Protein AF-A0A928JA01-F1 (afdb_monomer_lite)

pLDDT: mean 82.93, std 17.52, range [23.34, 98.88]

Secondary structure (DSSP, 8-state):
----------------------PPP----PPPPBPTT---EE-TTT-EEEEE-S--BHHHHHTTBSS-PEEEETTEEE-TTPBP-TT-EEEETTEEEEEEETT-SSSSSS-SHHHHHHHHHHHTT-S----HHHH-SSSSS---HHHHHHHHHHHTT----SSS--BS--B----TTEEEEE-SS--HHHHHHHHHHHHHHHHHHT---GGGGEEETTS--SEEEEESS-SSHHHHHHHHT--SS-EEEEE-SSSEEEEEESSHHHHHHHHHHHHHHHHS-S-TT---------SS------------BTTEEEEE---------EETTEEGGG-EEE-SS--HHHHHHHHHHHHHHHS--PPEE-TTT-TTS-EEEEE-TTTSSSS--TT--TTEEEEEEETTEEEEEESSGGGHHHHHHHHIIIIITT-----BT-EEEEETTS---EEEEEEEEEEETTEEEEEEEEE-TTS-EEEEEEEEETTHHHHEEEE-TTSS---SS--B-HHHHHHHHHHTT--EEEEEE-S-B-TTTT--BSS-EEETTEEEE---SSS-EEEEETTS-EEEE-HHHHHHHGGGEEEEEE-SEEEEETTEE----TT-HHHHS-B-EEEEEE-SSS-EEEEEE--SBTTTB--B-HHHHHHHHHHTT-SEEEE---GGG--EEEESSSEEE-S--TTSSPPPBS-EEEEE-

Sequence (701 aa):
MKTVKKLCSFFIAVLTLVSAVSVSCTTEAATPSLKASSALTISAEDGYLHGIWGTVTAEKLAAEFEDTVQISSNGKAISGSTAVSSDDTVSAGGTSISVLIYGDSDRNGRINLSDVSMMLKHIAKWEVTPCIAASDTDMNDKVTLADVSSLLRWIAGWDITLGDSVFPKTELKLNGNFSIVIPKIYDPFEMEAAKLLSAALDKIYGENKGNGRIITDDMSAVCEILVGNTARSRSADARKKLGEFEWSYDIPTNRSVVITGSDPIGTYEAVSAFVWDLFGYVDRNNVISSYNKWNGSEYVTVNTSSTLTTGTKYIYDHGPSERSLTLGGRDISEYVIVDKSGHSDSAELLRRAIERETGHSLSVVSKKEAVSAPTIRLGIGKEESGEFLIGLSTNVFAIGLSGDDILIDVLDYSKLLHAVRAFDEWYIRGGLDLTEGEIKYGGIGSNLLRETSRTDTDISDGVTYSEIRYTDKNGLPVIAYVVKADRGAERVMMGMMDNGTAVTNSKATVLDAINAAEADGIDIAAGVNADFFHIESDYSPVGLCVKDGVILKQNTETKPWIAVMKDGTFDCGIAGEARSKITSMDQGFGASHVLLKYGIVYQDGVGDSFGEIRHPRTAMGYDGEGNVYLIVVDGRRPKLSNGASLLDLTIIFRDLGVTSGVNLDGGGSSTMIVDEDGFV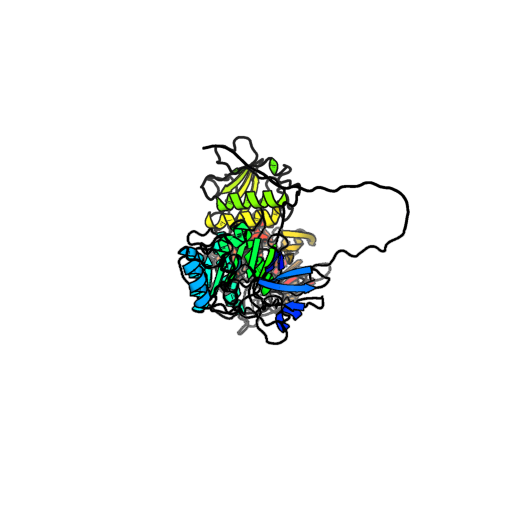TKNSPSDGALRKVFNSVLIKK

Radius of gyration: 35.1 Å; chains: 1; bounding box: 78×69×118 Å

Structure (mmCIF, N/CA/C/O backbone):
data_AF-A0A928JA01-F1
#
_entry.id   AF-A0A928JA01-F1
#
loop_
_atom_site.group_PDB
_atom_site.id
_atom_site.type_symbol
_atom_site.label_atom_id
_atom_site.label_alt_id
_atom_site.label_comp_id
_atom_site.label_asym_id
_atom_site.label_entity_id
_atom_site.label_seq_id
_atom_site.pdbx_PDB_ins_code
_atom_site.Cartn_x
_atom_site.Cartn_y
_atom_site.Cartn_z
_atom_site.occupancy
_atom_site.B_iso_or_equiv
_atom_site.auth_seq_id
_atom_site.auth_comp_id
_atom_site.auth_asym_id
_atom_site.auth_atom_id
_atom_site.pdbx_PDB_model_num
ATOM 1 N N . MET A 1 1 ? 33.050 8.373 -76.212 1.00 31.88 1 MET A N 1
ATOM 2 C CA . MET A 1 1 ? 32.948 7.595 -77.476 1.00 31.88 1 MET A CA 1
ATOM 3 C C . MET A 1 1 ? 32.335 6.226 -77.188 1.00 31.88 1 MET A C 1
ATOM 5 O O . MET A 1 1 ? 32.253 5.866 -76.022 1.00 31.88 1 MET A O 1
ATOM 9 N N . LYS A 1 2 ? 31.857 5.496 -78.206 1.00 27.89 2 LYS A N 1
ATOM 10 C CA . LYS A 1 2 ? 31.205 4.176 -78.058 1.00 27.89 2 LYS A CA 1
ATOM 11 C C . LYS A 1 2 ? 32.174 3.002 -78.330 1.00 27.89 2 LYS A C 1
ATOM 13 O O . LYS A 1 2 ? 33.241 3.198 -78.901 1.00 27.89 2 LYS A O 1
ATOM 18 N N . THR A 1 3 ? 31.667 1.793 -78.046 1.00 31.03 3 THR A N 1
ATOM 19 C CA . THR A 1 3 ? 31.930 0.482 -78.698 1.00 31.03 3 THR A CA 1
ATOM 20 C C . THR A 1 3 ? 33.195 -0.349 -78.376 1.00 31.03 3 THR A C 1
ATOM 22 O O . THR A 1 3 ? 34.229 -0.136 -78.989 1.00 31.03 3 THR A O 1
ATOM 25 N N . VAL A 1 4 ? 32.957 -1.473 -77.654 1.00 31.30 4 VAL A N 1
ATOM 26 C CA . VAL A 1 4 ? 33.262 -2.885 -78.061 1.00 31.30 4 VAL A CA 1
ATOM 27 C C . VAL A 1 4 ? 34.743 -3.348 -77.942 1.00 31.30 4 VAL A C 1
ATOM 29 O O . VAL A 1 4 ? 35.637 -2.652 -78.396 1.00 31.30 4 VAL A O 1
ATOM 32 N N . LYS A 1 5 ? 35.093 -4.524 -77.363 1.00 28.31 5 LYS A N 1
ATOM 33 C CA . LYS A 1 5 ? 34.727 -5.911 -77.785 1.00 28.31 5 LYS A CA 1
ATOM 34 C C . LYS A 1 5 ? 35.088 -7.003 -76.729 1.00 28.31 5 LYS A C 1
ATOM 36 O O . LYS A 1 5 ? 36.194 -6.936 -76.226 1.00 28.31 5 LYS A O 1
ATOM 41 N N . LYS A 1 6 ? 34.189 -7.998 -76.519 1.00 30.09 6 LYS A N 1
ATOM 42 C CA . LYS A 1 6 ? 34.346 -9.498 -76.405 1.00 30.09 6 LYS A CA 1
ATOM 43 C C . LYS A 1 6 ? 35.571 -10.124 -75.667 1.00 30.09 6 LYS A C 1
ATOM 45 O O . LYS A 1 6 ? 36.652 -9.578 -75.766 1.00 30.09 6 LYS A O 1
ATOM 50 N N . LEU A 1 7 ? 35.573 -11.324 -75.051 1.00 25.69 7 LEU A N 1
ATOM 51 C CA . LEU A 1 7 ? 34.661 -12.482 -74.767 1.00 25.69 7 LEU A CA 1
ATOM 52 C C . LEU A 1 7 ? 35.282 -13.228 -73.524 1.00 25.69 7 LEU A C 1
ATOM 54 O O . LEU A 1 7 ? 36.314 -12.755 -73.062 1.00 25.69 7 LEU A O 1
ATOM 58 N N . CYS A 1 8 ? 34.842 -14.322 -72.872 1.00 23.34 8 CYS A N 1
ATOM 59 C CA . CYS A 1 8 ? 33.861 -15.432 -73.002 1.00 23.34 8 CYS A CA 1
ATOM 60 C C . CYS A 1 8 ? 33.188 -15.682 -71.616 1.00 23.34 8 CYS A C 1
ATOM 62 O O . CYS A 1 8 ? 33.603 -15.056 -70.650 1.00 23.34 8 CYS A O 1
ATOM 64 N N . SER A 1 9 ? 32.153 -16.507 -71.365 1.00 24.03 9 SER A N 1
ATOM 65 C CA . SER A 1 9 ? 31.423 -17.591 -72.074 1.00 24.03 9 SER A CA 1
ATOM 66 C C . SER A 1 9 ? 31.932 -19.039 -71.903 1.00 24.03 9 SER A C 1
ATOM 68 O O . SER A 1 9 ? 32.730 -19.490 -72.715 1.00 24.03 9 SER A O 1
ATOM 70 N N . PHE A 1 10 ? 31.341 -19.809 -70.974 1.00 24.12 10 PHE A N 1
ATOM 71 C CA . PHE A 1 10 ? 30.838 -21.167 -71.269 1.00 24.12 10 PHE A CA 1
ATOM 72 C C . PHE A 1 10 ? 29.760 -21.627 -70.265 1.00 24.12 10 PHE A C 1
ATOM 74 O O . PHE A 1 10 ? 29.919 -21.474 -69.061 1.00 24.12 10 PHE A O 1
ATOM 81 N N . PHE A 1 11 ? 28.674 -22.202 -70.785 1.00 25.92 11 PHE A N 1
ATOM 82 C CA . PHE A 1 11 ? 27.606 -22.897 -70.051 1.00 25.92 11 PHE A CA 1
ATOM 83 C C . PHE A 1 11 ? 27.678 -24.372 -70.465 1.00 25.92 11 PHE A C 1
ATOM 85 O O . PHE A 1 11 ? 27.811 -24.635 -71.662 1.00 25.92 11 PHE A O 1
ATOM 92 N N . ILE A 1 12 ? 27.533 -25.326 -69.543 1.00 24.06 12 ILE A N 1
ATOM 93 C CA . ILE A 1 12 ? 27.237 -26.722 -69.900 1.00 24.06 12 ILE A CA 1
ATOM 94 C C . ILE A 1 12 ? 26.133 -27.246 -68.985 1.00 24.06 12 ILE A C 1
ATOM 96 O O . ILE A 1 12 ? 26.323 -27.386 -67.782 1.00 24.06 12 ILE A O 1
ATOM 100 N N . ALA A 1 13 ? 25.000 -27.585 -69.592 1.00 25.55 13 ALA A N 1
ATOM 101 C CA . ALA A 1 13 ? 24.011 -28.492 -69.035 1.00 25.55 13 ALA A CA 1
ATOM 102 C C . ALA A 1 13 ? 23.835 -29.635 -70.044 1.00 25.55 13 ALA A C 1
ATOM 104 O O . ALA A 1 13 ? 23.617 -29.378 -71.229 1.00 25.55 13 ALA A O 1
ATOM 105 N N . VAL A 1 14 ? 23.948 -30.885 -69.592 1.00 26.53 14 VAL A N 1
ATOM 106 C CA . VAL A 1 14 ? 23.663 -32.078 -70.402 1.00 26.53 14 VAL A CA 1
ATOM 107 C C . VAL A 1 14 ? 22.751 -32.997 -69.605 1.00 26.53 14 VAL A C 1
ATOM 109 O O . VAL A 1 14 ? 23.062 -33.361 -68.475 1.00 26.53 14 VAL A O 1
ATOM 112 N N . LEU A 1 15 ? 21.628 -33.375 -70.213 1.00 27.03 15 LEU A N 1
ATOM 113 C CA . LEU A 1 15 ? 20.641 -34.284 -69.643 1.00 27.03 15 LEU A CA 1
ATOM 114 C C . LEU A 1 15 ? 20.789 -35.665 -70.300 1.00 27.03 15 LEU A C 1
ATOM 116 O O . LEU A 1 15 ? 20.581 -35.794 -71.504 1.00 27.03 15 LEU A O 1
ATOM 120 N N . THR A 1 16 ? 21.112 -36.697 -69.521 1.00 27.27 16 THR A N 1
ATOM 121 C CA . THR A 1 16 ? 20.974 -38.113 -69.923 1.00 27.27 16 THR A CA 1
ATOM 122 C C . THR A 1 16 ? 20.463 -38.940 -68.741 1.00 27.27 16 THR A C 1
ATOM 124 O O . THR A 1 16 ? 20.577 -38.520 -67.592 1.00 27.27 16 THR A O 1
ATOM 127 N N . LEU A 1 17 ? 19.807 -40.066 -69.032 1.00 29.75 17 LEU A N 1
ATOM 128 C CA . LEU A 1 17 ? 18.932 -40.791 -68.102 1.00 29.75 17 LEU A CA 1
ATOM 129 C C . LEU A 1 17 ? 19.449 -42.216 -67.810 1.00 29.75 17 LEU A C 1
ATOM 131 O O . LEU A 1 17 ? 20.178 -42.769 -68.626 1.00 29.75 17 LEU A O 1
ATOM 135 N N . VAL A 1 18 ? 18.944 -42.834 -66.727 1.00 28.16 18 VAL A N 1
ATOM 136 C CA . VAL A 1 18 ? 19.152 -44.246 -66.304 1.00 28.16 18 VAL A CA 1
ATOM 137 C C . VAL A 1 18 ? 20.587 -44.542 -65.821 1.00 28.16 18 VAL A C 1
ATOM 139 O O . VAL A 1 18 ? 21.509 -44.646 -66.613 1.00 28.16 18 VAL A O 1
ATOM 142 N N . SER A 1 19 ? 20.853 -44.713 -64.524 1.00 26.84 19 SER A N 1
ATOM 143 C CA . SER A 1 19 ? 20.354 -45.822 -63.689 1.00 26.84 19 SER A CA 1
ATOM 144 C C . SER A 1 19 ? 20.413 -45.510 -62.184 1.00 26.84 19 SER A C 1
ATOM 146 O O . SER A 1 19 ? 21.250 -44.724 -61.749 1.00 26.84 19 SER A O 1
ATOM 148 N N . ALA A 1 20 ? 19.585 -46.171 -61.370 1.00 38.94 20 ALA A N 1
ATOM 149 C CA . ALA A 1 20 ? 19.568 -45.962 -59.920 1.00 38.94 20 ALA A CA 1
ATOM 150 C C . ALA A 1 20 ? 20.751 -46.646 -59.207 1.00 38.94 20 ALA A C 1
ATOM 152 O O . ALA A 1 20 ? 20.870 -47.870 -59.224 1.00 38.94 20 ALA A O 1
ATOM 153 N N . VAL A 1 21 ? 21.573 -45.852 -58.517 1.00 29.27 21 VAL A N 1
ATOM 154 C CA . VAL A 1 21 ? 22.507 -46.305 -57.476 1.00 29.27 21 VAL A CA 1
ATOM 155 C C . VAL A 1 21 ? 22.253 -45.448 -56.242 1.00 29.27 21 VAL A C 1
ATOM 157 O O . VAL A 1 21 ? 22.276 -44.221 -56.321 1.00 29.27 21 VAL A O 1
ATOM 160 N N . SER A 1 22 ? 21.991 -46.086 -55.103 1.00 34.12 22 SER A N 1
ATOM 161 C CA . SER A 1 22 ? 21.771 -45.412 -53.824 1.00 34.12 22 SER A CA 1
ATOM 162 C C . SER A 1 22 ? 23.094 -44.884 -53.263 1.00 34.12 22 SER A C 1
ATOM 164 O O . SER A 1 22 ? 23.780 -45.580 -52.512 1.00 34.12 22 SER A O 1
ATOM 166 N N . VAL A 1 23 ? 23.461 -43.660 -53.639 1.00 29.50 23 VAL A N 1
ATOM 167 C CA . VAL A 1 23 ? 24.532 -42.914 -52.969 1.00 29.50 23 VAL A CA 1
ATOM 168 C C . VAL A 1 23 ? 24.002 -42.438 -51.616 1.00 29.50 23 VAL A C 1
ATOM 170 O O . VAL A 1 23 ? 22.899 -41.901 -51.528 1.00 29.50 23 VAL A O 1
ATOM 173 N N . SER A 1 24 ? 24.771 -42.674 -50.554 1.00 31.83 24 SER A N 1
ATOM 174 C CA . SER A 1 24 ? 24.461 -42.207 -49.201 1.00 31.83 24 SER A CA 1
ATOM 175 C C . SER A 1 24 ? 24.322 -40.687 -49.164 1.00 31.83 24 SER A C 1
ATOM 177 O O . SER A 1 24 ? 25.147 -39.992 -49.756 1.00 31.83 24 SER A O 1
ATOM 179 N N . CYS A 1 25 ? 23.333 -40.181 -48.423 1.00 26.20 25 CYS A N 1
ATOM 180 C CA . CYS A 1 25 ? 23.180 -38.749 -48.182 1.00 26.20 25 CYS A CA 1
ATOM 181 C C . CYS A 1 25 ? 24.491 -38.169 -47.633 1.00 26.20 25 CYS A C 1
ATOM 183 O O . CYS A 1 25 ? 24.930 -38.544 -46.546 1.00 26.20 25 CYS A O 1
ATOM 185 N N . THR A 1 26 ? 25.113 -37.262 -48.382 1.00 30.53 26 THR A N 1
ATOM 186 C CA . THR A 1 26 ? 26.176 -36.411 -47.853 1.00 30.53 26 THR A CA 1
ATOM 187 C C . THR A 1 26 ? 25.533 -35.446 -46.873 1.00 30.53 26 THR A C 1
ATOM 189 O O . THR A 1 26 ? 24.701 -34.637 -47.279 1.00 30.53 26 THR A O 1
ATOM 192 N N . THR A 1 27 ? 25.886 -35.551 -45.595 1.00 35.00 27 THR A N 1
ATOM 193 C CA . THR A 1 27 ? 25.554 -34.533 -44.596 1.00 35.00 27 THR A CA 1
ATOM 194 C C . THR A 1 27 ? 26.034 -33.176 -45.092 1.00 35.00 27 THR A C 1
ATOM 196 O O . THR A 1 27 ? 27.192 -33.057 -45.502 1.00 35.00 27 THR A O 1
ATOM 199 N N . GLU A 1 28 ? 25.167 -32.168 -45.054 1.00 40.72 28 GLU A N 1
ATOM 200 C CA . GLU A 1 28 ? 25.585 -30.784 -45.270 1.00 40.72 28 GLU A CA 1
ATOM 201 C C . GLU A 1 28 ? 26.677 -30.439 -44.248 1.00 40.72 28 GLU A C 1
ATOM 203 O O . GLU A 1 28 ? 26.623 -30.872 -43.094 1.00 40.72 28 GLU A O 1
ATOM 208 N N . ALA A 1 29 ? 27.723 -29.741 -44.692 1.00 49.62 29 ALA A N 1
ATOM 209 C CA . ALA A 1 29 ? 28.858 -29.436 -43.834 1.00 49.62 29 ALA A CA 1
ATOM 210 C C . ALA A 1 29 ? 28.412 -28.434 -42.761 1.00 49.62 29 ALA A C 1
ATOM 212 O O . ALA A 1 29 ? 28.067 -27.299 -43.082 1.00 49.62 29 ALA A O 1
ATOM 213 N N . ALA A 1 30 ? 28.391 -28.866 -41.501 1.00 59.53 30 ALA A N 1
ATOM 214 C CA . ALA A 1 30 ? 27.948 -28.032 -40.394 1.00 59.53 30 ALA A CA 1
ATOM 215 C C . ALA A 1 30 ? 28.914 -26.860 -40.149 1.00 59.53 30 ALA A C 1
ATOM 217 O O . ALA A 1 30 ? 30.138 -27.027 -40.167 1.00 59.53 30 ALA A O 1
ATOM 218 N N . THR A 1 31 ? 28.349 -25.679 -39.902 1.00 69.56 31 THR A N 1
ATOM 219 C CA . THR A 1 31 ? 29.038 -24.523 -39.307 1.00 69.56 31 THR A CA 1
ATOM 220 C C . THR A 1 31 ? 29.486 -24.880 -37.879 1.00 69.56 31 THR A C 1
ATOM 222 O O . THR A 1 31 ? 28.755 -25.619 -37.220 1.00 69.56 31 THR A O 1
ATOM 225 N N . PRO A 1 32 ? 30.634 -24.393 -37.362 1.00 84.75 32 PRO A N 1
ATOM 226 C CA . PRO A 1 32 ? 31.088 -24.750 -36.017 1.00 84.75 32 PRO A CA 1
ATOM 227 C C . PRO A 1 32 ? 30.069 -24.383 -34.927 1.00 84.75 32 PRO A C 1
ATOM 229 O O . PRO A 1 32 ? 29.680 -23.222 -34.808 1.00 84.75 32 PRO A O 1
ATOM 232 N N . SER A 1 33 ? 29.664 -25.353 -34.110 1.00 87.31 33 SER A N 1
ATOM 233 C CA . SER A 1 33 ? 28.617 -25.185 -33.095 1.00 87.31 33 SER A CA 1
ATOM 234 C C . SER A 1 33 ? 29.179 -24.546 -31.824 1.00 87.31 33 SER A C 1
ATOM 236 O O . SER A 1 33 ? 30.082 -25.100 -31.192 1.00 87.31 33 SER A O 1
ATOM 238 N N . LEU A 1 34 ? 28.647 -23.389 -31.427 1.00 89.69 34 LEU A N 1
ATOM 239 C CA . LEU A 1 34 ? 28.974 -22.742 -30.152 1.00 89.69 34 LEU A CA 1
ATOM 240 C C . LEU A 1 34 ? 28.238 -23.403 -28.983 1.00 89.69 34 LEU A C 1
ATOM 242 O O . LEU A 1 34 ? 27.093 -23.827 -29.121 1.00 89.69 34 LEU A O 1
ATOM 246 N N . LYS A 1 35 ? 28.877 -23.421 -27.810 1.00 89.00 35 LYS A N 1
ATOM 247 C CA . LYS A 1 35 ? 28.247 -23.861 -26.559 1.00 89.00 35 LYS A CA 1
ATOM 248 C C . LYS A 1 35 ? 27.080 -22.965 -26.188 1.00 89.00 35 LYS A C 1
ATOM 250 O O . LYS A 1 35 ? 27.220 -21.743 -26.197 1.00 89.00 35 LYS A O 1
ATOM 255 N N . ALA A 1 36 ? 26.014 -23.566 -25.664 1.00 76.12 36 ALA A N 1
ATOM 256 C CA . ALA A 1 36 ? 24.890 -22.841 -25.057 1.00 76.12 36 ALA A CA 1
ATOM 257 C C . ALA A 1 36 ? 25.287 -21.877 -23.905 1.00 76.12 36 ALA A C 1
ATOM 259 O O . ALA A 1 36 ? 24.489 -21.038 -23.498 1.00 76.12 36 ALA A O 1
ATOM 260 N N . SER A 1 37 ? 26.511 -21.976 -23.366 1.00 72.69 37 SER A N 1
ATOM 261 C CA . SER A 1 37 ? 27.066 -21.058 -22.357 1.00 72.69 37 SER A CA 1
ATOM 262 C C . SER A 1 37 ? 27.834 -19.851 -22.923 1.00 72.69 37 SER A C 1
ATOM 264 O O . SER A 1 37 ? 28.166 -18.933 -22.157 1.00 72.69 37 SER A O 1
ATOM 266 N N . SER A 1 38 ? 28.167 -19.860 -24.218 1.00 80.81 38 SER A N 1
ATOM 267 C CA . SER A 1 38 ? 29.013 -18.843 -24.853 1.00 80.81 38 SER A CA 1
ATOM 268 C C . SER A 1 38 ? 28.342 -17.458 -24.889 1.00 80.81 38 SER A C 1
ATOM 270 O O . SER A 1 38 ? 27.154 -17.301 -24.603 1.00 80.81 38 SER A O 1
ATOM 272 N N . ALA A 1 39 ? 29.131 -16.423 -25.175 1.00 73.12 39 ALA A N 1
ATOM 273 C CA . ALA A 1 39 ? 28.653 -15.092 -25.579 1.00 73.12 39 ALA A CA 1
ATOM 274 C C . ALA A 1 39 ? 29.165 -14.688 -26.970 1.00 73.12 39 ALA A C 1
ATOM 276 O O . ALA A 1 39 ? 28.985 -13.545 -27.384 1.00 73.12 39 ALA A O 1
ATOM 277 N N . LEU A 1 40 ? 29.817 -15.607 -27.684 1.00 84.75 40 LEU A N 1
ATOM 278 C CA . LEU A 1 40 ? 30.105 -15.403 -29.094 1.00 84.75 40 LEU A CA 1
ATOM 279 C C . LEU A 1 40 ? 28.816 -15.593 -29.898 1.00 84.75 40 LEU A C 1
ATOM 281 O O . LEU A 1 40 ? 27.943 -16.372 -29.508 1.00 84.75 40 LEU A O 1
ATOM 285 N N . THR A 1 41 ? 28.703 -14.912 -31.032 1.00 83.12 41 THR A N 1
ATOM 286 C CA . THR A 1 41 ? 27.592 -15.099 -31.973 1.00 83.12 41 THR A CA 1
ATOM 287 C C . THR A 1 41 ? 28.127 -15.347 -33.377 1.00 83.12 41 THR A C 1
ATOM 289 O O . THR A 1 41 ? 29.158 -14.808 -33.777 1.00 83.12 41 THR A O 1
ATOM 292 N N . ILE A 1 42 ? 27.439 -16.214 -34.117 1.00 86.69 42 ILE A N 1
ATOM 293 C CA . ILE A 1 42 ? 27.755 -16.550 -35.507 1.00 86.69 42 ILE A CA 1
ATOM 294 C C . ILE A 1 42 ? 26.796 -15.761 -36.391 1.00 86.69 42 ILE A C 1
ATOM 296 O O . ILE A 1 42 ? 25.598 -16.042 -36.408 1.00 86.69 42 ILE A O 1
ATOM 300 N N . SER A 1 43 ? 27.321 -14.772 -37.111 1.00 82.56 43 SER A N 1
ATOM 301 C CA . SER A 1 43 ? 26.546 -14.011 -38.086 1.00 82.56 43 SER A CA 1
ATOM 302 C C . SER A 1 43 ? 26.622 -14.689 -39.450 1.00 82.56 43 SER A C 1
ATOM 304 O O . SER A 1 43 ? 27.690 -14.819 -40.050 1.00 82.56 43 SER A O 1
ATOM 306 N N . ALA A 1 44 ? 25.468 -15.129 -39.951 1.00 75.44 44 ALA A N 1
ATOM 307 C CA . ALA A 1 44 ? 25.337 -15.658 -41.307 1.00 75.44 44 ALA A CA 1
ATOM 308 C C . ALA A 1 44 ? 25.227 -14.550 -42.376 1.00 75.44 44 ALA A C 1
ATOM 310 O O . ALA A 1 44 ? 25.268 -14.856 -43.566 1.00 75.44 44 ALA A O 1
ATOM 311 N N . GLU A 1 45 ? 25.069 -13.288 -41.961 1.00 76.25 45 GLU A N 1
ATOM 312 C CA . GLU A 1 45 ? 24.891 -12.132 -42.848 1.00 76.25 45 GLU A CA 1
ATOM 313 C C . GLU A 1 45 ? 26.236 -11.518 -43.263 1.00 76.25 45 GLU A C 1
ATOM 315 O O . GLU A 1 45 ? 26.475 -11.302 -44.451 1.00 76.25 45 GLU A O 1
ATOM 320 N N . ASP A 1 46 ? 27.143 -11.317 -42.302 1.00 81.38 46 ASP A N 1
ATOM 321 C CA . ASP A 1 46 ? 28.497 -10.792 -42.539 1.00 81.38 46 ASP A CA 1
ATOM 322 C C . ASP A 1 46 ? 29.590 -11.885 -42.601 1.00 81.38 46 ASP A C 1
ATOM 324 O O . ASP A 1 46 ? 30.666 -11.650 -43.155 1.00 81.38 46 ASP A O 1
ATOM 328 N N . GLY A 1 47 ? 29.310 -13.095 -42.100 1.00 84.75 47 GLY A N 1
ATOM 329 C CA . GLY A 1 47 ? 30.232 -14.236 -42.120 1.00 84.75 47 GLY A CA 1
ATOM 330 C C . GLY A 1 47 ? 31.251 -14.280 -40.972 1.00 84.75 47 GLY A C 1
ATOM 331 O O . GLY A 1 47 ? 32.221 -15.044 -41.061 1.00 84.75 47 GLY A O 1
ATOM 332 N N . TYR A 1 48 ? 31.055 -13.491 -39.911 1.00 90.19 48 TYR A N 1
ATOM 333 C CA . TYR A 1 48 ? 31.947 -13.418 -38.757 1.00 90.19 48 TYR A CA 1
ATOM 334 C C . TYR A 1 48 ? 31.411 -14.079 -37.480 1.00 90.19 48 TYR A C 1
ATOM 336 O O . TYR A 1 48 ? 30.213 -14.171 -37.198 1.00 90.19 48 TYR A O 1
ATOM 344 N N . LEU A 1 49 ? 32.376 -14.505 -36.668 1.00 90.50 49 LEU A N 1
ATOM 345 C CA . LEU A 1 49 ? 32.257 -14.843 -35.262 1.00 90.50 49 LEU A CA 1
ATOM 346 C C . LEU A 1 49 ? 32.487 -13.568 -34.436 1.00 90.50 49 LEU A C 1
ATOM 348 O O . LEU A 1 49 ? 33.616 -13.079 -34.334 1.00 90.50 49 LEU A O 1
ATOM 352 N N . HIS A 1 50 ? 31.407 -13.039 -33.868 1.00 85.31 50 HIS A N 1
ATOM 353 C CA . HIS A 1 50 ? 31.368 -11.786 -33.109 1.00 85.31 50 HIS A CA 1
ATOM 354 C C . HIS A 1 50 ? 31.581 -12.002 -31.605 1.00 85.31 50 HIS A C 1
ATOM 356 O O . HIS A 1 50 ? 31.513 -13.121 -31.096 1.00 85.31 50 HIS A O 1
ATOM 362 N N . GLY A 1 51 ? 31.798 -10.898 -30.882 1.00 77.25 51 GLY A N 1
ATOM 363 C CA . GLY A 1 51 ? 31.860 -10.854 -29.415 1.00 77.25 51 GLY A CA 1
ATOM 364 C C . GLY A 1 51 ? 33.257 -11.013 -28.807 1.00 77.25 51 GLY A C 1
ATOM 365 O O . GLY A 1 51 ? 33.384 -11.046 -27.586 1.00 77.25 51 GLY A O 1
ATOM 366 N N . ILE A 1 52 ? 34.317 -11.102 -29.616 1.00 82.56 52 ILE A N 1
ATOM 367 C CA . ILE A 1 52 ? 35.699 -11.254 -29.135 1.00 82.56 52 ILE A CA 1
ATOM 368 C C . ILE A 1 52 ? 36.311 -9.874 -28.864 1.00 82.56 52 ILE A C 1
ATOM 370 O O . ILE A 1 52 ? 36.310 -9.001 -29.730 1.00 82.56 52 ILE A O 1
ATOM 374 N N . TRP A 1 53 ? 36.865 -9.684 -27.662 1.00 72.00 53 TRP A N 1
ATOM 375 C CA . TRP A 1 53 ? 37.376 -8.393 -27.200 1.00 72.00 53 TRP A CA 1
ATOM 376 C C . TRP A 1 53 ? 38.805 -8.514 -26.649 1.00 72.00 53 TRP A C 1
ATOM 378 O O . TRP A 1 53 ? 39.099 -9.345 -25.786 1.00 72.00 53 TRP A O 1
ATOM 388 N N . GLY A 1 54 ? 39.711 -7.662 -27.136 1.00 74.12 54 GLY A N 1
ATOM 389 C CA . GLY A 1 54 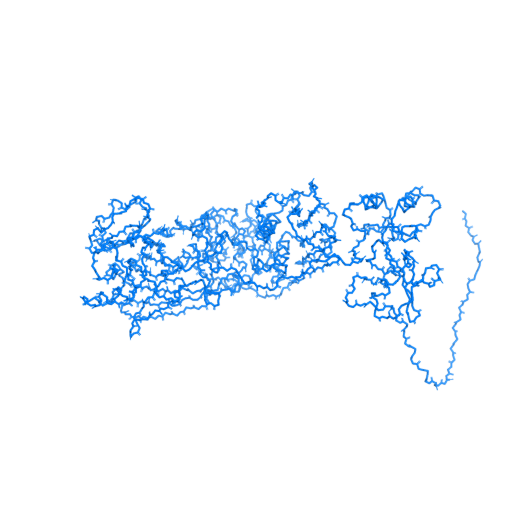? 41.134 -7.719 -26.787 1.00 74.12 54 GLY A CA 1
ATOM 390 C C . GLY A 1 54 ? 41.846 -8.984 -27.295 1.00 74.12 54 GLY A C 1
ATOM 391 O O . GLY A 1 54 ? 41.364 -9.692 -28.174 1.00 74.12 54 GLY A O 1
ATOM 392 N N . THR A 1 55 ? 43.033 -9.272 -26.754 1.00 81.56 55 THR A N 1
ATOM 393 C CA . THR A 1 55 ? 43.838 -10.429 -27.182 1.00 81.56 55 THR A CA 1
ATOM 394 C C . THR A 1 55 ? 43.312 -11.737 -26.578 1.00 81.56 55 THR A C 1
ATOM 396 O O . THR A 1 55 ? 43.615 -12.077 -25.429 1.00 81.56 55 THR A O 1
ATOM 399 N N . VAL A 1 56 ? 42.568 -12.509 -27.373 1.00 87.94 56 VAL A N 1
ATOM 400 C CA . VAL A 1 56 ? 42.202 -13.903 -27.069 1.00 87.94 56 VAL A CA 1
ATOM 401 C C . VAL A 1 56 ? 43.295 -14.870 -27.548 1.00 87.94 56 VAL A C 1
ATOM 403 O O . VAL A 1 56 ? 44.033 -14.573 -28.487 1.00 87.94 56 VAL A O 1
ATOM 406 N N . THR A 1 57 ? 43.417 -16.036 -26.907 1.00 92.38 57 THR A N 1
ATOM 407 C CA . THR A 1 57 ? 44.301 -17.122 -27.364 1.00 92.38 57 THR A CA 1
ATOM 408 C C . THR A 1 57 ? 43.509 -18.214 -28.075 1.00 92.38 57 THR A C 1
ATOM 410 O O . THR A 1 57 ? 42.342 -18.442 -27.753 1.00 92.38 57 THR A O 1
ATOM 413 N N . ALA A 1 58 ? 44.147 -18.935 -28.999 1.00 92.56 58 ALA A N 1
ATOM 414 C CA . ALA A 1 58 ? 43.520 -20.022 -29.750 1.00 92.56 58 ALA A CA 1
ATOM 415 C C . ALA A 1 58 ? 42.902 -21.093 -28.827 1.00 92.56 58 ALA A C 1
ATOM 417 O O . ALA A 1 58 ? 41.788 -21.544 -29.060 1.00 92.56 58 ALA A O 1
ATOM 418 N N . GLU A 1 59 ? 43.567 -21.444 -27.724 1.00 93.06 59 GLU A N 1
ATOM 419 C CA . GLU A 1 59 ? 43.024 -22.353 -26.702 1.00 93.06 59 GLU A CA 1
ATOM 420 C C . GLU A 1 59 ? 41.729 -21.844 -26.052 1.00 93.06 59 GLU A C 1
ATOM 422 O O . GLU A 1 59 ? 40.790 -22.617 -25.877 1.00 93.06 59 GLU A O 1
ATOM 427 N N . LYS A 1 60 ? 41.646 -20.544 -25.735 1.00 91.38 60 LYS A N 1
ATOM 428 C CA . LYS A 1 60 ? 40.432 -19.943 -25.164 1.00 91.38 60 LYS A CA 1
ATOM 429 C C . LYS A 1 60 ? 39.299 -19.876 -26.180 1.00 91.38 60 LYS A C 1
ATOM 431 O O . LYS A 1 60 ? 38.166 -20.157 -25.820 1.00 91.38 60 LYS A O 1
ATOM 436 N N . LEU A 1 61 ? 39.602 -19.517 -27.427 1.00 92.75 61 LEU A N 1
ATOM 437 C CA . LEU A 1 61 ? 38.591 -19.424 -28.477 1.00 92.75 61 LEU A CA 1
ATOM 438 C C . LEU A 1 61 ? 38.050 -20.810 -28.865 1.00 92.75 61 LEU A C 1
ATOM 440 O O . LEU A 1 61 ? 36.845 -20.979 -29.006 1.00 92.75 61 LEU A O 1
ATOM 444 N N . ALA A 1 62 ? 38.914 -21.825 -28.959 1.00 92.75 62 ALA A N 1
ATOM 445 C CA . ALA A 1 62 ? 38.491 -23.199 -29.232 1.00 92.75 62 ALA A CA 1
ATOM 446 C C . ALA A 1 62 ? 37.622 -23.780 -28.102 1.00 92.75 62 ALA A C 1
ATOM 448 O O . ALA A 1 62 ? 36.759 -24.618 -28.356 1.00 92.75 62 ALA A O 1
ATOM 449 N N . ALA A 1 63 ? 37.807 -23.315 -26.861 1.00 91.75 63 ALA A N 1
ATOM 450 C CA . ALA A 1 63 ? 37.012 -23.748 -25.718 1.00 91.75 63 ALA A CA 1
ATOM 451 C C . ALA A 1 63 ? 35.544 -23.272 -25.750 1.00 91.75 63 ALA A C 1
ATOM 453 O O . ALA A 1 63 ? 34.738 -23.837 -25.010 1.00 91.75 63 ALA A O 1
ATOM 454 N N . GLU A 1 64 ? 35.162 -22.323 -26.610 1.00 92.50 64 GLU A N 1
ATOM 455 C CA . GLU A 1 64 ? 33.772 -21.846 -26.733 1.00 92.50 64 GLU A CA 1
ATOM 456 C C . GLU A 1 64 ? 32.873 -22.750 -27.594 1.00 92.50 64 GLU A C 1
ATOM 458 O O . GLU A 1 64 ? 31.648 -22.639 -27.534 1.00 92.50 64 GLU A O 1
ATOM 463 N N . PHE A 1 65 ? 33.455 -23.683 -28.350 1.00 92.00 65 PHE A N 1
ATOM 464 C CA . PHE A 1 65 ? 32.728 -24.573 -29.257 1.00 92.00 65 PHE A CA 1
ATOM 465 C C . PHE A 1 65 ? 32.379 -25.920 -28.608 1.00 92.00 65 PHE A C 1
ATOM 467 O O . PHE A 1 65 ? 33.089 -26.412 -27.721 1.00 92.00 65 PHE A O 1
ATOM 474 N N . GLU A 1 66 ? 31.263 -26.510 -29.038 1.00 88.38 66 GLU A N 1
ATOM 475 C CA . GLU A 1 66 ? 30.901 -27.911 -28.768 1.00 88.38 66 GLU A CA 1
ATOM 476 C C . GLU A 1 66 ? 31.673 -28.852 -29.703 1.00 88.38 66 GLU A C 1
ATOM 478 O O . GLU A 1 66 ? 32.126 -29.919 -29.287 1.00 88.38 66 GLU A O 1
ATOM 483 N N . ASP A 1 67 ? 31.893 -28.408 -30.943 1.00 84.94 67 ASP A N 1
ATOM 484 C CA . ASP A 1 67 ? 32.720 -29.084 -31.938 1.00 84.94 67 ASP A CA 1
ATOM 485 C C . ASP A 1 67 ? 34.224 -28.990 -31.635 1.00 84.94 67 ASP A C 1
ATOM 487 O O . ASP A 1 67 ? 34.733 -28.005 -31.098 1.00 84.94 67 ASP A O 1
ATOM 491 N N . THR A 1 68 ? 34.981 -29.997 -32.082 1.00 87.94 68 THR A N 1
ATOM 492 C CA . THR A 1 68 ? 36.451 -29.914 -32.121 1.00 87.94 68 THR A CA 1
ATOM 493 C C . THR A 1 68 ? 36.885 -29.043 -33.301 1.00 87.94 68 THR A C 1
ATOM 495 O O . THR A 1 68 ? 37.033 -29.529 -34.423 1.00 87.94 68 THR A O 1
ATOM 498 N N . VAL A 1 69 ? 37.077 -27.749 -33.045 1.00 92.44 69 VAL A N 1
ATOM 499 C CA . VAL A 1 69 ? 37.467 -26.758 -34.059 1.00 92.44 69 VAL A CA 1
ATOM 500 C C . VAL A 1 69 ? 38.979 -26.687 -34.301 1.00 92.44 69 VAL A C 1
ATOM 502 O O . VAL A 1 69 ? 39.782 -26.786 -33.373 1.00 92.44 69 VAL A O 1
ATOM 505 N N . GLN A 1 70 ? 39.376 -26.419 -35.548 1.00 93.12 70 GLN A N 1
ATOM 506 C CA . GLN A 1 70 ? 40.720 -25.946 -35.892 1.00 93.12 70 GLN A CA 1
ATOM 507 C C . GLN A 1 70 ? 40.684 -24.434 -36.140 1.00 93.12 70 GLN A C 1
ATOM 509 O O . GLN A 1 70 ? 39.975 -23.962 -37.032 1.00 93.12 70 GLN A O 1
ATOM 514 N N . ILE A 1 71 ? 41.502 -23.685 -35.399 1.00 95.31 71 ILE A N 1
ATOM 515 C CA . ILE A 1 71 ? 41.725 -22.251 -35.623 1.00 95.31 71 ILE A CA 1
ATOM 516 C C . ILE A 1 71 ? 42.964 -22.084 -36.502 1.00 95.31 71 ILE A C 1
ATOM 518 O O . ILE A 1 71 ? 43.981 -22.739 -36.267 1.00 95.31 71 ILE A O 1
ATOM 522 N N . SER A 1 72 ? 42.892 -21.225 -37.518 1.00 93.81 72 SER A N 1
ATOM 523 C CA . SER A 1 72 ? 43.990 -20.991 -38.457 1.00 93.81 72 SER A CA 1
ATOM 524 C C . SER A 1 72 ? 44.187 -19.505 -38.756 1.00 93.81 72 SER A C 1
ATOM 526 O O . SER A 1 72 ? 43.273 -18.851 -39.257 1.00 93.81 72 SER A O 1
ATOM 528 N N . SER A 1 73 ? 45.407 -19.007 -38.541 1.00 92.56 73 SER A N 1
ATOM 529 C CA . SER A 1 73 ? 45.824 -17.665 -38.960 1.00 92.56 73 SER A CA 1
ATOM 530 C C . SER A 1 73 ? 46.565 -17.725 -40.288 1.00 92.56 73 SER A C 1
ATOM 532 O O . SER A 1 73 ? 47.485 -18.531 -40.455 1.00 92.56 73 SER A O 1
ATOM 534 N N . ASN A 1 74 ? 46.176 -16.882 -41.250 1.00 86.44 74 ASN A N 1
ATOM 535 C CA . ASN A 1 74 ? 46.801 -16.813 -42.579 1.00 86.44 74 ASN A CA 1
ATOM 536 C C . ASN A 1 74 ? 46.956 -18.206 -43.248 1.00 86.44 74 ASN A C 1
ATOM 538 O O . ASN A 1 74 ? 47.985 -18.523 -43.851 1.00 86.44 74 ASN A O 1
ATOM 542 N N . GLY A 1 75 ? 45.948 -19.074 -43.082 1.00 83.75 75 GLY A N 1
ATOM 543 C CA . GLY A 1 75 ? 45.932 -20.447 -43.605 1.00 83.75 75 GLY A CA 1
ATOM 544 C C . GLY A 1 75 ? 46.817 -21.463 -42.862 1.00 83.75 75 GLY A C 1
ATOM 545 O O . GLY A 1 75 ? 47.019 -22.566 -43.367 1.00 83.75 75 GLY A O 1
ATOM 546 N N . LYS A 1 76 ? 47.359 -21.128 -41.683 1.00 91.12 76 LYS A N 1
ATOM 547 C CA . LYS A 1 76 ? 48.161 -22.031 -40.836 1.00 91.12 76 LYS A CA 1
ATOM 548 C C . LYS A 1 76 ? 47.477 -22.257 -39.494 1.00 91.12 76 LYS A C 1
ATOM 550 O O . LYS A 1 76 ? 47.113 -21.292 -38.831 1.00 91.12 76 LYS A O 1
ATOM 555 N N . ALA A 1 77 ? 47.353 -23.515 -39.077 1.00 92.56 77 ALA A N 1
ATOM 556 C CA . ALA A 1 77 ? 46.772 -23.865 -37.783 1.00 92.56 77 ALA A CA 1
ATOM 557 C C . ALA A 1 77 ? 47.539 -23.211 -36.614 1.00 92.56 77 ALA A C 1
ATOM 559 O O . ALA A 1 77 ? 48.773 -23.235 -36.588 1.00 92.56 77 ALA A O 1
ATOM 560 N N . ILE A 1 78 ? 46.800 -22.661 -35.649 1.00 94.56 78 ILE A N 1
ATOM 561 C CA . ILE A 1 78 ? 47.310 -22.079 -34.400 1.00 94.56 78 ILE A CA 1
ATOM 562 C C . ILE A 1 78 ? 46.627 -22.731 -33.189 1.00 94.56 78 ILE A C 1
ATOM 564 O O . ILE A 1 78 ? 45.507 -23.227 -33.282 1.00 94.56 78 ILE A O 1
ATOM 568 N N . SER A 1 79 ? 47.318 -22.776 -32.049 1.00 93.25 79 SER A N 1
ATOM 569 C CA . SER A 1 79 ? 46.886 -23.552 -30.876 1.00 93.25 79 SER A CA 1
ATOM 570 C C . SER A 1 79 ? 47.522 -23.045 -29.581 1.00 93.25 79 SER A C 1
ATOM 572 O O . SER A 1 79 ? 48.587 -22.429 -29.618 1.00 93.25 79 SER A O 1
ATOM 574 N N . GLY A 1 80 ? 46.935 -23.371 -28.427 1.00 92.44 80 GLY A N 1
ATOM 575 C CA . GLY A 1 80 ? 47.511 -23.007 -27.129 1.00 92.44 80 GLY A CA 1
ATOM 576 C C . GLY A 1 80 ? 47.452 -21.497 -26.881 1.00 92.44 80 GLY A C 1
ATOM 577 O O . GLY A 1 80 ? 46.462 -20.832 -27.192 1.00 92.44 8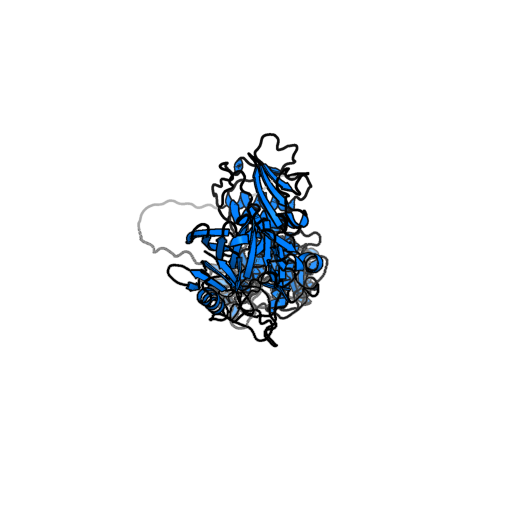0 GLY A O 1
ATOM 578 N N . SER A 1 81 ? 48.552 -20.945 -26.370 1.00 91.75 81 SER A N 1
ATOM 579 C CA . SER A 1 81 ? 48.701 -19.527 -26.022 1.00 91.75 81 SER A CA 1
ATOM 580 C C . SER A 1 81 ? 48.980 -18.581 -27.202 1.00 91.75 81 SER A C 1
ATOM 582 O O . SER A 1 81 ? 49.202 -17.391 -26.977 1.00 91.75 81 SER A O 1
ATOM 584 N N . THR A 1 82 ? 48.974 -19.060 -28.452 1.00 93.00 82 THR A N 1
ATOM 585 C CA . THR A 1 82 ? 49.043 -18.180 -29.634 1.00 93.00 82 THR A CA 1
ATOM 586 C C . THR A 1 82 ? 47.821 -17.260 -29.679 1.00 93.00 82 THR A C 1
ATOM 588 O O . THR A 1 82 ? 46.697 -17.728 -29.500 1.00 93.00 82 THR A O 1
ATOM 591 N N . ALA A 1 83 ? 48.046 -15.961 -29.891 1.00 91.06 83 ALA A N 1
ATOM 592 C CA . ALA A 1 83 ? 46.981 -14.976 -30.064 1.00 91.06 83 ALA A CA 1
ATOM 593 C C . ALA A 1 83 ? 46.200 -15.219 -31.365 1.00 91.06 83 ALA A C 1
ATOM 595 O O . ALA A 1 83 ? 46.772 -15.715 -32.335 1.00 91.06 83 ALA A O 1
ATOM 596 N N . VAL A 1 84 ? 44.920 -14.852 -31.366 1.00 93.88 84 VAL A N 1
ATOM 597 C CA . VAL A 1 84 ? 44.056 -14.833 -32.557 1.00 93.88 84 VAL A CA 1
ATOM 598 C C . VAL A 1 84 ? 43.893 -13.383 -33.027 1.00 93.88 84 VAL A C 1
ATOM 600 O O . VAL A 1 84 ? 43.840 -12.478 -32.189 1.00 93.88 84 VAL A O 1
ATOM 603 N N . SER A 1 85 ? 43.814 -13.175 -34.339 1.00 94.12 85 SER A N 1
ATOM 604 C CA . SER A 1 85 ? 43.599 -11.877 -34.997 1.00 94.12 85 SER A CA 1
ATOM 605 C C . SER A 1 85 ? 42.221 -11.773 -35.663 1.00 94.12 85 SER A C 1
ATOM 607 O O . SER A 1 85 ? 41.572 -12.783 -35.940 1.00 94.12 85 SER A O 1
ATOM 609 N N . SER A 1 86 ? 41.802 -10.555 -36.011 1.00 93.50 86 SER A N 1
ATOM 610 C CA . SER A 1 86 ? 40.725 -10.343 -36.990 1.00 93.50 86 SER A CA 1
ATOM 611 C C . SER A 1 86 ? 41.072 -10.961 -38.353 1.00 93.50 86 SER A C 1
ATOM 613 O O . SER A 1 86 ? 42.219 -10.901 -38.800 1.00 93.50 86 SER A O 1
ATOM 615 N N . ASP A 1 87 ? 40.069 -11.532 -39.024 1.00 93.19 87 ASP A N 1
ATOM 616 C CA . ASP A 1 87 ? 40.180 -12.349 -40.247 1.00 93.19 87 ASP A CA 1
ATOM 617 C C . ASP A 1 87 ? 40.992 -13.669 -40.096 1.00 93.19 87 ASP A C 1
ATOM 619 O O . ASP A 1 87 ? 41.240 -14.355 -41.093 1.00 93.19 87 ASP A O 1
ATOM 623 N N . ASP A 1 88 ? 41.360 -14.096 -38.876 1.00 95.81 88 ASP A N 1
ATOM 624 C CA . ASP A 1 88 ? 41.698 -15.510 -38.622 1.00 95.81 88 ASP A CA 1
ATOM 625 C C . ASP A 1 88 ? 40.442 -16.388 -38.779 1.00 95.81 88 ASP A C 1
ATOM 627 O O . ASP A 1 88 ? 39.318 -15.906 -38.684 1.00 95.81 88 ASP A O 1
ATOM 631 N N . THR A 1 89 ? 40.602 -17.694 -39.005 1.00 94.38 89 THR A N 1
ATOM 632 C CA . THR A 1 89 ? 39.467 -18.594 -39.304 1.00 94.38 89 THR A CA 1
ATOM 633 C C . THR A 1 89 ? 39.282 -19.683 -38.254 1.00 94.38 89 THR A C 1
ATOM 635 O O . THR A 1 89 ? 40.244 -20.358 -37.888 1.00 94.38 89 THR A O 1
ATOM 638 N N . VAL A 1 90 ? 38.042 -19.907 -37.811 1.00 93.75 90 VAL A N 1
ATOM 639 C CA . VAL A 1 90 ? 37.633 -21.093 -37.036 1.00 93.75 90 VAL A CA 1
ATOM 640 C C . VAL A 1 90 ? 36.949 -22.074 -37.986 1.00 93.75 90 VAL A C 1
ATOM 642 O O . VAL A 1 90 ? 36.106 -21.668 -38.780 1.00 93.75 90 VAL A O 1
ATOM 645 N N . SER A 1 91 ? 37.306 -23.359 -37.936 1.00 90.12 91 SER A N 1
ATOM 646 C CA . SER A 1 91 ? 36.826 -24.364 -38.897 1.00 90.12 91 SER A CA 1
ATOM 647 C C . SER A 1 91 ? 36.458 -25.701 -38.250 1.00 90.12 91 SER A C 1
ATOM 649 O O . SER A 1 91 ? 37.152 -26.179 -37.351 1.00 90.12 91 SER A O 1
ATOM 651 N N . ALA A 1 92 ? 35.369 -26.306 -38.730 1.00 87.50 92 ALA A N 1
ATOM 652 C CA . ALA A 1 92 ? 34.888 -27.646 -38.384 1.00 87.50 92 ALA A CA 1
ATOM 653 C C . ALA A 1 92 ? 34.113 -28.224 -39.580 1.00 87.50 92 ALA A C 1
ATOM 655 O O . ALA A 1 92 ? 33.634 -27.475 -40.424 1.00 87.50 92 ALA A O 1
ATOM 656 N N . GLY A 1 93 ? 34.022 -29.552 -39.710 1.00 71.50 93 GLY A N 1
ATOM 657 C CA . GLY A 1 93 ? 33.174 -30.214 -40.722 1.00 71.50 93 GLY A CA 1
ATOM 658 C C . GLY A 1 93 ? 33.484 -29.945 -42.211 1.00 71.50 93 GLY A C 1
ATOM 659 O O . GLY A 1 93 ? 32.838 -30.535 -43.071 1.00 71.50 93 GLY A O 1
ATOM 660 N N . GLY A 1 94 ? 34.460 -29.089 -42.532 1.00 72.94 94 GLY A N 1
ATOM 661 C CA . GLY A 1 94 ? 34.714 -28.569 -43.883 1.00 72.94 94 GLY A CA 1
ATOM 662 C C . GLY A 1 94 ? 34.190 -27.145 -44.127 1.00 72.94 94 GLY A C 1
ATOM 663 O O . GLY A 1 94 ? 34.400 -26.615 -45.216 1.00 72.94 94 GLY A O 1
ATOM 664 N N . THR A 1 95 ? 33.554 -26.513 -43.136 1.00 82.50 95 THR A N 1
ATOM 665 C CA . THR A 1 95 ? 33.207 -25.084 -43.138 1.00 82.50 95 THR A CA 1
ATOM 666 C C . THR A 1 95 ? 34.259 -24.253 -42.395 1.00 82.50 95 THR A C 1
ATOM 668 O O . THR A 1 95 ? 35.097 -24.780 -41.654 1.00 82.50 95 THR A O 1
ATOM 671 N N . SER A 1 96 ? 34.216 -22.934 -42.585 1.00 87.88 96 SER A N 1
ATOM 672 C CA . SER A 1 96 ? 35.049 -21.971 -41.862 1.00 87.88 96 SER A CA 1
ATOM 673 C C . SER A 1 96 ? 34.311 -20.652 -41.664 1.00 87.88 96 SER A C 1
ATOM 675 O O . SER A 1 96 ? 33.680 -20.174 -42.606 1.00 87.88 96 SER A O 1
ATOM 677 N N . ILE A 1 97 ? 34.457 -20.047 -40.488 1.00 91.50 97 ILE A N 1
ATOM 678 C CA . ILE A 1 97 ? 33.959 -18.708 -40.154 1.00 91.50 97 ILE A CA 1
ATOM 679 C C . ILE A 1 97 ? 35.131 -17.788 -39.789 1.00 91.50 97 ILE A C 1
ATOM 681 O O . ILE A 1 97 ? 36.113 -18.245 -39.192 1.00 91.50 97 ILE A O 1
ATOM 685 N N . SER A 1 98 ? 35.048 -16.511 -40.162 1.00 93.50 98 SER A N 1
ATOM 686 C CA . SER A 1 98 ? 36.075 -15.511 -39.847 1.00 93.50 98 SER A CA 1
ATOM 687 C C . SER A 1 98 ? 35.931 -14.997 -38.414 1.00 93.50 98 SER A C 1
ATOM 689 O O . SER A 1 98 ? 34.827 -14.847 -37.905 1.00 93.50 98 SER A O 1
ATOM 691 N N . VAL A 1 99 ? 37.039 -14.690 -37.754 1.00 93.50 99 VAL A N 1
ATOM 692 C CA . VAL A 1 99 ? 37.084 -14.075 -36.423 1.00 93.50 99 VAL A CA 1
ATOM 693 C C . VAL A 1 99 ? 37.002 -12.558 -36.556 1.00 93.50 99 VAL A C 1
ATOM 695 O O . VAL A 1 99 ? 37.746 -11.977 -37.348 1.00 93.50 99 VAL A O 1
ATOM 698 N N . LEU A 1 100 ? 36.138 -11.913 -35.765 1.00 91.31 100 LEU A N 1
ATOM 699 C CA . LEU A 1 100 ? 36.092 -10.457 -35.650 1.00 91.31 100 LEU A CA 1
ATOM 700 C C . LEU A 1 100 ? 36.517 -10.003 -34.251 1.00 91.31 100 LEU A C 1
ATOM 702 O O . LEU A 1 100 ? 35.867 -10.322 -33.256 1.00 91.31 100 LEU A O 1
ATOM 706 N N . ILE A 1 101 ? 37.598 -9.223 -34.190 1.00 90.88 101 ILE A N 1
ATOM 707 C CA . ILE A 1 101 ? 38.067 -8.536 -32.985 1.00 90.88 101 ILE A CA 1
ATOM 708 C C . ILE A 1 101 ? 37.994 -7.033 -33.254 1.00 90.88 101 ILE A C 1
ATOM 710 O O . ILE A 1 101 ? 38.883 -6.458 -33.889 1.00 90.88 101 ILE A O 1
ATOM 714 N N . TYR A 1 102 ? 36.927 -6.388 -32.781 1.00 88.12 102 TYR A N 1
ATOM 715 C CA . TYR A 1 102 ? 36.752 -4.943 -32.928 1.00 88.12 102 TYR A CA 1
ATOM 716 C C . TYR A 1 102 ? 37.961 -4.194 -32.345 1.00 88.12 102 TYR A C 1
ATOM 718 O O . TYR A 1 102 ? 38.369 -4.427 -31.207 1.00 88.12 102 TYR A O 1
ATOM 726 N N . GLY A 1 103 ? 38.555 -3.309 -33.145 1.00 88.62 103 GLY A N 1
ATOM 727 C CA . GLY A 1 103 ? 39.796 -2.598 -32.845 1.00 88.62 103 GLY A CA 1
ATOM 728 C C . GLY A 1 103 ? 41.075 -3.201 -33.447 1.00 88.62 103 GLY A C 1
ATOM 729 O O . GLY A 1 103 ? 42.024 -2.445 -33.631 1.00 88.62 103 GLY A O 1
ATOM 730 N N . ASP A 1 104 ? 41.125 -4.492 -33.808 1.00 93.88 104 ASP A N 1
ATOM 731 C CA . ASP A 1 104 ? 42.284 -5.125 -34.481 1.00 93.88 104 ASP A CA 1
ATOM 732 C C . ASP A 1 104 ? 42.234 -4.851 -35.996 1.00 93.88 104 ASP A C 1
ATOM 734 O O . ASP A 1 104 ? 41.927 -5.712 -36.824 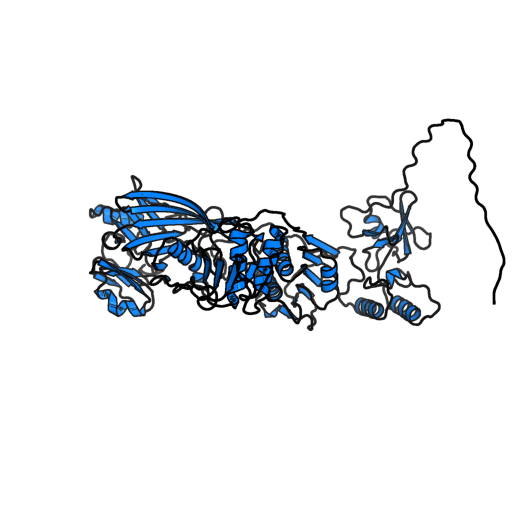1.00 93.88 104 ASP A O 1
ATOM 738 N N . SER A 1 105 ? 42.469 -3.590 -36.354 1.00 94.19 105 SER A N 1
ATOM 739 C CA . SER A 1 105 ? 42.324 -3.066 -37.715 1.00 94.19 105 SER A CA 1
ATOM 740 C C . SER A 1 105 ? 43.467 -3.470 -38.644 1.00 94.19 105 SER A C 1
ATOM 742 O O . SER A 1 105 ? 43.263 -3.487 -39.862 1.00 94.19 105 SER A O 1
ATOM 744 N N . ASP A 1 106 ? 44.656 -3.784 -38.116 1.00 93.19 106 ASP A N 1
ATOM 745 C CA . ASP A 1 106 ? 45.790 -4.270 -38.919 1.00 93.19 106 ASP A CA 1
ATOM 746 C C . ASP A 1 106 ? 46.012 -5.799 -38.880 1.00 93.19 106 ASP A C 1
ATOM 748 O O . ASP A 1 106 ? 46.826 -6.301 -39.662 1.00 93.19 106 ASP A O 1
ATOM 752 N N . ARG A 1 107 ? 45.195 -6.532 -38.102 1.00 93.19 107 ARG A N 1
ATOM 753 C CA . ARG A 1 107 ? 45.187 -8.005 -37.943 1.00 93.19 107 ARG A CA 1
ATOM 754 C C . ARG A 1 107 ? 46.404 -8.571 -37.203 1.00 93.19 107 ARG A C 1
ATOM 756 O O . ARG A 1 107 ? 46.882 -9.666 -37.523 1.00 93.19 107 ARG A O 1
ATOM 763 N N . ASN A 1 108 ? 46.925 -7.850 -36.213 1.00 89.31 108 ASN A N 1
ATOM 764 C CA . ASN A 1 108 ? 48.043 -8.319 -35.387 1.00 89.31 108 ASN A CA 1
ATOM 765 C C . ASN A 1 108 ? 47.608 -9.051 -34.095 1.00 89.31 108 ASN A C 1
ATOM 767 O O . ASN A 1 108 ? 48.468 -9.587 -33.387 1.00 89.31 108 ASN A O 1
ATOM 771 N N . GLY A 1 109 ? 46.308 -9.076 -33.776 1.00 87.25 109 GLY A N 1
ATOM 772 C CA . GLY A 1 109 ? 45.754 -9.708 -32.572 1.00 87.25 109 GLY A CA 1
ATOM 773 C C . GLY A 1 109 ? 45.992 -8.893 -31.295 1.00 87.25 109 GLY A C 1
ATOM 774 O O . GLY A 1 109 ? 45.907 -9.417 -30.176 1.00 87.25 109 GLY A O 1
ATOM 775 N N . ARG A 1 110 ? 46.343 -7.607 -31.435 1.00 89.31 110 ARG A N 1
ATOM 776 C CA . ARG A 1 110 ? 46.577 -6.675 -30.321 1.00 89.31 110 ARG A CA 1
ATOM 777 C C . ARG A 1 110 ? 46.078 -5.287 -30.695 1.00 89.31 110 ARG A C 1
ATOM 779 O O . ARG A 1 110 ? 46.720 -4.572 -31.458 1.00 89.31 110 ARG A O 1
ATOM 786 N N . ILE A 1 111 ? 44.990 -4.882 -30.061 1.00 89.56 111 ILE A N 1
ATOM 787 C CA . ILE A 1 111 ? 44.395 -3.559 -30.225 1.00 89.56 111 ILE A CA 1
ATOM 788 C C . ILE A 1 111 ? 45.351 -2.492 -29.659 1.00 89.56 111 ILE A C 1
ATOM 790 O O . ILE A 1 111 ? 45.598 -2.457 -28.449 1.00 89.56 111 ILE A O 1
ATOM 794 N N . ASN A 1 112 ? 45.940 -1.648 -30.512 1.00 92.00 112 ASN A N 1
ATOM 795 C CA . ASN A 1 112 ? 46.936 -0.652 -30.102 1.00 92.00 112 ASN A CA 1
ATOM 796 C C . ASN A 1 112 ? 47.025 0.573 -31.046 1.00 92.00 112 ASN A C 1
ATOM 798 O O . ASN A 1 112 ? 46.207 0.781 -31.938 1.00 92.00 112 ASN A O 1
ATOM 802 N N . LEU A 1 113 ? 48.028 1.440 -30.846 1.00 94.69 113 LEU A N 1
ATOM 803 C CA . LEU A 1 113 ? 48.218 2.645 -31.672 1.00 94.69 113 LEU A CA 1
ATOM 804 C C . LEU A 1 113 ? 48.587 2.343 -33.142 1.00 94.69 113 LEU A C 1
ATOM 806 O O . LEU A 1 113 ? 48.471 3.233 -33.989 1.00 94.69 113 LEU A O 1
ATOM 810 N N . SER A 1 114 ? 49.005 1.114 -33.463 1.00 94.88 114 SER A N 1
ATOM 811 C CA . SER A 1 114 ? 49.158 0.640 -34.845 1.00 94.88 114 SER A CA 1
ATOM 812 C C . SER A 1 114 ? 47.816 0.638 -35.585 1.00 94.88 114 SER A C 1
ATOM 814 O O . SER A 1 114 ? 47.716 1.211 -36.670 1.00 94.88 114 SER A O 1
ATOM 816 N N . ASP A 1 115 ? 46.758 0.135 -34.949 1.00 95.50 115 ASP A N 1
ATOM 817 C CA . ASP A 1 115 ? 45.398 0.083 -35.492 1.00 95.50 115 ASP A CA 1
ATOM 818 C C . ASP A 1 115 ? 44.815 1.481 -35.707 1.00 95.50 115 ASP A C 1
ATOM 820 O O . ASP A 1 115 ? 44.335 1.802 -36.793 1.00 95.50 115 ASP A O 1
ATOM 824 N N . VAL A 1 116 ? 44.991 2.371 -34.725 1.00 95.88 116 VAL A N 1
ATOM 825 C CA . VAL A 1 116 ? 44.683 3.807 -34.859 1.00 95.88 116 VAL A CA 1
ATOM 826 C C . VAL A 1 116 ? 45.410 4.415 -36.064 1.00 95.88 116 VAL A C 1
ATOM 828 O O . VAL A 1 116 ? 44.828 5.194 -36.821 1.00 95.88 116 VAL A O 1
ATOM 831 N N . SER A 1 117 ? 46.677 4.048 -36.285 1.00 96.31 117 SER A N 1
ATOM 832 C CA . SER A 1 117 ? 47.434 4.484 -37.461 1.00 96.31 117 SER A CA 1
ATOM 833 C C . SER A 1 117 ? 46.876 3.891 -38.761 1.00 96.31 117 SER A C 1
ATOM 835 O O . SER A 1 117 ? 46.845 4.590 -39.772 1.00 96.31 117 SER A O 1
ATOM 837 N N . MET A 1 118 ? 46.428 2.635 -38.755 1.00 96.75 118 MET A N 1
ATOM 838 C CA . MET A 1 118 ? 45.822 1.950 -39.901 1.00 96.75 118 MET A CA 1
ATOM 839 C C . MET A 1 118 ? 44.492 2.606 -40.310 1.00 96.75 118 MET A C 1
ATOM 841 O O . MET A 1 118 ? 44.313 2.960 -41.477 1.00 96.75 118 MET A O 1
ATOM 845 N N . MET A 1 119 ? 43.612 2.874 -39.342 1.00 96.88 119 MET A N 1
ATOM 846 C CA . MET A 1 119 ? 42.338 3.574 -39.543 1.00 96.88 119 MET A CA 1
ATOM 847 C C . MET A 1 119 ? 42.548 5.004 -40.047 1.00 96.88 119 MET A C 1
ATOM 849 O O . MET A 1 119 ? 41.941 5.406 -41.039 1.00 96.88 119 MET A O 1
ATOM 853 N N . LEU A 1 120 ? 43.459 5.770 -39.432 1.00 96.75 120 LEU A N 1
ATOM 854 C CA . LEU A 1 120 ? 43.772 7.133 -39.879 1.00 96.75 120 LEU A CA 1
ATOM 855 C C . LEU A 1 120 ? 44.333 7.168 -41.308 1.00 96.75 120 LEU A C 1
ATOM 857 O O . LEU A 1 120 ? 43.967 8.057 -42.076 1.00 96.75 120 LEU A O 1
ATOM 861 N N . LYS A 1 121 ? 45.171 6.197 -41.698 1.00 97.31 121 LYS A N 1
ATOM 862 C CA . LYS A 1 121 ? 45.659 6.048 -43.083 1.00 97.31 121 LYS A CA 1
ATOM 863 C C . LYS A 1 121 ? 44.522 5.729 -44.056 1.00 97.31 121 LYS A C 1
ATOM 865 O O . LYS A 1 121 ? 44.481 6.314 -45.137 1.00 97.31 121 LYS A O 1
ATOM 870 N N . HIS A 1 122 ? 43.592 4.855 -43.670 1.00 95.56 122 HIS A N 1
ATOM 871 C CA . HIS A 1 122 ? 42.419 4.514 -44.476 1.00 95.56 122 HIS A CA 1
ATOM 872 C C . HIS A 1 122 ? 41.498 5.729 -44.686 1.00 95.56 122 HIS A C 1
ATOM 874 O O . HIS A 1 122 ? 41.186 6.078 -45.825 1.00 95.56 122 HIS A O 1
ATOM 880 N N . ILE A 1 123 ? 41.159 6.451 -43.612 1.00 95.19 123 ILE A N 1
ATOM 881 C CA . ILE A 1 123 ? 40.359 7.689 -43.653 1.00 95.19 123 ILE A CA 1
ATOM 882 C C . ILE A 1 123 ? 41.065 8.776 -44.488 1.00 95.19 123 ILE A C 1
ATOM 884 O O . ILE A 1 123 ? 40.424 9.485 -45.267 1.00 95.19 123 ILE A O 1
ATOM 888 N N . ALA A 1 124 ? 42.397 8.868 -44.398 1.00 95.00 124 ALA A N 1
ATOM 889 C CA . ALA A 1 124 ? 43.228 9.747 -45.225 1.00 95.00 124 ALA A CA 1
ATOM 890 C C . ALA A 1 124 ? 43.443 9.250 -46.673 1.00 95.00 124 ALA A C 1
ATOM 892 O O . ALA A 1 124 ? 44.143 9.915 -47.439 1.00 95.00 124 ALA A O 1
ATOM 893 N N . LYS A 1 125 ? 42.841 8.116 -47.065 1.00 94.31 125 LYS A N 1
ATOM 894 C CA . LYS A 1 125 ? 42.900 7.501 -48.405 1.00 94.31 125 LYS A CA 1
ATOM 895 C C . LYS A 1 125 ? 44.313 7.131 -48.874 1.00 94.31 125 LYS A C 1
ATOM 897 O O . LYS A 1 125 ? 44.636 7.264 -50.053 1.00 94.31 125 LYS A O 1
ATOM 902 N N . TRP A 1 126 ? 45.158 6.672 -47.953 1.00 96.62 126 TRP A N 1
ATOM 903 C CA . TRP A 1 126 ? 46.440 6.044 -48.289 1.00 96.62 126 TRP A CA 1
ATOM 904 C C . TRP A 1 126 ? 46.205 4.607 -48.785 1.00 96.62 126 TRP A C 1
ATOM 906 O O . TRP A 1 126 ? 45.174 4.003 -48.489 1.00 96.62 126 TRP A O 1
ATOM 916 N N . GLU A 1 127 ? 47.174 4.032 -49.500 1.00 94.38 127 GLU A N 1
ATOM 917 C CA . GLU A 1 127 ? 47.125 2.626 -49.925 1.00 94.38 127 GLU A CA 1
ATOM 918 C C . GLU A 1 127 ? 47.366 1.687 -48.727 1.00 94.38 127 GLU A C 1
ATOM 920 O O . GLU A 1 127 ? 48.489 1.276 -48.439 1.00 94.38 127 GLU A O 1
ATOM 925 N N . VAL A 1 128 ? 46.288 1.381 -47.998 1.00 94.19 128 VAL A N 1
ATOM 926 C CA . VAL A 1 128 ? 46.240 0.428 -46.879 1.00 94.19 128 VAL A CA 1
ATOM 927 C C . VAL A 1 128 ? 44.974 -0.429 -46.938 1.00 94.19 128 VAL A C 1
ATOM 929 O O . VAL A 1 128 ? 43.921 0.028 -47.382 1.00 94.19 128 VAL A O 1
ATOM 932 N N . THR A 1 129 ? 45.065 -1.665 -46.445 1.00 92.38 129 THR A N 1
ATOM 933 C CA . THR A 1 129 ? 43.965 -2.644 -46.417 1.00 92.38 129 THR A CA 1
ATOM 934 C C . THR A 1 129 ? 43.631 -3.057 -44.975 1.00 92.38 129 THR A C 1
ATOM 936 O O . THR A 1 129 ? 44.064 -4.129 -44.538 1.00 92.38 129 THR A O 1
ATOM 939 N N . PRO A 1 130 ? 42.908 -2.226 -44.197 1.00 92.75 130 PRO A N 1
ATOM 940 C CA . PRO A 1 130 ? 42.434 -2.604 -42.861 1.00 92.75 130 PRO A CA 1
ATOM 941 C C . PRO A 1 130 ? 41.473 -3.806 -42.898 1.00 92.75 130 PRO A C 1
ATOM 943 O O . PRO A 1 130 ? 41.009 -4.222 -43.965 1.00 92.75 130 PRO A O 1
ATOM 946 N N . CYS A 1 131 ? 41.151 -4.370 -41.735 1.00 92.62 131 CYS A N 1
ATOM 947 C CA . CYS A 1 131 ? 39.908 -5.125 -41.564 1.00 92.62 131 CYS A CA 1
ATOM 948 C C . CYS A 1 131 ? 38.780 -4.113 -41.316 1.00 92.62 131 CYS A C 1
ATOM 950 O O . CYS A 1 131 ? 38.733 -3.493 -40.259 1.00 92.62 131 CYS A O 1
ATOM 952 N N . ILE A 1 132 ? 37.916 -3.893 -42.316 1.00 91.25 132 ILE A N 1
ATOM 953 C CA . ILE A 1 132 ? 36.887 -2.838 -42.269 1.00 91.25 132 ILE A CA 1
ATOM 954 C C . ILE A 1 132 ? 35.899 -3.078 -41.123 1.00 91.25 132 ILE A C 1
ATOM 956 O O . ILE A 1 132 ? 35.635 -2.144 -40.375 1.00 91.25 132 ILE A O 1
ATOM 960 N N . ALA A 1 133 ? 35.446 -4.321 -40.931 1.00 88.69 133 ALA A N 1
ATOM 961 C CA . ALA A 1 133 ? 34.580 -4.692 -39.812 1.00 88.69 133 ALA A CA 1
ATOM 962 C C . ALA A 1 133 ? 35.251 -4.426 -38.449 1.00 88.69 133 ALA A C 1
ATOM 964 O O . ALA A 1 133 ? 34.621 -3.899 -37.542 1.00 88.69 133 ALA A O 1
ATOM 965 N N . ALA A 1 134 ? 36.555 -4.701 -38.307 1.00 91.12 134 ALA A N 1
ATOM 966 C CA . ALA A 1 134 ? 37.281 -4.406 -37.068 1.00 91.12 134 ALA A CA 1
ATOM 967 C C . ALA A 1 134 ? 37.547 -2.902 -36.857 1.00 91.12 134 ALA A C 1
ATOM 969 O O . ALA A 1 134 ? 37.807 -2.476 -35.732 1.00 91.12 134 ALA A O 1
ATOM 970 N N . SER A 1 135 ? 37.511 -2.102 -37.926 1.00 92.62 135 SER A N 1
ATOM 971 C CA . SER A 1 135 ? 37.645 -0.641 -37.889 1.00 92.62 135 SER A CA 1
ATOM 972 C C . SER A 1 135 ? 36.315 0.102 -37.674 1.00 92.62 135 SER A C 1
ATOM 974 O O . SER A 1 135 ? 36.356 1.299 -37.399 1.00 92.62 135 SER A O 1
ATOM 976 N N . ASP A 1 136 ? 35.165 -0.563 -37.803 1.00 87.69 136 ASP A N 1
ATOM 977 C CA . ASP A 1 136 ? 33.839 -0.031 -37.459 1.00 87.69 136 ASP A CA 1
ATOM 978 C C . ASP A 1 136 ? 33.531 -0.381 -35.998 1.00 87.69 136 ASP A C 1
ATOM 980 O O . ASP A 1 136 ? 32.992 -1.434 -35.667 1.00 87.69 136 ASP A O 1
ATOM 984 N N . THR A 1 137 ? 33.999 0.466 -35.088 1.00 83.94 137 THR A N 1
ATOM 985 C CA . THR A 1 137 ? 34.049 0.156 -33.650 1.00 83.94 137 THR A CA 1
ATOM 986 C C . THR A 1 137 ? 32.750 0.456 -32.910 1.00 83.94 137 THR A C 1
ATOM 988 O O . THR A 1 137 ? 32.571 -0.049 -31.798 1.00 83.94 137 THR A O 1
ATOM 991 N N . ASP A 1 138 ? 31.871 1.268 -33.507 1.00 72.94 138 ASP A N 1
ATOM 992 C CA . ASP A 1 138 ? 30.523 1.558 -33.006 1.00 72.94 138 ASP A CA 1
ATOM 993 C C . ASP A 1 138 ? 29.389 0.939 -33.852 1.00 72.94 138 ASP A C 1
ATOM 995 O O . ASP A 1 138 ? 28.218 1.171 -33.555 1.00 72.94 138 ASP A O 1
ATOM 999 N N . MET A 1 139 ? 29.738 0.064 -34.810 1.00 74.75 139 MET A N 1
ATOM 1000 C CA . MET A 1 139 ? 28.817 -0.744 -35.627 1.00 74.75 139 MET A CA 1
ATOM 1001 C C . MET A 1 139 ? 27.810 0.106 -36.417 1.00 74.75 139 MET A C 1
ATOM 1003 O O . MET A 1 139 ? 26.599 -0.130 -36.376 1.00 74.75 139 MET A O 1
ATOM 1007 N N . ASN A 1 140 ? 28.309 1.117 -37.137 1.00 75.25 140 ASN A N 1
ATOM 1008 C CA . ASN A 1 140 ? 27.488 2.002 -37.966 1.00 75.25 140 ASN A CA 1
ATOM 1009 C C . ASN A 1 140 ? 27.651 1.771 -39.487 1.00 75.25 140 ASN A C 1
ATOM 1011 O O . ASN A 1 140 ? 27.153 2.579 -40.273 1.00 75.25 140 ASN A O 1
ATOM 1015 N N . ASP A 1 141 ? 28.341 0.715 -39.922 1.00 79.44 141 ASP A N 1
ATOM 1016 C CA . ASP A 1 141 ? 28.764 0.409 -41.302 1.00 79.44 141 ASP A CA 1
ATOM 1017 C C . ASP A 1 141 ? 29.772 1.414 -41.901 1.00 79.44 141 ASP A C 1
ATOM 1019 O O . ASP A 1 141 ? 29.923 1.518 -43.126 1.00 79.44 141 ASP A O 1
ATOM 1023 N N . LYS A 1 142 ? 30.449 2.229 -41.075 1.00 84.25 142 LYS A N 1
ATOM 1024 C CA . LYS A 1 142 ? 31.350 3.291 -41.568 1.00 84.25 142 LYS A CA 1
ATOM 1025 C C . LYS A 1 142 ? 32.543 3.503 -40.645 1.00 84.25 142 LYS A C 1
ATOM 1027 O O . LYS A 1 142 ? 32.392 3.997 -39.537 1.00 84.25 142 LYS A O 1
ATOM 1032 N N . VAL A 1 143 ? 33.745 3.305 -41.186 1.00 89.25 143 VAL A N 1
ATOM 1033 C CA . VAL A 1 143 ? 35.007 3.674 -40.527 1.00 89.25 143 VAL A CA 1
ATOM 1034 C C . VAL A 1 143 ? 35.195 5.195 -40.562 1.00 89.25 143 VAL A C 1
ATOM 1036 O O . VAL A 1 143 ? 35.452 5.779 -41.621 1.00 89.25 143 VAL A O 1
ATOM 1039 N N . THR A 1 144 ? 35.091 5.855 -39.410 1.00 92.38 144 THR A N 1
ATOM 1040 C CA . THR A 1 144 ? 35.141 7.319 -39.283 1.00 92.38 144 THR A CA 1
ATOM 1041 C C . THR A 1 144 ? 36.127 7.806 -38.210 1.00 92.38 144 THR A C 1
ATOM 1043 O O . THR A 1 144 ? 36.850 7.046 -37.568 1.00 92.38 144 THR A O 1
ATOM 1046 N N . LEU A 1 145 ? 36.177 9.128 -37.996 1.00 90.88 145 LEU A N 1
ATOM 1047 C CA . LEU A 1 145 ? 36.897 9.714 -36.860 1.00 90.88 145 LEU A CA 1
ATOM 1048 C C . LEU A 1 145 ? 36.187 9.490 -35.510 1.00 90.88 145 LEU A C 1
ATOM 1050 O O . LEU A 1 145 ? 36.825 9.701 -34.477 1.00 90.88 145 LEU A O 1
ATOM 1054 N N . ALA A 1 146 ? 34.915 9.064 -35.494 1.00 80.81 146 ALA A N 1
ATOM 1055 C CA . ALA A 1 146 ? 34.262 8.604 -34.268 1.00 80.81 146 ALA A CA 1
ATOM 1056 C C . ALA A 1 146 ? 34.941 7.318 -33.782 1.00 80.81 146 ALA A C 1
ATOM 1058 O O . ALA A 1 146 ? 35.416 7.278 -32.650 1.00 80.81 146 ALA A O 1
ATOM 1059 N N . ASP A 1 147 ? 35.147 6.358 -34.683 1.00 89.56 147 ASP A N 1
ATOM 1060 C CA . ASP A 1 147 ? 35.803 5.078 -34.410 1.00 89.56 147 ASP A CA 1
ATOM 1061 C C . ASP A 1 147 ? 37.240 5.237 -33.937 1.00 89.56 147 ASP A C 1
ATOM 1063 O O . ASP A 1 147 ? 37.655 4.667 -32.930 1.00 89.56 147 ASP A O 1
ATOM 1067 N N . VAL A 1 148 ? 37.997 6.106 -34.611 1.00 92.50 148 VAL A N 1
ATOM 1068 C CA . VAL A 1 148 ? 39.347 6.477 -34.168 1.00 92.50 148 VAL A CA 1
ATOM 1069 C C . VAL A 1 148 ? 39.317 7.079 -32.755 1.00 92.50 148 VAL A C 1
ATOM 1071 O O . VAL A 1 148 ? 40.247 6.853 -31.981 1.00 92.50 148 VAL A O 1
ATOM 1074 N N . SER A 1 149 ? 38.261 7.814 -32.379 1.00 85.62 149 SER A N 1
ATOM 1075 C CA . SER A 1 149 ? 38.087 8.334 -31.016 1.00 85.62 149 SER A CA 1
ATOM 1076 C C . SER A 1 149 ? 37.727 7.229 -30.021 1.00 85.62 149 SER A C 1
ATOM 1078 O O . SER A 1 149 ? 38.343 7.173 -28.957 1.00 85.62 149 SER A O 1
ATOM 1080 N N . SER A 1 150 ? 36.787 6.341 -30.354 1.00 82.62 150 SER A N 1
ATOM 1081 C CA . SER A 1 150 ? 36.402 5.179 -29.541 1.00 82.62 150 SER A CA 1
ATOM 1082 C C . SER A 1 150 ? 37.608 4.280 -29.261 1.00 82.62 150 SER A C 1
ATOM 1084 O O . SER A 1 150 ? 37.894 3.975 -28.101 1.00 82.62 150 SER A O 1
ATOM 1086 N N . LEU A 1 151 ? 38.397 3.973 -30.293 1.00 89.31 151 LEU A N 1
ATOM 1087 C CA . LEU A 1 151 ? 39.612 3.173 -30.185 1.00 89.31 151 LEU A CA 1
ATOM 1088 C C . LEU A 1 151 ? 40.725 3.874 -29.389 1.00 89.31 151 LEU A C 1
ATOM 1090 O O . LEU A 1 151 ? 41.347 3.259 -28.527 1.00 89.31 151 LEU A O 1
ATOM 1094 N N . LEU A 1 152 ? 40.967 5.172 -29.611 1.00 89.81 152 LEU A N 1
ATOM 1095 C CA . LEU A 1 152 ? 41.959 5.928 -28.831 1.00 89.81 152 LEU A CA 1
ATOM 1096 C C . LEU A 1 152 ? 41.603 6.003 -27.343 1.00 89.81 152 LEU A C 1
ATOM 1098 O O . LEU A 1 152 ? 42.483 5.876 -26.493 1.00 89.81 152 LEU A O 1
ATOM 1102 N N . ARG A 1 153 ? 40.320 6.196 -27.022 1.00 81.00 153 ARG A N 1
ATOM 1103 C CA . ARG A 1 153 ? 39.810 6.189 -25.645 1.00 81.00 153 ARG A CA 1
ATOM 1104 C C . ARG A 1 153 ? 39.961 4.799 -25.016 1.00 81.00 153 ARG A C 1
ATOM 1106 O O . ARG A 1 153 ? 40.445 4.706 -23.890 1.00 81.00 153 ARG A O 1
ATOM 1113 N N . TRP A 1 154 ? 39.633 3.734 -25.753 1.00 83.00 154 TRP A N 1
ATOM 1114 C CA . TRP A 1 154 ? 39.851 2.343 -25.336 1.00 83.00 154 TRP A CA 1
ATOM 1115 C C . TRP A 1 154 ? 41.323 2.076 -24.987 1.00 83.00 154 TRP A C 1
ATOM 1117 O O . TRP A 1 154 ? 41.631 1.641 -23.879 1.00 83.00 154 TRP A O 1
ATOM 1127 N N . ILE A 1 155 ? 42.249 2.444 -25.882 1.00 85.06 155 ILE A N 1
ATOM 1128 C CA . ILE A 1 155 ? 43.704 2.309 -25.675 1.00 85.06 155 ILE A CA 1
ATOM 1129 C C . ILE A 1 155 ? 44.179 3.140 -24.470 1.00 85.06 155 ILE A C 1
ATOM 1131 O O . ILE A 1 155 ? 45.096 2.737 -23.756 1.00 85.06 155 ILE A O 1
ATOM 1135 N N . ALA A 1 156 ? 43.536 4.280 -24.202 1.00 79.88 156 ALA A N 1
ATOM 1136 C CA . ALA A 1 156 ? 43.779 5.109 -23.022 1.00 79.88 156 ALA A CA 1
ATOM 1137 C C . ALA A 1 156 ? 43.122 4.576 -21.724 1.00 79.88 156 ALA A C 1
ATOM 1139 O O . ALA A 1 156 ? 43.153 5.268 -20.704 1.00 79.88 156 ALA A O 1
ATOM 1140 N N . GLY A 1 157 ? 42.527 3.377 -21.732 1.00 67.31 157 GLY A N 1
ATOM 1141 C CA . GLY A 1 157 ? 41.922 2.738 -20.557 1.00 67.31 157 GLY A CA 1
ATOM 1142 C C . GLY A 1 157 ? 40.544 3.283 -20.158 1.00 67.31 157 GLY A C 1
ATOM 1143 O O . GLY A 1 157 ? 40.118 3.097 -19.012 1.00 67.31 157 GLY A O 1
ATOM 1144 N N . TRP A 1 158 ? 39.854 3.977 -21.068 1.00 68.44 158 TRP A N 1
ATOM 1145 C CA . TRP A 1 158 ? 38.476 4.426 -20.855 1.00 68.44 158 TRP A CA 1
ATOM 1146 C C . TRP A 1 158 ? 37.523 3.227 -20.937 1.00 68.44 158 TRP A C 1
ATOM 1148 O O . TRP A 1 158 ? 37.802 2.242 -21.618 1.00 68.44 158 TRP A O 1
ATOM 1158 N N . ASP A 1 159 ? 36.381 3.314 -20.254 1.00 63.50 159 ASP A N 1
ATOM 1159 C CA . ASP A 1 159 ? 35.399 2.228 -20.209 1.00 63.50 159 ASP A CA 1
ATOM 1160 C C . ASP A 1 159 ? 34.589 2.136 -21.514 1.00 63.50 159 ASP A C 1
ATOM 1162 O O . ASP A 1 159 ? 33.508 2.712 -21.651 1.00 63.50 159 ASP A O 1
ATOM 1166 N N . ILE A 1 160 ? 35.153 1.456 -22.512 1.00 69.62 160 ILE A N 1
ATOM 1167 C CA . ILE A 1 160 ? 34.579 1.328 -23.852 1.00 69.62 160 ILE A CA 1
ATOM 1168 C C . ILE A 1 160 ? 34.471 -0.142 -24.261 1.00 69.62 160 ILE A C 1
ATOM 1170 O O . ILE A 1 160 ? 35.463 -0.865 -24.332 1.00 69.62 160 ILE A O 1
ATOM 1174 N N . THR A 1 161 ? 33.252 -0.568 -24.583 1.00 72.62 161 THR A N 1
ATOM 1175 C CA . THR A 1 161 ? 33.012 -1.719 -25.456 1.00 72.62 161 THR A CA 1
ATOM 1176 C C . THR A 1 161 ? 33.270 -1.296 -26.899 1.00 72.62 161 THR A C 1
ATOM 1178 O O . THR A 1 161 ? 32.854 -0.208 -27.295 1.00 72.62 161 THR A O 1
ATOM 1181 N N . LEU A 1 162 ? 33.970 -2.134 -27.661 1.00 78.75 162 LEU A N 1
ATOM 1182 C CA . LEU A 1 162 ? 34.074 -2.023 -29.114 1.00 78.75 162 LEU A CA 1
ATOM 1183 C C . LEU A 1 162 ? 33.194 -3.153 -29.665 1.00 78.75 162 LEU A C 1
ATOM 1185 O O . LEU A 1 162 ? 33.413 -4.307 -29.290 1.00 78.75 162 LEU A O 1
ATOM 1189 N N . GLY A 1 163 ? 32.180 -2.816 -30.461 1.00 75.56 163 GLY A N 1
ATOM 1190 C CA . GLY A 1 163 ? 31.094 -3.734 -30.821 1.00 75.56 163 GLY A CA 1
ATOM 1191 C C . GLY A 1 163 ? 30.104 -4.070 -29.684 1.00 75.56 163 GLY A C 1
ATOM 1192 O O . GLY A 1 163 ? 30.226 -3.592 -28.555 1.00 75.56 163 GLY A O 1
ATOM 1193 N N . ASP A 1 164 ? 29.110 -4.909 -29.996 1.00 57.72 164 ASP A N 1
ATOM 1194 C CA . ASP A 1 164 ? 27.918 -5.192 -29.167 1.00 57.72 164 ASP A CA 1
ATOM 1195 C C . ASP A 1 164 ? 28.109 -6.261 -28.056 1.00 57.72 164 ASP A C 1
ATOM 1197 O O . ASP A 1 164 ? 27.180 -6.525 -27.292 1.00 57.72 164 ASP A O 1
ATOM 1201 N N . SER A 1 165 ? 29.255 -6.952 -27.951 1.00 63.84 165 SER A N 1
ATOM 1202 C CA . SER A 1 165 ? 29.418 -8.103 -27.028 1.00 63.84 165 SER A CA 1
ATOM 1203 C C . SER A 1 165 ? 30.857 -8.335 -26.551 1.00 63.84 165 SER A C 1
ATOM 1205 O O . SER A 1 165 ? 31.811 -7.981 -27.240 1.00 63.84 165 SER A O 1
ATOM 1207 N N . VAL A 1 166 ? 31.017 -8.925 -25.353 1.00 63.97 166 VAL A N 1
ATOM 1208 C CA . VAL A 1 166 ? 32.310 -9.030 -24.643 1.00 63.97 166 VAL A CA 1
ATOM 1209 C C . VAL A 1 166 ? 32.630 -10.454 -24.185 1.00 63.97 166 VAL A C 1
ATOM 1211 O O . VAL A 1 166 ? 32.075 -10.955 -23.204 1.00 63.97 166 VAL A O 1
ATOM 1214 N N . PHE A 1 167 ? 33.634 -11.049 -24.822 1.00 64.50 167 PHE A N 1
ATOM 1215 C CA . PHE A 1 167 ? 34.348 -12.234 -24.364 1.00 64.50 167 PHE A CA 1
ATOM 1216 C C . PHE A 1 167 ? 35.784 -11.870 -23.933 1.00 64.50 167 PHE A C 1
ATOM 1218 O O . PHE A 1 167 ? 36.485 -11.204 -24.697 1.00 64.50 167 PHE A O 1
ATOM 1225 N N . PRO A 1 168 ? 36.272 -12.336 -22.763 1.00 66.62 168 PRO A N 1
ATOM 1226 C CA . PRO A 1 168 ? 35.588 -13.204 -21.803 1.00 66.62 168 PRO A CA 1
ATOM 1227 C C . PRO A 1 168 ? 34.567 -12.461 -20.925 1.00 66.62 168 PRO A C 1
ATOM 1229 O O . PRO A 1 168 ? 34.804 -11.337 -20.476 1.00 66.62 168 PRO A O 1
ATOM 1232 N N . LYS A 1 169 ? 33.465 -13.154 -20.605 1.00 70.69 169 LYS A N 1
ATOM 1233 C CA . LYS A 1 169 ? 32.480 -12.733 -19.595 1.00 70.69 169 LYS A CA 1
ATOM 1234 C C . LYS A 1 169 ? 33.185 -12.369 -18.280 1.00 70.69 169 LYS A C 1
ATOM 1236 O O . LYS A 1 169 ? 33.945 -13.171 -17.738 1.00 70.69 169 LYS A O 1
ATOM 1241 N N . THR A 1 170 ? 32.924 -11.169 -17.767 1.00 76.00 170 THR A N 1
ATOM 1242 C CA . THR A 1 170 ? 33.509 -10.634 -16.528 1.00 76.00 170 THR A CA 1
ATOM 1243 C C . THR A 1 170 ? 32.403 -10.305 -15.526 1.00 76.00 170 THR A C 1
ATOM 1245 O O . THR A 1 170 ? 31.398 -9.706 -15.899 1.00 76.00 170 THR A O 1
ATOM 1248 N N . GLU A 1 171 ? 32.584 -10.661 -14.249 1.00 80.19 171 GLU A N 1
ATOM 1249 C CA . GLU A 1 171 ? 31.641 -10.290 -13.184 1.00 80.19 171 GLU A CA 1
ATOM 1250 C C . GLU A 1 171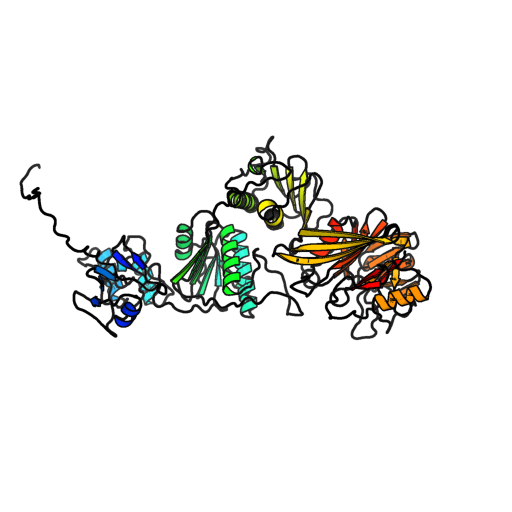 ? 31.607 -8.765 -12.982 1.00 80.19 171 GLU A C 1
ATOM 1252 O O . GLU A 1 171 ? 32.620 -8.140 -12.649 1.00 80.19 171 GLU A O 1
ATOM 1257 N N . LEU A 1 172 ? 30.424 -8.168 -13.111 1.00 82.38 172 LEU A N 1
ATOM 1258 C CA . LEU A 1 172 ? 30.130 -6.816 -12.659 1.00 82.38 172 LEU A CA 1
ATOM 1259 C C . LEU A 1 172 ? 29.714 -6.859 -11.182 1.00 82.38 172 LEU A C 1
ATOM 1261 O O . LEU A 1 172 ? 28.708 -7.460 -10.810 1.00 82.38 172 LEU A O 1
ATOM 1265 N N . LYS A 1 173 ? 30.462 -6.148 -10.335 1.00 78.25 173 LYS A N 1
ATOM 1266 C CA . LYS A 1 173 ? 30.117 -5.936 -8.924 1.00 78.25 173 LYS A CA 1
ATOM 1267 C C . LYS A 1 173 ? 29.628 -4.510 -8.733 1.00 78.25 173 LYS A C 1
ATOM 1269 O O . LYS A 1 173 ? 30.432 -3.597 -8.530 1.00 78.25 173 LYS A O 1
ATOM 1274 N N . LEU A 1 174 ? 28.306 -4.329 -8.804 1.00 80.12 174 LEU A N 1
ATOM 1275 C CA . LEU A 1 174 ? 27.666 -3.087 -8.373 1.00 80.12 174 LEU A CA 1
ATOM 1276 C C . LEU A 1 174 ? 28.074 -2.759 -6.933 1.00 80.12 174 LEU A C 1
ATOM 1278 O O . LEU A 1 174 ? 28.331 -3.636 -6.108 1.00 80.12 174 LEU A O 1
ATOM 1282 N N . ASN A 1 175 ? 28.217 -1.465 -6.684 1.00 76.38 175 ASN A N 1
ATOM 1283 C CA . ASN A 1 175 ? 28.691 -0.887 -5.437 1.00 76.38 175 ASN A CA 1
ATOM 1284 C C . ASN A 1 175 ? 28.392 0.619 -5.455 1.00 76.38 175 ASN A C 1
ATOM 1286 O O . ASN A 1 175 ? 27.915 1.162 -6.456 1.00 76.38 175 ASN A O 1
ATOM 1290 N N . GLY A 1 176 ? 28.747 1.318 -4.380 1.00 72.00 176 GLY A N 1
ATOM 1291 C CA . GLY A 1 176 ? 28.493 2.746 -4.233 1.00 72.00 176 GLY A CA 1
ATOM 1292 C C . GLY A 1 176 ? 28.985 3.666 -5.347 1.00 72.00 176 GLY A C 1
ATOM 1293 O O . GLY A 1 176 ? 28.436 4.755 -5.503 1.00 72.00 176 GLY A O 1
ATOM 1294 N N . ASN A 1 177 ? 30.007 3.286 -6.113 1.00 83.81 177 ASN A N 1
ATOM 1295 C CA . ASN A 1 177 ? 30.626 4.172 -7.104 1.00 83.81 177 ASN A CA 1
ATOM 1296 C C . ASN A 1 177 ? 29.817 4.328 -8.404 1.00 83.81 177 ASN A C 1
ATOM 1298 O O . ASN A 1 177 ? 30.181 5.152 -9.240 1.00 83.81 177 ASN A O 1
ATOM 1302 N N . PHE A 1 178 ? 28.726 3.574 -8.571 1.00 91.31 178 PHE A N 1
ATOM 1303 C CA . PHE A 1 178 ? 27.792 3.758 -9.680 1.00 91.31 178 PHE A CA 1
ATOM 1304 C C . PHE A 1 178 ? 26.911 4.991 -9.456 1.00 91.31 178 PHE A C 1
ATOM 1306 O O . PHE A 1 178 ? 26.143 5.052 -8.490 1.00 91.31 178 PHE A O 1
ATOM 1313 N N . SER A 1 179 ? 27.027 5.955 -10.372 1.00 94.88 179 SER A N 1
ATOM 1314 C CA . SER A 1 179 ? 26.054 7.039 -10.543 1.00 94.88 179 SER A CA 1
ATOM 1315 C C . SER A 1 179 ? 24.883 6.540 -11.386 1.00 94.88 179 SER A C 1
ATOM 1317 O O . SER A 1 179 ? 25.076 5.728 -12.290 1.00 94.88 179 SER A O 1
ATOM 1319 N N . ILE A 1 180 ? 23.680 7.031 -11.118 1.00 97.00 180 ILE A N 1
ATOM 1320 C CA . ILE A 1 180 ? 22.510 6.775 -11.962 1.00 97.00 180 ILE A CA 1
ATOM 1321 C C . ILE A 1 180 ? 22.384 7.960 -12.911 1.00 97.00 180 ILE A C 1
ATOM 1323 O O . ILE A 1 180 ? 22.353 9.101 -12.456 1.00 97.00 180 ILE A O 1
ATOM 1327 N N . VAL A 1 181 ? 22.356 7.695 -14.211 1.00 97.00 181 VAL A N 1
ATOM 1328 C CA . VAL A 1 181 ? 22.396 8.717 -15.258 1.00 97.00 181 VAL A CA 1
ATOM 1329 C C . VAL A 1 181 ? 21.061 8.715 -15.989 1.00 97.00 181 VAL A C 1
ATOM 1331 O O . VAL A 1 181 ? 20.727 7.733 -16.646 1.00 97.00 181 VAL A O 1
ATOM 1334 N N . ILE A 1 182 ? 20.319 9.812 -15.872 1.00 96.25 182 ILE A N 1
ATOM 1335 C CA . ILE A 1 182 ? 19.047 10.047 -16.574 1.00 96.25 182 ILE A CA 1
ATOM 1336 C C . ILE A 1 182 ? 19.228 11.082 -17.696 1.00 96.25 182 ILE A C 1
ATOM 1338 O O . ILE A 1 182 ? 20.240 11.795 -17.705 1.00 96.25 182 ILE A O 1
ATOM 1342 N N . PRO A 1 183 ? 18.277 11.213 -18.638 1.00 93.00 183 PRO A N 1
ATOM 1343 C CA . PRO A 1 183 ? 18.362 12.232 -19.678 1.00 93.00 183 PRO A CA 1
ATOM 1344 C C . PRO A 1 183 ? 18.378 13.641 -19.078 1.00 93.00 183 PRO A C 1
ATOM 1346 O O . PRO A 1 183 ? 17.745 13.897 -18.054 1.00 93.00 183 PRO A O 1
ATOM 1349 N N . LYS A 1 184 ? 19.059 14.601 -19.711 1.00 92.56 184 LYS A N 1
ATOM 1350 C CA . LYS A 1 184 ? 19.028 16.009 -19.265 1.00 92.56 184 LYS A CA 1
ATOM 1351 C C . LYS A 1 184 ? 17.623 16.623 -19.267 1.00 92.56 184 LYS A C 1
ATOM 1353 O O . LYS A 1 184 ? 17.332 17.493 -18.447 1.00 92.56 184 LYS A O 1
ATOM 1358 N N . ILE A 1 185 ? 16.777 16.188 -20.196 1.00 85.75 185 ILE A N 1
ATOM 1359 C CA . ILE A 1 185 ? 15.341 16.473 -20.222 1.00 85.75 185 ILE A CA 1
ATOM 1360 C C . ILE A 1 185 ? 14.663 15.128 -19.984 1.00 85.75 185 ILE A C 1
ATOM 1362 O O . ILE A 1 185 ? 14.446 14.376 -20.929 1.00 85.75 185 ILE A O 1
ATOM 1366 N N . TYR A 1 186 ? 14.445 14.810 -18.710 1.00 82.12 186 TYR A N 1
ATOM 1367 C CA . TYR A 1 186 ? 13.856 13.553 -18.260 1.00 82.12 186 TYR A CA 1
ATOM 1368 C C . TYR A 1 186 ? 12.346 13.679 -18.069 1.00 82.12 186 TYR A C 1
ATOM 1370 O O . TYR A 1 186 ? 11.826 14.741 -17.716 1.00 82.12 186 TYR A O 1
ATOM 1378 N N . ASP A 1 187 ? 11.669 12.554 -18.228 1.00 76.88 187 ASP A N 1
ATOM 1379 C CA . ASP A 1 187 ? 10.268 12.365 -17.868 1.00 76.88 187 ASP A CA 1
ATOM 1380 C C . ASP A 1 187 ? 10.112 12.033 -16.353 1.00 76.88 187 ASP A C 1
ATOM 1382 O O . ASP A 1 187 ? 11.053 11.512 -15.730 1.00 76.88 187 ASP A O 1
ATOM 1386 N N . PRO A 1 188 ? 8.964 12.334 -15.703 1.00 68.00 188 PRO A N 1
ATOM 1387 C CA . PRO A 1 188 ? 8.724 11.989 -14.298 1.00 68.00 188 PRO A CA 1
ATOM 1388 C C . PRO A 1 188 ? 8.971 10.513 -13.932 1.00 68.00 188 PRO A C 1
ATOM 1390 O O . PRO A 1 188 ? 9.498 10.256 -12.846 1.00 68.00 188 PRO A O 1
ATOM 1393 N N . PHE A 1 189 ? 8.654 9.560 -14.816 1.00 69.31 189 PHE A N 1
ATOM 1394 C CA . PHE A 1 189 ? 8.906 8.127 -14.631 1.00 69.31 189 PHE A CA 1
ATOM 1395 C C . PHE A 1 189 ? 10.399 7.790 -14.669 1.00 69.31 189 PHE A C 1
ATOM 1397 O O . PHE A 1 189 ? 10.847 7.008 -13.835 1.00 69.31 189 PHE A O 1
ATOM 1404 N N . GLU A 1 190 ? 11.196 8.397 -15.557 1.00 79.75 190 GLU A N 1
ATOM 1405 C CA . GLU A 1 190 ? 12.658 8.187 -15.596 1.00 79.75 190 GLU A CA 1
ATOM 1406 C C . GLU A 1 190 ? 13.317 8.678 -14.294 1.00 79.75 190 GLU A C 1
ATOM 1408 O O . GLU A 1 190 ? 14.190 8.017 -13.724 1.00 79.75 190 GLU A O 1
ATOM 1413 N N . MET A 1 191 ? 12.843 9.809 -13.761 1.00 81.12 191 MET A N 1
ATOM 1414 C CA . MET A 1 191 ? 13.264 10.335 -12.460 1.00 81.12 191 MET A CA 1
ATOM 1415 C C . MET A 1 191 ? 12.772 9.477 -11.280 1.00 81.12 191 MET A C 1
ATOM 1417 O O . MET A 1 191 ? 13.473 9.352 -10.272 1.00 81.12 191 MET A O 1
ATOM 1421 N N . GLU A 1 192 ? 11.582 8.881 -11.358 1.00 69.25 192 GLU A N 1
ATOM 1422 C CA . GLU A 1 192 ? 11.087 7.958 -10.330 1.00 69.25 192 GLU A CA 1
ATOM 1423 C C . GLU A 1 192 ? 11.845 6.624 -10.347 1.00 69.25 192 GLU A C 1
ATOM 1425 O O . GLU A 1 192 ? 12.260 6.148 -9.292 1.00 69.25 192 GLU A O 1
ATOM 1430 N N . ALA A 1 193 ? 12.141 6.087 -11.531 1.00 78.94 193 ALA A N 1
ATOM 1431 C CA . ALA A 1 193 ? 12.996 4.923 -11.734 1.00 78.94 193 ALA A CA 1
ATOM 1432 C C . ALA A 1 193 ? 14.409 5.157 -11.177 1.00 78.94 193 ALA A C 1
ATOM 1434 O O . ALA A 1 193 ? 14.935 4.336 -10.423 1.00 78.94 193 ALA A O 1
ATOM 1435 N N . ALA A 1 194 ? 15.003 6.327 -11.426 1.00 89.19 194 ALA A N 1
ATOM 1436 C CA . ALA A 1 194 ? 16.287 6.679 -10.828 1.00 89.19 194 ALA A CA 1
ATOM 1437 C C . ALA A 1 194 ? 16.241 6.761 -9.288 1.00 89.19 194 ALA A C 1
ATOM 1439 O O . ALA A 1 194 ? 17.211 6.385 -8.623 1.00 89.19 194 ALA A O 1
ATOM 1440 N N . LYS A 1 195 ? 15.118 7.191 -8.694 1.00 79.75 195 LYS A N 1
ATOM 1441 C CA . LYS A 1 195 ? 14.913 7.169 -7.232 1.00 79.75 195 LYS A CA 1
ATOM 1442 C C . LYS A 1 195 ? 14.727 5.747 -6.697 1.00 79.75 195 LYS A C 1
ATOM 1444 O O . LYS A 1 195 ? 15.366 5.419 -5.697 1.00 79.75 195 LYS A O 1
ATOM 1449 N N . LEU A 1 196 ? 13.924 4.914 -7.369 1.00 73.75 196 LEU A N 1
ATOM 1450 C CA . LEU A 1 196 ? 13.723 3.489 -7.069 1.00 73.75 196 LEU A CA 1
ATOM 1451 C C . LEU A 1 196 ? 15.067 2.763 -6.984 1.00 73.75 196 LEU A C 1
ATOM 1453 O O . LEU A 1 196 ? 15.417 2.202 -5.943 1.00 73.75 196 LEU A O 1
ATOM 1457 N N . LEU A 1 197 ? 15.867 2.884 -8.043 1.00 84.81 197 LEU A N 1
ATOM 1458 C CA . LEU A 1 197 ? 17.202 2.311 -8.116 1.00 84.81 197 LEU A CA 1
ATOM 1459 C C . LEU A 1 197 ? 18.151 2.900 -7.060 1.00 84.81 197 LEU A C 1
ATOM 1461 O O . LEU A 1 197 ? 18.883 2.146 -6.421 1.00 84.81 197 LEU A O 1
ATOM 1465 N N . SER A 1 198 ? 18.143 4.217 -6.818 1.00 85.94 198 SER A N 1
ATOM 1466 C CA . SER A 1 198 ? 19.058 4.812 -5.831 1.00 85.94 198 SER A CA 1
ATOM 1467 C C . SER A 1 198 ? 18.762 4.356 -4.402 1.00 85.94 198 SER A C 1
ATOM 1469 O O . SER A 1 198 ? 19.683 3.982 -3.675 1.00 85.94 198 SER A O 1
ATOM 1471 N N . ALA A 1 199 ? 17.484 4.334 -4.008 1.00 72.56 199 ALA A N 1
ATOM 1472 C CA . ALA A 1 199 ? 17.056 3.887 -2.684 1.00 72.56 199 ALA A CA 1
ATOM 1473 C C . ALA A 1 199 ? 17.280 2.380 -2.476 1.00 72.56 199 ALA A C 1
ATOM 1475 O O . ALA A 1 199 ? 17.581 1.954 -1.358 1.00 72.56 199 ALA A O 1
ATOM 1476 N N . ALA A 1 200 ? 17.177 1.581 -3.544 1.00 73.81 200 ALA A N 1
ATOM 1477 C CA . ALA A 1 200 ? 17.591 0.186 -3.525 1.00 73.81 200 ALA A CA 1
ATOM 1478 C C . ALA A 1 200 ? 19.093 0.063 -3.247 1.00 73.81 200 ALA A C 1
ATOM 1480 O O . ALA A 1 200 ? 19.476 -0.509 -2.227 1.00 73.81 200 ALA A O 1
ATOM 1481 N N . LEU A 1 201 ? 19.943 0.655 -4.097 1.00 79.62 201 LEU A N 1
ATOM 1482 C CA . LEU A 1 201 ? 21.403 0.589 -3.959 1.00 79.62 201 LEU A CA 1
ATOM 1483 C C . LEU A 1 201 ? 21.872 1.092 -2.580 1.00 79.62 201 LEU A C 1
ATOM 1485 O O . LEU A 1 201 ? 22.721 0.456 -1.958 1.00 79.62 201 LEU A O 1
ATOM 1489 N N . ASP A 1 202 ? 21.287 2.177 -2.064 1.00 74.19 202 ASP A N 1
ATOM 1490 C CA . ASP A 1 202 ? 21.552 2.666 -0.705 1.00 74.19 202 ASP A CA 1
ATOM 1491 C C . ASP A 1 202 ? 21.253 1.603 0.365 1.00 74.19 202 ASP A C 1
ATOM 1493 O O . ASP A 1 202 ? 22.137 1.262 1.156 1.00 74.19 202 ASP A O 1
ATOM 1497 N N . LYS A 1 203 ? 20.043 1.022 0.377 1.00 66.69 203 LYS A N 1
ATOM 1498 C CA . LYS A 1 203 ? 19.652 0.031 1.397 1.00 66.69 203 LYS A CA 1
ATOM 1499 C C . LYS A 1 203 ? 20.411 -1.296 1.266 1.00 66.69 203 LYS A C 1
ATOM 1501 O O . LYS A 1 203 ? 20.660 -1.938 2.283 1.00 66.69 203 LYS A O 1
ATOM 1506 N N . ILE A 1 204 ? 20.818 -1.679 0.055 1.00 70.25 204 ILE A N 1
ATOM 1507 C CA . ILE A 1 204 ? 21.606 -2.893 -0.219 1.00 70.25 204 ILE A CA 1
ATOM 1508 C C . ILE A 1 204 ? 23.054 -2.746 0.267 1.00 70.25 204 ILE A C 1
ATOM 1510 O O . ILE A 1 204 ? 23.578 -3.654 0.911 1.00 70.25 204 ILE A O 1
ATOM 1514 N N . TYR A 1 205 ? 23.703 -1.609 -0.008 1.00 74.88 205 TYR A N 1
ATOM 1515 C CA . TYR A 1 205 ? 25.112 -1.385 0.347 1.00 74.88 205 TYR A CA 1
ATOM 1516 C C . TYR A 1 205 ? 25.317 -0.684 1.702 1.00 74.88 205 TYR A C 1
ATOM 1518 O O . TYR A 1 205 ? 26.458 -0.500 2.127 1.00 74.88 205 TYR A O 1
ATOM 1526 N N . GLY A 1 206 ? 24.238 -0.320 2.405 1.00 72.31 206 GLY A N 1
ATOM 1527 C CA . GLY A 1 206 ? 24.298 0.406 3.680 1.00 72.31 206 GLY A CA 1
ATOM 1528 C C . GLY A 1 206 ? 24.711 1.874 3.525 1.00 72.31 206 GLY A C 1
ATOM 1529 O O . GLY A 1 206 ? 25.271 2.466 4.450 1.00 72.31 206 GLY A O 1
ATOM 1530 N N . GLU A 1 207 ? 24.469 2.453 2.350 1.00 79.19 207 GLU A N 1
ATOM 1531 C CA . GLU A 1 207 ? 24.819 3.828 1.998 1.00 79.19 207 GLU A CA 1
ATOM 1532 C C . GLU A 1 207 ? 23.638 4.791 2.210 1.00 79.19 207 GLU A C 1
ATOM 1534 O O . GLU A 1 207 ? 22.511 4.381 2.472 1.00 79.19 207 GLU A O 1
ATOM 1539 N N . ASN A 1 208 ? 23.913 6.096 2.137 1.00 82.06 208 ASN A N 1
ATOM 1540 C CA . ASN A 1 208 ? 22.912 7.164 2.247 1.00 82.06 208 ASN A CA 1
ATOM 1541 C C . ASN A 1 208 ? 23.212 8.257 1.202 1.00 82.06 208 ASN A C 1
ATOM 1543 O O . ASN A 1 208 ? 23.475 9.409 1.553 1.00 82.06 208 ASN A O 1
ATOM 1547 N N . LYS A 1 209 ? 23.289 7.887 -0.083 1.00 84.12 209 LYS A N 1
ATOM 1548 C CA . LYS A 1 209 ? 23.533 8.830 -1.188 1.00 84.12 209 LYS A CA 1
ATOM 1549 C C . LYS A 1 209 ? 22.243 9.487 -1.676 1.00 84.12 209 LYS A C 1
ATOM 1551 O O . LYS A 1 209 ? 22.281 10.632 -2.126 1.00 84.12 209 LYS A O 1
ATOM 1556 N N . GLY A 1 210 ? 21.114 8.784 -1.583 1.00 82.69 210 GLY A N 1
ATOM 1557 C CA . GLY A 1 210 ? 19.793 9.229 -2.017 1.00 82.69 210 GLY A CA 1
ATOM 1558 C C . GLY A 1 210 ? 19.816 9.809 -3.430 1.00 82.69 210 GLY A C 1
ATOM 1559 O O . GLY A 1 210 ? 20.447 9.270 -4.342 1.00 82.69 210 GLY A O 1
ATOM 1560 N N . ASN A 1 211 ? 19.184 10.968 -3.607 1.00 85.50 211 ASN A N 1
ATOM 1561 C CA . ASN A 1 211 ? 19.176 11.670 -4.892 1.00 85.50 211 ASN A CA 1
ATOM 1562 C C . ASN A 1 211 ? 20.576 12.159 -5.322 1.00 85.50 211 ASN A C 1
ATOM 1564 O O . ASN A 1 211 ? 20.780 12.419 -6.500 1.00 85.50 211 ASN A O 1
ATOM 1568 N N . GLY A 1 212 ? 21.560 12.235 -4.416 1.00 90.00 212 GLY A N 1
ATOM 1569 C CA . GLY A 1 212 ? 22.947 12.609 -4.730 1.00 90.00 212 GLY A CA 1
ATOM 1570 C C . GLY A 1 212 ? 23.740 11.554 -5.516 1.00 90.00 212 GLY A C 1
ATOM 1571 O O . GLY A 1 212 ? 24.880 11.811 -5.894 1.00 90.00 212 GLY A O 1
ATOM 1572 N N . ARG A 1 213 ? 23.154 10.374 -5.767 1.00 93.00 213 ARG A N 1
ATOM 1573 C CA . ARG A 1 213 ? 23.653 9.371 -6.727 1.00 93.00 213 ARG A CA 1
ATOM 1574 C C . ARG A 1 213 ? 23.173 9.643 -8.164 1.00 93.00 213 ARG A C 1
ATOM 1576 O O . ARG A 1 213 ? 23.741 9.085 -9.100 1.00 93.00 213 ARG A O 1
ATOM 1583 N N . ILE A 1 214 ? 22.113 10.438 -8.329 1.00 95.88 214 ILE A N 1
ATOM 1584 C CA . ILE A 1 214 ? 21.430 10.674 -9.605 1.00 95.88 214 ILE A CA 1
ATOM 1585 C C . ILE A 1 214 ? 22.037 11.914 -10.274 1.00 95.88 214 ILE A C 1
ATOM 1587 O O . ILE A 1 214 ? 22.148 12.968 -9.647 1.00 95.88 214 ILE A O 1
ATOM 1591 N N . ILE A 1 215 ? 22.419 11.787 -11.543 1.00 95.94 215 ILE A N 1
ATOM 1592 C CA . ILE A 1 215 ? 22.980 12.857 -12.379 1.00 95.94 215 ILE A CA 1
ATOM 1593 C C . ILE A 1 215 ? 22.327 12.855 -13.767 1.00 95.94 215 ILE A C 1
ATOM 1595 O O . ILE A 1 215 ? 21.751 11.855 -14.192 1.00 95.94 215 ILE A O 1
ATOM 1599 N N . THR A 1 216 ? 22.435 13.969 -14.488 1.00 96.25 216 THR A N 1
ATOM 1600 C CA . THR A 1 216 ? 22.013 14.070 -15.891 1.00 96.25 216 THR A CA 1
ATOM 1601 C C . THR A 1 216 ? 23.122 13.631 -16.850 1.00 96.25 216 THR A C 1
ATOM 1603 O O . THR A 1 216 ? 24.306 13.649 -16.518 1.00 96.25 216 THR A O 1
ATOM 1606 N N . ASP A 1 217 ? 22.742 13.223 -18.057 1.00 91.69 217 ASP A N 1
ATOM 1607 C CA . ASP A 1 217 ? 23.633 12.681 -19.093 1.00 91.69 217 ASP A CA 1
ATOM 1608 C C . ASP A 1 217 ? 24.683 13.648 -19.670 1.00 91.69 217 ASP A C 1
ATOM 1610 O O . ASP A 1 217 ? 25.666 13.190 -20.265 1.00 91.69 217 ASP A O 1
ATOM 1614 N N . ASP A 1 218 ? 24.533 14.954 -19.429 1.00 89.62 218 ASP A N 1
ATOM 1615 C CA . ASP A 1 218 ? 25.548 15.984 -19.675 1.00 89.62 218 ASP A CA 1
ATOM 1616 C C . ASP A 1 218 ? 26.667 16.021 -18.614 1.00 89.62 218 ASP A C 1
ATOM 1618 O O . ASP A 1 218 ? 27.648 16.754 -18.771 1.00 89.62 218 ASP A O 1
ATOM 1622 N N . MET A 1 219 ? 26.560 15.196 -17.569 1.00 87.50 219 MET A N 1
ATOM 1623 C CA . MET A 1 219 ? 27.612 14.936 -16.589 1.00 87.50 219 MET A CA 1
ATOM 1624 C C . MET A 1 219 ? 28.365 13.628 -16.892 1.00 87.50 219 MET A C 1
ATOM 1626 O O . MET A 1 219 ? 27.825 12.650 -17.422 1.00 87.50 219 MET A O 1
ATOM 1630 N N . SER A 1 220 ? 29.649 13.596 -16.528 1.00 81.38 220 SER A N 1
ATOM 1631 C CA . SER A 1 220 ? 30.497 12.407 -16.630 1.00 81.38 220 SER A CA 1
ATOM 1632 C C . SER A 1 220 ? 30.485 11.583 -15.340 1.00 81.38 220 SER A C 1
ATOM 1634 O O . SER A 1 220 ? 30.532 12.125 -14.236 1.00 81.38 220 SER A O 1
ATOM 1636 N N . ALA A 1 221 ? 30.492 10.259 -15.488 1.00 83.00 221 ALA A N 1
ATOM 1637 C CA . ALA A 1 221 ? 30.633 9.301 -14.397 1.00 83.00 221 ALA A CA 1
ATOM 1638 C C . ALA A 1 221 ? 31.774 8.312 -14.689 1.00 83.00 221 ALA A C 1
ATOM 1640 O O . ALA A 1 221 ? 32.170 8.121 -15.838 1.00 83.00 221 ALA A O 1
ATOM 1641 N N . VAL A 1 222 ? 32.322 7.698 -13.635 1.00 80.50 222 VAL A N 1
ATOM 1642 C CA . VAL A 1 222 ? 33.359 6.649 -13.748 1.00 80.50 222 VAL A CA 1
ATOM 1643 C C . VAL A 1 222 ? 32.730 5.256 -13.819 1.00 80.50 222 VAL A C 1
ATOM 1645 O O . VAL A 1 222 ? 33.226 4.400 -14.547 1.00 80.50 222 VAL A O 1
ATOM 1648 N N . CYS A 1 223 ? 31.631 5.063 -13.087 1.00 88.19 223 CYS A N 1
ATOM 1649 C CA . CYS A 1 223 ? 30.704 3.951 -13.238 1.00 88.19 223 CYS A CA 1
ATOM 1650 C C . CYS A 1 223 ? 29.281 4.519 -13.333 1.00 88.19 223 CYS A C 1
ATOM 1652 O O . CYS A 1 223 ? 28.922 5.409 -12.557 1.00 88.19 223 CYS A O 1
ATOM 1654 N N . GLU A 1 224 ? 28.478 4.010 -14.260 1.00 92.00 224 GLU A N 1
ATOM 1655 C CA . GLU A 1 224 ? 27.160 4.539 -14.609 1.00 92.00 224 GLU A CA 1
ATOM 1656 C C . GLU A 1 224 ? 26.108 3.444 -14.803 1.00 92.00 224 GLU A C 1
ATOM 1658 O O . GLU A 1 224 ? 26.380 2.380 -15.358 1.00 92.00 224 GLU A O 1
ATOM 1663 N N . ILE A 1 225 ? 24.889 3.729 -14.351 1.00 95.75 225 ILE A N 1
ATOM 1664 C CA . ILE A 1 225 ? 23.677 3.015 -14.751 1.00 95.75 225 ILE A CA 1
ATOM 1665 C C . ILE A 1 225 ? 22.849 4.012 -15.555 1.00 95.75 225 ILE A C 1
ATOM 1667 O O . ILE A 1 225 ? 22.325 4.971 -14.989 1.00 95.75 225 ILE A O 1
ATOM 1671 N N . LEU A 1 226 ? 22.802 3.827 -16.872 1.00 95.88 226 LEU A N 1
ATOM 1672 C CA . LEU A 1 226 ? 22.022 4.658 -17.784 1.00 95.88 226 LEU A CA 1
ATOM 1673 C C . LEU A 1 226 ? 20.556 4.235 -17.679 1.00 95.88 226 LEU A C 1
ATOM 1675 O O . LEU A 1 226 ? 20.248 3.075 -17.942 1.00 95.88 226 LEU A O 1
ATOM 1679 N N . VAL A 1 227 ? 19.676 5.153 -17.288 1.00 96.38 227 VAL A N 1
ATOM 1680 C CA . VAL A 1 227 ? 18.236 4.915 -17.128 1.00 96.38 227 VAL A CA 1
ATOM 1681 C C . VAL A 1 227 ? 17.485 5.769 -18.149 1.00 96.38 227 VAL A C 1
ATOM 1683 O O . VAL A 1 227 ? 17.621 6.991 -18.143 1.00 96.38 227 VAL A O 1
ATOM 1686 N N . GLY A 1 228 ? 16.701 5.130 -19.018 1.00 92.31 228 GLY A N 1
ATOM 1687 C CA . GLY A 1 228 ? 15.875 5.808 -20.023 1.00 92.31 228 GLY A CA 1
ATOM 1688 C C . GLY A 1 228 ? 16.611 6.140 -21.322 1.00 92.31 228 GLY A C 1
ATOM 1689 O O . GLY A 1 228 ? 17.502 5.399 -21.746 1.00 92.31 228 GLY A O 1
ATOM 1690 N N . ASN A 1 229 ? 16.214 7.225 -21.993 1.00 90.06 229 ASN A N 1
ATOM 1691 C CA . ASN A 1 229 ? 16.770 7.635 -23.295 1.00 90.06 229 ASN A CA 1
ATOM 1692 C C . ASN A 1 229 ? 17.855 8.716 -23.163 1.00 90.06 229 ASN A C 1
ATOM 1694 O O . ASN A 1 229 ? 17.675 9.867 -23.563 1.00 90.06 229 ASN A O 1
ATOM 1698 N N . THR A 1 230 ? 18.985 8.354 -22.560 1.00 90.75 230 THR A N 1
ATOM 1699 C CA . THR A 1 230 ? 20.123 9.270 -22.388 1.00 90.75 230 THR A CA 1
ATOM 1700 C C . THR A 1 230 ? 20.845 9.539 -23.714 1.00 90.75 230 THR A C 1
ATOM 1702 O O . THR A 1 230 ? 20.932 8.669 -24.583 1.00 90.75 230 THR A O 1
ATOM 1705 N N . ALA A 1 231 ? 21.487 10.704 -23.826 1.00 85.38 231 ALA A N 1
ATOM 1706 C CA . ALA A 1 231 ? 22.345 11.113 -24.942 1.00 85.38 231 ALA A CA 1
ATOM 1707 C C . ALA A 1 231 ? 23.640 10.280 -25.100 1.00 85.38 231 ALA A C 1
ATOM 1709 O O . ALA A 1 231 ? 24.497 10.600 -25.928 1.00 85.38 231 ALA A O 1
ATOM 1710 N N . ARG A 1 232 ? 23.821 9.216 -24.307 1.00 81.06 232 ARG A N 1
ATOM 1711 C CA . ARG A 1 232 ? 24.920 8.257 -24.447 1.00 81.06 232 ARG A CA 1
ATOM 1712 C C . ARG A 1 232 ? 24.502 7.185 -25.458 1.00 81.06 232 ARG A C 1
ATOM 1714 O O . ARG A 1 232 ? 23.483 6.529 -25.247 1.00 81.06 232 ARG A O 1
ATOM 1721 N N . SER A 1 233 ? 25.308 6.978 -26.506 1.00 77.12 233 SER A N 1
ATOM 1722 C CA . SER A 1 233 ? 24.997 6.084 -27.640 1.00 77.12 233 SER A CA 1
ATOM 1723 C C . SER A 1 233 ? 24.394 4.749 -27.199 1.00 77.12 233 SER A C 1
ATOM 1725 O O . SER A 1 233 ? 23.237 4.499 -27.503 1.00 77.12 233 SER A O 1
ATOM 1727 N N . ARG A 1 234 ? 25.083 3.993 -26.329 1.00 78.31 234 ARG A N 1
ATOM 1728 C CA . ARG A 1 234 ? 24.618 2.708 -25.756 1.00 78.31 234 ARG A CA 1
ATOM 1729 C C . ARG A 1 234 ? 23.145 2.687 -25.324 1.00 78.31 234 ARG A C 1
ATOM 1731 O O . ARG A 1 234 ? 22.477 1.686 -25.534 1.00 78.31 234 ARG A O 1
ATOM 1738 N N . SER A 1 235 ? 22.646 3.762 -24.712 1.00 86.12 235 SER A N 1
ATOM 1739 C CA . SER A 1 235 ? 21.265 3.841 -24.214 1.00 86.12 235 SER A CA 1
ATOM 1740 C C . SER A 1 235 ? 20.270 4.146 -25.338 1.00 86.12 235 SER A C 1
ATOM 1742 O O . SER A 1 235 ? 19.239 3.486 -25.447 1.00 86.12 235 SER A O 1
ATOM 1744 N N . ALA A 1 236 ? 20.622 5.070 -26.237 1.00 81.38 236 ALA A N 1
ATOM 1745 C CA . ALA A 1 236 ? 19.834 5.346 -27.436 1.00 81.38 236 ALA A CA 1
ATOM 1746 C C . ALA A 1 236 ? 19.806 4.140 -28.400 1.00 81.38 236 ALA A C 1
ATOM 1748 O O . ALA A 1 236 ? 18.780 3.857 -29.008 1.00 81.38 236 ALA A O 1
ATOM 1749 N N . ASP A 1 237 ? 20.916 3.413 -28.529 1.00 78.38 237 ASP A N 1
ATOM 1750 C CA . ASP A 1 237 ? 21.071 2.256 -29.414 1.00 78.38 237 ASP A CA 1
ATOM 1751 C C . ASP A 1 237 ? 20.426 0.991 -28.836 1.00 78.38 237 ASP A C 1
ATOM 1753 O O . ASP A 1 237 ? 19.840 0.219 -29.591 1.00 78.38 237 ASP A O 1
ATOM 1757 N N . ALA A 1 238 ? 20.433 0.815 -27.509 1.00 83.50 238 ALA A N 1
ATOM 1758 C CA . ALA A 1 238 ? 19.600 -0.186 -26.846 1.00 83.50 238 ALA A CA 1
ATOM 1759 C C . ALA A 1 238 ? 18.108 0.087 -27.095 1.00 83.50 238 ALA A C 1
ATOM 1761 O O . ALA A 1 238 ? 17.396 -0.824 -27.509 1.00 83.50 238 ALA A O 1
ATOM 1762 N N . ARG A 1 239 ? 17.650 1.340 -26.934 1.00 85.56 239 ARG A N 1
ATOM 1763 C CA . ARG A 1 239 ? 16.240 1.719 -27.129 1.00 85.56 239 ARG A CA 1
ATOM 1764 C C . ARG A 1 239 ? 15.768 1.631 -28.587 1.00 85.56 239 ARG A C 1
ATOM 1766 O O . ARG A 1 239 ? 14.623 1.269 -28.817 1.00 85.56 239 ARG A O 1
ATOM 1773 N N . LYS A 1 240 ? 16.633 1.881 -29.580 1.00 83.81 240 LYS A N 1
ATOM 1774 C CA . LYS A 1 240 ? 16.329 1.640 -31.014 1.00 83.81 240 LYS A CA 1
ATOM 1775 C C . LYS A 1 240 ? 16.072 0.167 -31.352 1.00 83.81 240 LYS A C 1
ATOM 1777 O O . LYS A 1 240 ? 15.476 -0.104 -32.388 1.00 83.81 240 LYS A O 1
ATOM 1782 N N . LYS A 1 241 ? 16.585 -0.762 -30.537 1.00 82.88 241 LYS A N 1
ATOM 1783 C CA . LYS A 1 241 ? 16.461 -2.216 -30.726 1.00 82.88 241 LYS A CA 1
ATOM 1784 C C . LYS A 1 241 ? 15.230 -2.803 -30.010 1.00 82.88 241 LYS A C 1
ATOM 1786 O O . LYS A 1 241 ? 15.101 -4.020 -30.002 1.00 82.88 241 LYS A O 1
ATOM 1791 N N . LEU A 1 242 ? 14.376 -1.966 -29.408 1.00 85.06 242 LEU A N 1
ATOM 1792 C CA . LEU A 1 242 ? 13.145 -2.376 -28.726 1.00 85.06 242 LEU A CA 1
ATOM 1793 C C . LEU A 1 242 ? 11.919 -2.232 -29.635 1.00 85.06 242 LEU A C 1
ATOM 1795 O O . LEU A 1 242 ? 11.778 -1.236 -30.350 1.00 85.06 242 LEU A O 1
ATOM 1799 N N . GLY A 1 243 ? 11.024 -3.211 -29.552 1.00 81.81 243 GLY A N 1
ATOM 1800 C CA . GLY A 1 243 ? 9.655 -3.147 -30.053 1.00 81.81 243 GLY A CA 1
ATOM 1801 C C . GLY A 1 243 ? 8.735 -2.258 -29.207 1.00 81.81 243 GLY A C 1
ATOM 1802 O O . GLY A 1 243 ? 9.156 -1.549 -28.291 1.00 81.81 243 GLY A O 1
ATOM 1803 N N . GLU A 1 244 ? 7.444 -2.290 -29.528 1.00 80.31 244 GLU A N 1
ATOM 1804 C CA . GLU A 1 244 ? 6.406 -1.611 -28.751 1.00 80.31 244 GLU A CA 1
ATOM 1805 C C . GLU A 1 244 ? 6.115 -2.397 -27.461 1.00 80.31 244 GLU A C 1
ATOM 1807 O O . GLU A 1 244 ? 6.128 -3.623 -27.470 1.00 80.31 244 GLU A O 1
ATOM 1812 N N . PHE A 1 245 ? 5.914 -1.700 -26.338 1.00 77.38 245 PHE A N 1
ATOM 1813 C CA . PHE A 1 245 ? 5.837 -2.259 -24.972 1.00 77.38 245 PHE A CA 1
ATOM 1814 C C . PHE A 1 245 ? 7.091 -2.991 -24.450 1.00 77.38 245 PHE A C 1
ATOM 1816 O O . PHE A 1 245 ? 7.188 -3.210 -23.241 1.00 77.38 245 PHE A O 1
ATOM 1823 N N . GLU A 1 246 ? 8.070 -3.306 -25.302 1.00 83.81 246 GLU A N 1
ATOM 1824 C CA . GLU A 1 246 ? 9.335 -3.916 -24.891 1.00 83.81 246 GLU A CA 1
ATOM 1825 C C . GLU A 1 246 ? 10.196 -3.001 -24.005 1.00 83.81 246 GLU A C 1
ATOM 1827 O O . GLU A 1 246 ? 10.239 -1.769 -24.133 1.00 83.81 246 GLU A O 1
ATOM 1832 N N . TRP A 1 247 ? 10.988 -3.642 -23.149 1.00 88.88 247 TRP A N 1
ATOM 1833 C CA . TRP A 1 247 ? 12.086 -3.004 -22.436 1.00 88.88 247 TRP A CA 1
ATOM 1834 C C . TRP A 1 247 ? 13.261 -3.957 -22.203 1.00 88.88 247 TRP A C 1
ATOM 1836 O O . TRP A 1 247 ? 13.122 -5.179 -22.285 1.00 88.88 247 TRP A O 1
ATOM 1846 N N . SER A 1 248 ? 14.450 -3.406 -21.940 1.00 87.38 248 SER A N 1
ATOM 1847 C CA . SER A 1 248 ? 15.651 -4.199 -21.669 1.00 87.38 248 SER A CA 1
ATOM 1848 C C . SER A 1 248 ? 16.516 -3.643 -20.545 1.00 87.38 248 SER A C 1
ATOM 1850 O O . SER A 1 248 ? 16.495 -2.449 -20.225 1.00 87.38 248 SER A O 1
ATOM 1852 N N . TYR A 1 249 ? 17.347 -4.523 -19.987 1.00 89.69 249 TYR A N 1
ATOM 1853 C CA . TYR A 1 249 ? 18.572 -4.103 -19.325 1.00 89.69 249 TYR A CA 1
ATOM 1854 C C . TYR A 1 249 ? 19.792 -4.872 -19.845 1.00 89.69 249 TYR A C 1
ATOM 1856 O O . TYR A 1 249 ? 19.787 -6.095 -20.025 1.00 89.69 249 TYR A O 1
ATOM 1864 N N . ASP A 1 250 ? 20.857 -4.114 -20.090 1.00 86.81 250 ASP A N 1
ATOM 1865 C CA . ASP A 1 250 ? 22.048 -4.539 -20.813 1.00 86.81 250 ASP A CA 1
ATOM 1866 C C . ASP A 1 250 ? 23.285 -4.270 -19.944 1.00 86.81 250 ASP A C 1
ATOM 1868 O O . ASP A 1 250 ? 23.372 -3.250 -19.254 1.00 86.81 250 ASP A O 1
ATOM 1872 N N . ILE A 1 251 ? 24.277 -5.159 -19.999 1.00 86.25 251 ILE A N 1
ATOM 1873 C CA . ILE A 1 251 ? 25.498 -5.087 -19.181 1.00 86.25 251 ILE A CA 1
ATOM 1874 C C . ILE A 1 251 ? 26.730 -4.941 -20.100 1.00 86.25 251 ILE A C 1
ATOM 1876 O O . ILE A 1 251 ? 27.526 -5.878 -20.221 1.00 86.25 251 ILE A O 1
ATOM 1880 N N . PRO A 1 252 ? 26.902 -3.809 -20.814 1.00 76.06 252 PRO A N 1
ATOM 1881 C CA . PRO A 1 252 ? 27.944 -3.660 -21.835 1.00 76.06 252 PRO A CA 1
ATOM 1882 C C . PRO A 1 252 ? 29.380 -3.676 -21.285 1.00 76.06 252 PRO A C 1
ATOM 1884 O O . PRO A 1 252 ? 30.289 -4.101 -21.999 1.00 76.06 252 PRO A O 1
ATOM 1887 N N . THR A 1 253 ? 29.614 -3.239 -20.040 1.00 78.81 253 THR A N 1
ATOM 1888 C CA . THR A 1 253 ? 30.940 -3.269 -19.386 1.00 78.81 253 THR A CA 1
ATOM 1889 C C . THR A 1 253 ? 30.823 -3.559 -17.885 1.00 78.81 253 THR A C 1
ATOM 1891 O O . THR A 1 253 ? 29.730 -3.651 -17.330 1.00 78.81 253 THR A O 1
ATOM 1894 N N . ASN A 1 254 ? 31.959 -3.673 -17.186 1.00 78.56 254 ASN A N 1
ATOM 1895 C CA . ASN A 1 254 ? 31.984 -3.776 -15.721 1.00 78.56 254 ASN A CA 1
ATOM 1896 C C . ASN A 1 254 ? 31.917 -2.410 -15.000 1.00 78.56 254 ASN A C 1
ATOM 1898 O O . ASN A 1 254 ? 32.087 -2.355 -13.779 1.00 78.56 254 ASN A O 1
ATOM 1902 N N . ARG A 1 255 ? 31.636 -1.320 -15.731 1.00 84.25 255 ARG A N 1
ATOM 1903 C CA . ARG A 1 255 ? 31.329 0.015 -15.184 1.00 84.25 255 ARG A CA 1
ATOM 1904 C C . ARG A 1 255 ? 30.062 0.649 -15.766 1.00 84.25 255 ARG A C 1
ATOM 1906 O O . ARG A 1 255 ? 29.707 1.740 -15.339 1.00 84.25 255 ARG A O 1
ATOM 1913 N N . SER A 1 256 ? 29.382 -0.003 -16.703 1.00 86.69 256 SER A N 1
ATOM 1914 C CA . SER A 1 256 ? 28.236 0.543 -17.427 1.00 86.69 256 SER A CA 1
ATOM 1915 C C . SER A 1 256 ? 27.123 -0.496 -17.494 1.00 86.69 256 SER A C 1
ATOM 1917 O O . SER A 1 256 ? 27.325 -1.595 -18.010 1.00 86.69 256 SER A O 1
ATOM 1919 N N . VAL A 1 257 ? 25.958 -0.129 -16.966 1.00 91.62 257 VAL A N 1
ATOM 1920 C CA . VAL A 1 257 ? 24.684 -0.841 -17.137 1.00 91.62 257 VAL A CA 1
ATOM 1921 C C . VAL A 1 257 ? 23.739 0.088 -17.895 1.00 91.62 257 VAL A C 1
ATOM 1923 O O . VAL A 1 257 ? 23.776 1.302 -17.691 1.00 91.62 257 VAL A O 1
ATOM 1926 N N . VAL A 1 258 ? 22.896 -0.466 -18.757 1.00 93.00 258 VAL A N 1
ATOM 1927 C CA . VAL A 1 258 ? 21.802 0.247 -19.427 1.00 93.00 258 VAL A CA 1
ATOM 1928 C C . VAL A 1 258 ? 20.489 -0.360 -18.957 1.00 93.00 258 VAL A C 1
ATOM 1930 O O . VAL A 1 258 ? 20.393 -1.579 -18.869 1.00 93.00 258 VAL A O 1
ATOM 1933 N N . ILE A 1 259 ? 19.495 0.469 -18.655 1.00 95.19 259 ILE A N 1
ATOM 1934 C CA . ILE A 1 259 ? 18.128 0.061 -18.325 1.00 95.19 259 ILE A CA 1
ATOM 1935 C C . ILE A 1 259 ? 17.194 1.016 -19.071 1.00 95.19 259 ILE A C 1
ATOM 1937 O O . ILE A 1 259 ? 17.204 2.222 -18.814 1.00 95.19 259 ILE A O 1
ATOM 1941 N N . THR A 1 260 ? 16.434 0.522 -20.045 1.00 92.94 260 THR A N 1
ATOM 1942 C CA . THR A 1 260 ? 15.645 1.392 -20.930 1.00 92.94 260 THR A CA 1
ATOM 1943 C C . THR A 1 260 ? 14.431 0.660 -21.491 1.00 92.94 260 THR A C 1
ATOM 1945 O O . THR A 1 260 ? 14.499 -0.534 -21.778 1.00 92.94 260 THR A O 1
ATOM 1948 N N . GLY A 1 261 ? 13.317 1.373 -21.638 1.00 89.25 261 GLY A N 1
ATOM 1949 C CA . GLY A 1 261 ? 12.130 0.894 -22.345 1.00 89.25 261 GLY A CA 1
ATOM 1950 C C . GLY A 1 261 ? 11.890 1.638 -23.652 1.00 89.25 261 GLY A C 1
ATOM 1951 O O . GLY A 1 261 ? 12.544 2.648 -23.930 1.00 89.25 261 GLY A O 1
ATOM 1952 N N . SER A 1 262 ? 10.896 1.185 -24.420 1.00 84.44 262 SER A N 1
ATOM 1953 C CA . SER A 1 262 ? 10.340 1.903 -25.582 1.00 84.44 262 SER A CA 1
ATOM 1954 C C . SER A 1 262 ? 10.030 3.383 -25.285 1.00 84.44 262 SER A C 1
ATOM 1956 O O . SER A 1 262 ? 10.113 4.243 -26.167 1.00 84.44 262 SER A O 1
ATOM 1958 N N . ASP A 1 263 ? 9.732 3.685 -24.018 1.00 77.44 263 ASP A N 1
ATOM 1959 C CA . ASP A 1 263 ? 9.271 4.953 -23.449 1.00 77.44 263 ASP A CA 1
ATOM 1960 C C . ASP A 1 263 ? 9.620 5.055 -21.936 1.00 77.44 263 ASP A C 1
ATOM 1962 O O . ASP A 1 263 ? 10.191 4.118 -21.358 1.00 77.44 263 ASP A O 1
ATOM 1966 N N . PRO A 1 264 ? 9.341 6.197 -21.272 1.00 76.62 264 PRO A N 1
ATOM 1967 C CA . PRO A 1 264 ? 9.593 6.378 -19.839 1.00 76.62 264 PRO A CA 1
ATOM 1968 C C . PRO A 1 264 ? 8.874 5.388 -18.912 1.00 76.62 264 PRO A C 1
ATOM 1970 O O . PRO A 1 264 ? 9.397 5.059 -17.847 1.00 76.62 264 PRO A O 1
ATOM 1973 N N . ILE A 1 265 ? 7.706 4.875 -19.309 1.00 71.25 265 ILE A N 1
ATOM 1974 C CA . ILE A 1 265 ? 6.899 3.963 -18.487 1.00 71.25 265 ILE A CA 1
ATOM 1975 C C . ILE A 1 265 ? 7.553 2.581 -18.491 1.00 71.25 265 ILE A C 1
ATOM 1977 O O . ILE A 1 265 ? 7.879 2.058 -17.424 1.00 71.25 265 ILE A O 1
ATOM 1981 N N . GLY A 1 266 ? 7.887 2.065 -19.680 1.00 76.62 266 GLY A N 1
ATOM 1982 C CA . GLY A 1 266 ? 8.696 0.849 -19.826 1.00 76.62 266 GLY A CA 1
ATOM 1983 C C . GLY A 1 266 ? 10.071 0.955 -19.149 1.00 76.62 266 GLY A C 1
ATOM 1984 O O . GLY A 1 266 ? 10.631 -0.042 -18.709 1.00 76.62 266 GLY A O 1
ATOM 1985 N N . THR A 1 267 ? 10.607 2.169 -18.985 1.00 85.50 267 THR A N 1
ATOM 1986 C CA . THR A 1 267 ? 11.862 2.403 -18.250 1.00 85.50 267 THR A CA 1
ATOM 1987 C C . THR A 1 267 ? 11.714 2.202 -16.728 1.00 85.50 267 THR A C 1
ATOM 1989 O O . THR A 1 267 ? 12.642 1.695 -16.096 1.00 85.50 267 THR A O 1
ATOM 1992 N N . TYR A 1 268 ? 10.567 2.539 -16.123 1.00 76.06 268 TYR A N 1
ATOM 1993 C CA . TYR A 1 268 ? 10.269 2.206 -14.715 1.00 76.06 268 TYR A CA 1
ATOM 1994 C C . TYR A 1 268 ? 10.035 0.706 -14.540 1.00 76.06 268 TYR A C 1
ATOM 1996 O O . TYR A 1 268 ? 10.612 0.111 -13.634 1.00 76.06 268 TYR A O 1
ATOM 2004 N N . GLU A 1 269 ? 9.287 0.084 -15.456 1.00 74.12 269 GLU A N 1
ATOM 2005 C CA . GLU A 1 269 ? 9.057 -1.368 -15.478 1.00 74.12 269 GLU A CA 1
ATOM 2006 C C . GLU A 1 269 ? 10.401 -2.129 -15.544 1.00 74.12 269 GLU A C 1
ATOM 2008 O O . GLU A 1 269 ? 10.662 -2.998 -14.709 1.00 74.12 269 GLU A O 1
ATOM 2013 N N . ALA A 1 270 ? 11.323 -1.691 -16.411 1.00 83.75 270 ALA A N 1
ATOM 2014 C CA . ALA A 1 270 ? 12.677 -2.234 -16.520 1.00 83.75 270 ALA A CA 1
ATOM 2015 C C . ALA A 1 270 ? 13.548 -2.046 -15.271 1.00 83.75 270 ALA A C 1
ATOM 2017 O O . ALA A 1 270 ? 14.283 -2.958 -14.889 1.00 83.75 270 ALA A O 1
ATOM 2018 N N . VAL A 1 271 ? 13.487 -0.882 -14.613 1.00 85.62 271 VAL A N 1
ATOM 2019 C CA . VAL A 1 271 ? 14.228 -0.653 -13.361 1.00 85.62 271 VAL A CA 1
ATOM 2020 C C . VAL A 1 271 ? 13.626 -1.456 -12.206 1.00 85.62 271 VAL A C 1
ATOM 2022 O O . VAL A 1 271 ? 14.381 -2.001 -11.399 1.00 85.62 271 VAL A O 1
ATOM 2025 N N . SER A 1 272 ? 12.299 -1.575 -12.131 1.00 72.19 272 SER A N 1
ATOM 2026 C CA . SER A 1 272 ? 11.621 -2.383 -11.114 1.00 72.19 272 SER A CA 1
ATOM 2027 C C . SER A 1 272 ? 12.000 -3.857 -11.253 1.00 72.19 272 SER A C 1
ATOM 2029 O O . SER A 1 272 ? 12.408 -4.474 -10.269 1.00 72.19 272 SER A O 1
ATOM 2031 N N . ALA A 1 273 ? 11.964 -4.395 -12.477 1.00 73.88 273 ALA A N 1
ATOM 2032 C CA . ALA A 1 273 ? 12.410 -5.754 -12.768 1.00 73.88 273 ALA A CA 1
ATOM 2033 C C . ALA A 1 273 ? 13.902 -5.952 -12.471 1.00 73.88 273 ALA A C 1
ATOM 2035 O O . ALA A 1 273 ? 14.245 -6.844 -11.707 1.00 73.88 273 ALA A O 1
ATOM 2036 N N . PHE A 1 274 ? 14.787 -5.069 -12.945 1.00 82.38 274 PHE A N 1
ATOM 2037 C CA . PHE A 1 274 ? 16.225 -5.138 -12.652 1.00 82.38 274 PHE A CA 1
ATOM 2038 C C . PHE A 1 274 ? 16.529 -5.188 -11.143 1.00 82.38 274 PHE A C 1
ATOM 2040 O O . PHE A 1 274 ? 17.401 -5.937 -10.697 1.00 82.38 274 PHE A O 1
ATOM 2047 N N . VAL A 1 275 ? 15.808 -4.401 -10.337 1.00 76.25 275 VAL A N 1
ATOM 2048 C CA . VAL A 1 275 ? 15.982 -4.357 -8.876 1.00 76.25 275 VAL A CA 1
ATOM 2049 C C . VAL A 1 275 ? 15.322 -5.561 -8.174 1.00 76.25 275 VAL A C 1
ATOM 2051 O O . VAL A 1 275 ? 15.800 -5.991 -7.120 1.00 76.25 275 VAL A O 1
ATOM 2054 N N . TRP A 1 276 ? 14.277 -6.158 -8.750 1.00 69.31 276 TRP A N 1
ATOM 2055 C CA . TRP A 1 276 ? 13.709 -7.433 -8.299 1.00 69.31 276 TRP A CA 1
ATOM 2056 C C . TRP A 1 276 ? 14.611 -8.628 -8.642 1.00 69.31 276 TRP A C 1
ATOM 2058 O O . TRP A 1 276 ? 14.998 -9.367 -7.740 1.00 69.31 276 TRP A O 1
ATOM 2068 N N . ASP A 1 277 ? 15.021 -8.777 -9.898 1.00 71.88 277 ASP A N 1
ATOM 2069 C CA . ASP A 1 277 ? 15.827 -9.900 -10.386 1.00 71.88 277 ASP A CA 1
ATOM 2070 C C . ASP A 1 277 ? 17.180 -9.975 -9.659 1.00 71.88 277 ASP A C 1
ATOM 2072 O O . ASP A 1 277 ? 17.614 -11.042 -9.219 1.00 71.88 277 ASP A O 1
ATOM 2076 N N . LEU A 1 278 ? 17.830 -8.821 -9.465 1.00 72.88 278 LEU A N 1
ATOM 2077 C CA . LEU A 1 278 ? 19.160 -8.750 -8.863 1.00 72.88 278 LEU A CA 1
ATOM 2078 C C . LEU A 1 278 ? 19.156 -8.744 -7.325 1.00 72.88 278 LEU A C 1
ATOM 2080 O O . LEU A 1 278 ? 20.125 -9.206 -6.715 1.00 72.88 278 LEU A O 1
ATOM 2084 N N . PHE A 1 279 ? 18.105 -8.209 -6.691 1.00 68.19 279 PHE A N 1
ATOM 2085 C CA . PHE A 1 279 ? 18.100 -7.911 -5.250 1.00 68.19 279 PHE A CA 1
ATOM 2086 C C . PHE A 1 279 ? 16.814 -8.287 -4.495 1.00 68.19 279 PHE A C 1
ATOM 2088 O O . PHE A 1 279 ? 16.765 -8.109 -3.277 1.00 68.19 279 PHE A O 1
ATOM 2095 N N . GLY A 1 280 ? 15.778 -8.798 -5.170 1.00 59.16 280 GLY A N 1
ATOM 2096 C CA . GLY A 1 280 ? 14.494 -9.184 -4.566 1.00 59.16 280 GLY A CA 1
ATOM 2097 C C . GLY A 1 280 ? 13.768 -8.009 -3.908 1.00 59.16 280 GLY A C 1
ATOM 2098 O O . GLY A 1 280 ? 13.037 -8.199 -2.938 1.00 59.16 280 GLY A O 1
ATOM 2099 N N . TYR A 1 281 ? 14.064 -6.786 -4.359 1.00 50.31 281 TYR A N 1
ATOM 2100 C CA . TYR A 1 281 ? 13.942 -5.590 -3.525 1.00 50.31 281 TYR A CA 1
ATOM 2101 C C . TYR A 1 281 ? 12.740 -4.688 -3.864 1.00 50.31 281 TYR A C 1
ATOM 2103 O O . TYR A 1 281 ? 12.367 -3.853 -3.039 1.00 50.31 281 TYR A O 1
ATOM 2111 N N . VAL A 1 282 ? 12.103 -4.869 -5.024 1.00 45.41 282 VAL A N 1
ATOM 2112 C CA . VAL A 1 282 ? 10.809 -4.243 -5.352 1.00 45.41 282 VAL A CA 1
ATOM 2113 C C . VAL A 1 282 ? 9.763 -5.328 -5.504 1.00 45.41 282 VAL A C 1
ATOM 2115 O O . VAL A 1 282 ? 10.048 -6.381 -6.061 1.00 45.41 282 VAL A O 1
ATOM 2118 N N . ASP A 1 283 ? 8.549 -5.065 -5.044 1.00 41.72 283 ASP A N 1
ATOM 2119 C CA . ASP A 1 283 ? 7.393 -5.832 -5.490 1.00 41.72 283 ASP A CA 1
ATOM 2120 C C . ASP A 1 283 ? 7.133 -5.654 -7.002 1.00 41.72 283 ASP A C 1
ATOM 2122 O O . ASP A 1 283 ? 7.840 -4.939 -7.715 1.00 41.72 283 ASP A O 1
ATOM 2126 N N . ARG A 1 284 ? 6.080 -6.308 -7.500 1.00 33.97 284 ARG A N 1
ATOM 2127 C CA . ARG A 1 284 ? 5.674 -6.279 -8.913 1.00 33.97 284 ARG A CA 1
ATOM 2128 C C . ARG A 1 284 ? 5.317 -4.877 -9.456 1.00 33.97 284 ARG A C 1
ATOM 2130 O O . ARG A 1 284 ? 4.989 -4.781 -10.631 1.00 33.97 284 ARG A O 1
ATOM 2137 N N . ASN A 1 285 ? 5.320 -3.833 -8.618 1.00 36.94 285 ASN A N 1
ATOM 2138 C CA . ASN A 1 285 ? 4.659 -2.553 -8.861 1.00 36.94 285 ASN A CA 1
ATOM 2139 C C . ASN A 1 285 ? 5.494 -1.309 -8.479 1.00 36.94 285 ASN A C 1
ATOM 2141 O O . ASN A 1 285 ? 4.917 -0.325 -8.018 1.00 36.94 285 ASN A O 1
ATOM 2145 N N . ASN A 1 286 ? 6.815 -1.273 -8.740 1.00 40.12 286 ASN A N 1
ATOM 2146 C CA . ASN A 1 286 ? 7.619 -0.023 -8.820 1.00 40.12 286 ASN A CA 1
ATOM 2147 C C . ASN A 1 286 ? 7.768 0.743 -7.457 1.00 40.12 286 ASN A C 1
ATOM 2149 O O . ASN A 1 286 ? 8.442 1.773 -7.399 1.00 40.12 286 ASN A O 1
ATOM 2153 N N . VAL A 1 287 ? 7.189 0.279 -6.327 1.00 37.66 287 VAL A N 1
ATOM 2154 C CA . VAL A 1 287 ? 7.083 1.068 -5.069 1.00 37.66 287 VAL A CA 1
ATOM 2155 C C . VAL A 1 287 ? 8.225 0.841 -4.062 1.00 37.66 287 VAL A C 1
ATOM 2157 O O . VAL A 1 287 ? 8.372 -0.231 -3.480 1.00 37.66 287 VAL A O 1
ATOM 2160 N N . ILE A 1 288 ? 8.933 1.919 -3.691 1.00 38.50 288 ILE A N 1
ATOM 2161 C CA . ILE A 1 288 ? 9.709 1.962 -2.436 1.00 38.50 288 ILE A CA 1
ATOM 2162 C C . ILE A 1 288 ? 8.755 2.232 -1.255 1.00 38.50 288 ILE A C 1
ATOM 2164 O O . ILE A 1 288 ? 8.333 3.370 -1.053 1.00 38.50 288 ILE A O 1
ATOM 2168 N N . SER A 1 289 ? 8.458 1.233 -0.417 1.00 32.91 289 SER A N 1
ATOM 2169 C CA . SER A 1 289 ? 7.828 1.495 0.889 1.00 32.91 289 SER A CA 1
ATOM 2170 C C . SER A 1 289 ? 8.870 1.951 1.920 1.00 32.91 289 SER A C 1
ATOM 2172 O O . SER A 1 289 ? 9.888 1.287 2.138 1.00 32.91 289 SER A O 1
ATOM 2174 N N . SER A 1 290 ? 8.583 3.074 2.559 1.00 29.48 290 SER A N 1
ATOM 2175 C CA . SER A 1 290 ? 9.418 3.876 3.449 1.00 29.48 290 SER A CA 1
ATOM 2176 C C . SER A 1 290 ? 10.100 3.201 4.654 1.00 29.48 290 SER A C 1
ATOM 2178 O O . SER A 1 290 ? 9.653 2.214 5.230 1.00 29.48 290 SER A O 1
ATOM 2180 N N . TYR A 1 291 ? 11.211 3.837 5.045 1.00 33.53 291 TYR A N 1
ATOM 2181 C CA . TYR A 1 291 ? 11.778 3.978 6.395 1.00 33.53 291 TYR A CA 1
ATOM 2182 C C . TYR A 1 291 ? 11.331 3.010 7.512 1.00 33.53 291 TYR A C 1
ATOM 2184 O O . TYR A 1 291 ? 10.391 3.311 8.240 1.00 33.53 291 TYR A O 1
ATOM 2192 N N . ASN A 1 292 ? 12.151 1.995 7.831 1.00 27.42 292 ASN A N 1
ATOM 2193 C CA . ASN A 1 292 ? 12.915 2.002 9.097 1.00 27.42 292 ASN A CA 1
ATOM 2194 C C . ASN A 1 292 ? 13.891 0.821 9.255 1.00 27.42 292 ASN A C 1
ATOM 2196 O O . ASN A 1 292 ? 13.941 -0.112 8.454 1.00 27.42 292 ASN A O 1
ATOM 2200 N N . LYS A 1 293 ? 14.685 0.874 10.332 1.00 28.73 293 LYS A N 1
ATOM 2201 C CA . LYS A 1 293 ? 15.513 -0.244 10.804 1.00 28.73 293 LYS A CA 1
ATOM 2202 C C . LYS A 1 293 ? 14.616 -1.365 11.358 1.00 28.73 293 LYS A C 1
ATOM 2204 O O . LYS A 1 293 ? 13.787 -1.112 12.225 1.00 28.73 293 LYS A O 1
ATOM 2209 N N . TRP A 1 294 ? 14.826 -2.582 10.857 1.00 32.28 294 TRP A N 1
ATOM 2210 C CA . TRP A 1 294 ? 14.145 -3.844 11.196 1.00 32.28 294 TRP A CA 1
ATOM 2211 C C . TRP A 1 294 ? 13.625 -3.962 12.645 1.00 32.28 294 TRP A C 1
ATOM 2213 O O . TRP A 1 294 ? 14.415 -3.956 13.589 1.00 32.28 294 TRP A O 1
ATOM 2223 N N . ASN A 1 295 ? 12.306 -4.153 12.804 1.00 29.73 295 ASN A N 1
ATOM 2224 C CA . ASN A 1 295 ? 11.656 -4.539 14.068 1.00 29.73 295 ASN A CA 1
ATOM 2225 C C . ASN A 1 295 ? 10.601 -5.671 13.923 1.00 29.73 295 ASN A C 1
ATOM 2227 O O . ASN A 1 295 ? 9.847 -5.930 14.859 1.00 29.73 295 ASN A O 1
ATOM 2231 N N . GLY A 1 296 ? 10.595 -6.380 12.783 1.00 30.56 296 GLY A N 1
ATOM 2232 C CA . GLY A 1 296 ? 9.745 -7.547 12.491 1.00 30.56 296 GLY A CA 1
ATOM 2233 C C . GLY A 1 296 ? 8.729 -7.287 11.370 1.00 30.56 296 GLY A C 1
ATOM 2234 O O . GLY A 1 296 ? 7.903 -6.393 11.514 1.00 30.56 296 GLY A O 1
ATOM 2235 N N . SER A 1 297 ? 8.781 -8.099 10.295 1.00 33.81 297 SER A N 1
ATOM 2236 C CA . SER A 1 297 ? 8.149 -7.907 8.957 1.00 33.81 297 SER A CA 1
ATOM 2237 C C . SER A 1 297 ? 8.546 -6.598 8.248 1.00 33.81 297 SER A C 1
ATOM 2239 O O . SER A 1 297 ? 8.690 -5.570 8.895 1.00 33.81 297 SER A O 1
ATOM 2241 N N . GLU A 1 298 ? 8.777 -6.526 6.937 1.00 43.28 298 GLU A N 1
ATOM 2242 C CA . GLU A 1 298 ? 9.008 -7.531 5.877 1.00 43.28 298 GLU A CA 1
ATOM 2243 C C . GLU A 1 298 ? 10.097 -6.926 4.934 1.00 43.28 298 GLU A C 1
ATOM 2245 O O . GLU A 1 298 ? 10.550 -5.806 5.172 1.00 43.28 298 GLU A O 1
ATOM 2250 N N . TYR A 1 299 ? 10.744 -7.608 3.987 1.00 34.16 299 TYR A N 1
ATOM 2251 C CA . TYR A 1 299 ? 10.231 -8.407 2.868 1.00 34.16 299 TYR A CA 1
ATOM 2252 C C . TYR A 1 299 ? 10.854 -9.814 2.798 1.00 34.16 299 TYR A C 1
ATOM 2254 O O . TYR A 1 299 ? 11.759 -10.162 3.558 1.00 34.16 299 TYR A O 1
ATOM 2262 N N . VAL A 1 300 ? 10.352 -10.628 1.865 1.00 30.44 300 VAL A N 1
ATOM 2263 C CA . VAL A 1 300 ? 10.838 -11.982 1.571 1.00 30.44 300 VAL A CA 1
ATOM 2264 C C . VAL A 1 300 ? 12.258 -11.943 1.004 1.00 30.44 300 VAL A C 1
ATOM 2266 O O . VAL A 1 300 ? 12.487 -11.386 -0.065 1.00 30.44 300 VAL A O 1
ATOM 2269 N N . THR A 1 301 ? 13.201 -12.630 1.652 1.00 30.22 301 THR A N 1
ATOM 2270 C CA . THR A 1 301 ? 14.482 -12.983 1.030 1.00 30.22 301 THR A CA 1
ATOM 2271 C C . THR A 1 301 ? 14.258 -14.077 -0.015 1.00 30.22 301 THR A C 1
ATOM 2273 O O . THR A 1 301 ? 14.343 -15.273 0.273 1.00 30.22 301 THR A O 1
ATOM 2276 N N . VAL A 1 302 ? 13.965 -13.667 -1.249 1.00 35.84 302 VAL A N 1
ATOM 2277 C CA . VAL A 1 302 ? 14.245 -14.498 -2.427 1.00 35.84 302 VAL A CA 1
ATOM 2278 C C . VAL A 1 302 ? 15.773 -14.642 -2.532 1.00 35.84 302 VAL A C 1
ATOM 2280 O O . VAL A 1 302 ? 16.520 -13.792 -2.047 1.00 35.84 302 VAL A O 1
ATOM 2283 N N . ASN A 1 303 ? 16.269 -15.746 -3.092 1.00 39.88 303 ASN A N 1
ATOM 2284 C CA . ASN A 1 303 ? 17.708 -16.030 -3.143 1.00 39.88 303 ASN A CA 1
ATOM 2285 C C . ASN A 1 303 ? 18.397 -15.166 -4.221 1.00 39.88 303 ASN A C 1
ATOM 2287 O O . ASN A 1 303 ? 18.456 -15.544 -5.389 1.00 39.88 303 ASN A O 1
ATOM 2291 N N . THR A 1 304 ? 18.907 -13.998 -3.836 1.00 47.16 304 THR A N 1
ATOM 2292 C CA . THR A 1 304 ? 19.374 -12.961 -4.772 1.00 47.16 304 THR A CA 1
ATOM 2293 C C . THR A 1 304 ? 20.880 -13.027 -5.009 1.00 47.16 304 THR A C 1
ATOM 2295 O O . THR A 1 304 ? 21.674 -12.486 -4.234 1.00 47.16 304 THR A O 1
ATOM 2298 N N . SER A 1 305 ? 21.287 -13.703 -6.087 1.00 48.34 305 SER A N 1
ATOM 2299 C CA . SER A 1 305 ? 22.655 -13.623 -6.620 1.00 48.34 305 SER A CA 1
ATOM 2300 C C . SER A 1 305 ? 22.733 -14.046 -8.095 1.00 48.34 305 SER A C 1
ATOM 2302 O O . SER A 1 305 ? 23.507 -14.923 -8.477 1.00 48.34 305 SER A O 1
ATOM 2304 N N . SER A 1 306 ? 21.934 -13.414 -8.956 1.00 57.88 306 SER A N 1
ATOM 2305 C CA . SER A 1 306 ? 22.194 -13.416 -10.399 1.00 57.88 306 SER A CA 1
ATOM 2306 C C . SER A 1 306 ? 23.367 -12.470 -10.689 1.00 57.88 306 SER A C 1
ATOM 2308 O O . SER A 1 306 ? 23.166 -11.287 -10.964 1.00 57.88 306 SER A O 1
ATOM 2310 N N . THR A 1 307 ? 24.607 -12.955 -10.561 1.00 68.88 307 THR A N 1
ATOM 2311 C CA . THR A 1 307 ? 25.813 -12.135 -10.769 1.00 68.88 307 THR A CA 1
ATOM 2312 C C . THR A 1 307 ? 25.771 -11.430 -12.125 1.00 68.88 307 THR A C 1
ATOM 2314 O O . THR A 1 307 ? 25.889 -12.072 -13.173 1.00 68.88 307 THR A O 1
ATOM 2317 N N . LEU A 1 308 ? 25.633 -10.099 -12.107 1.00 78.00 308 LEU A N 1
ATOM 2318 C CA . LEU A 1 308 ? 25.700 -9.287 -13.319 1.00 78.00 308 LEU A CA 1
ATOM 2319 C C . LEU A 1 308 ? 27.011 -9.580 -14.051 1.00 78.00 308 LEU A C 1
ATOM 2321 O O . LEU A 1 308 ? 28.077 -9.625 -13.439 1.00 78.00 308 LEU A O 1
ATOM 2325 N N . THR A 1 309 ? 26.932 -9.804 -15.358 1.00 79.25 309 THR A N 1
ATOM 2326 C CA . THR A 1 309 ? 28.055 -10.312 -16.150 1.00 79.25 309 THR A CA 1
ATOM 2327 C C . THR A 1 309 ? 28.121 -9.582 -17.486 1.00 79.25 309 THR A C 1
ATOM 2329 O O . THR A 1 309 ? 27.103 -9.444 -18.165 1.00 79.25 309 THR A O 1
ATOM 2332 N N . THR A 1 310 ? 29.308 -9.106 -17.869 1.00 77.19 310 THR A N 1
ATOM 2333 C CA . THR A 1 310 ? 29.492 -8.309 -19.094 1.00 77.19 310 THR A CA 1
ATOM 2334 C C . THR A 1 310 ? 29.064 -9.061 -20.353 1.00 77.19 310 THR A C 1
ATOM 2336 O O . THR A 1 310 ? 29.356 -10.249 -20.487 1.00 77.19 310 THR A O 1
ATOM 2339 N N . GLY A 1 311 ? 28.415 -8.362 -21.285 1.00 69.44 311 GLY A N 1
ATOM 2340 C CA . GLY A 1 311 ? 27.870 -8.955 -22.509 1.00 69.44 311 GLY A CA 1
ATOM 2341 C C . GLY A 1 311 ? 26.558 -9.721 -22.306 1.00 69.44 311 GLY A C 1
ATOM 2342 O O . GLY A 1 311 ? 26.157 -10.464 -23.193 1.00 69.44 311 GLY A O 1
ATOM 2343 N N . THR A 1 312 ? 25.886 -9.569 -21.158 1.00 75.12 312 THR A N 1
ATOM 2344 C CA . THR A 1 312 ? 24.518 -10.087 -20.971 1.00 75.12 312 THR A CA 1
ATOM 2345 C C . THR A 1 312 ? 23.502 -8.990 -21.281 1.00 75.12 312 THR A C 1
ATOM 2347 O O . THR A 1 312 ? 23.672 -7.851 -20.839 1.00 75.12 312 THR A O 1
ATOM 2350 N N . LYS A 1 313 ? 22.433 -9.345 -21.996 1.00 80.81 313 LYS A N 1
ATOM 2351 C CA . LYS A 1 313 ? 21.254 -8.513 -22.256 1.00 80.81 313 LYS A CA 1
ATOM 2352 C C . LYS A 1 313 ? 20.000 -9.319 -21.925 1.00 80.81 313 LYS A C 1
ATOM 2354 O O . LYS A 1 313 ? 19.939 -10.502 -22.251 1.00 80.81 313 LYS A O 1
ATOM 2359 N N . TYR A 1 314 ? 19.023 -8.671 -21.301 1.00 81.38 314 TYR A N 1
ATOM 2360 C CA . TYR A 1 314 ? 17.698 -9.224 -21.030 1.00 81.38 314 TYR A CA 1
ATOM 2361 C C . TYR A 1 314 ? 16.671 -8.325 -21.716 1.00 81.38 314 TYR A C 1
ATOM 2363 O O . TYR A 1 314 ? 16.650 -7.132 -21.431 1.00 81.38 314 TYR A O 1
ATOM 2371 N N . ILE A 1 315 ? 15.863 -8.876 -22.624 1.00 81.06 315 ILE A N 1
ATOM 2372 C CA . ILE A 1 315 ? 14.741 -8.183 -23.277 1.00 81.06 315 ILE A CA 1
ATOM 2373 C C . ILE A 1 315 ? 13.457 -8.816 -22.752 1.00 81.06 315 ILE A C 1
ATOM 2375 O O . ILE A 1 315 ? 13.370 -10.043 -22.677 1.00 81.06 315 ILE A O 1
ATOM 2379 N N . TYR A 1 316 ? 12.484 -7.983 -22.405 1.00 78.94 316 TYR A N 1
ATOM 2380 C CA . TYR A 1 316 ? 11.184 -8.398 -21.905 1.00 78.94 316 TYR A CA 1
ATOM 2381 C C . TYR A 1 316 ? 10.085 -7.796 -22.785 1.00 78.94 316 TYR A C 1
ATOM 2383 O O . TYR A 1 316 ? 9.730 -6.623 -22.652 1.00 78.94 316 TYR A O 1
ATOM 2391 N N . ASP A 1 317 ? 9.553 -8.622 -23.682 1.00 80.44 317 ASP A N 1
ATOM 2392 C CA . ASP A 1 317 ? 8.324 -8.341 -24.419 1.00 80.44 317 ASP A CA 1
ATOM 2393 C C . ASP A 1 317 ? 7.104 -8.682 -23.550 1.00 80.44 317 ASP A C 1
ATOM 2395 O O . ASP A 1 317 ? 7.089 -9.691 -22.840 1.00 80.44 317 ASP A O 1
ATOM 2399 N N . HIS A 1 318 ? 6.100 -7.811 -23.597 1.00 68.94 318 HIS A N 1
ATOM 2400 C CA . HIS A 1 318 ? 4.808 -7.982 -22.931 1.00 68.94 318 HIS A CA 1
ATOM 2401 C C . HIS A 1 318 ? 3.658 -8.142 -23.938 1.00 68.94 318 HIS A C 1
ATOM 2403 O O . HIS A 1 318 ? 2.627 -8.711 -23.577 1.00 68.94 318 HIS A O 1
ATOM 2409 N N . GLY A 1 319 ? 3.844 -7.673 -25.179 1.00 66.69 319 GLY A N 1
ATOM 2410 C CA . GLY A 1 319 ? 2.836 -7.608 -26.232 1.00 66.69 319 GLY A CA 1
ATOM 2411 C C . GLY A 1 319 ? 1.562 -6.824 -25.871 1.00 66.69 319 GLY A C 1
ATOM 2412 O O . GLY A 1 319 ? 1.404 -6.328 -24.752 1.00 66.69 319 GLY A O 1
ATOM 2413 N N . PRO A 1 320 ? 0.612 -6.730 -26.816 1.00 71.44 320 PRO A N 1
ATOM 2414 C CA . PRO A 1 320 ? -0.790 -6.531 -26.487 1.00 71.44 320 PRO A CA 1
ATOM 2415 C C . PRO A 1 320 ? -1.384 -7.847 -25.950 1.00 71.44 320 PRO A C 1
ATOM 2417 O O . PRO A 1 320 ? -1.217 -8.894 -26.578 1.00 71.44 320 PRO A O 1
ATOM 2420 N N . SER A 1 321 ? -2.118 -7.828 -24.831 1.00 71.75 321 SER A N 1
ATOM 2421 C CA . SER A 1 321 ? -2.737 -9.050 -24.274 1.00 71.75 321 SER A CA 1
ATOM 2422 C C . SER A 1 321 ? -4.119 -9.396 -24.872 1.00 71.75 321 SER A C 1
ATOM 2424 O O . SER A 1 321 ? -4.722 -10.398 -24.485 1.00 71.75 321 SER A O 1
ATOM 2426 N N . GLU A 1 322 ? -4.596 -8.602 -25.848 1.00 80.25 322 GLU A N 1
ATOM 2427 C CA . GLU A 1 322 ? -5.882 -8.725 -26.577 1.00 80.25 322 GLU A CA 1
ATOM 2428 C C . GLU A 1 322 ? -7.117 -8.947 -25.671 1.00 80.25 322 GLU A C 1
ATOM 2430 O O . GLU A 1 322 ? -8.141 -9.509 -26.075 1.00 80.25 322 GLU A O 1
ATOM 2435 N N . ARG A 1 323 ? -7.047 -8.495 -24.416 1.00 85.50 323 ARG A N 1
ATOM 2436 C CA . ARG A 1 323 ? -8.100 -8.678 -23.419 1.00 85.50 323 ARG A CA 1
ATOM 2437 C C . ARG A 1 323 ? -9.269 -7.732 -23.692 1.00 85.50 323 ARG A C 1
ATOM 2439 O O . ARG A 1 323 ? -9.116 -6.514 -23.682 1.00 85.50 323 ARG A O 1
ATOM 2446 N N . SER A 1 324 ? -10.472 -8.289 -23.827 1.00 87.50 324 SER A N 1
ATOM 2447 C CA . SER A 1 324 ? -11.704 -7.497 -23.731 1.00 87.50 324 SER A CA 1
ATOM 2448 C C . SER A 1 324 ? -11.836 -6.934 -22.312 1.00 87.50 324 SER A C 1
ATOM 2450 O O . SER A 1 324 ? -11.692 -7.663 -21.324 1.00 87.50 324 SER A O 1
ATOM 2452 N N . LEU A 1 325 ? -12.078 -5.628 -22.222 1.00 91.12 325 LEU A N 1
ATOM 2453 C CA . LEU A 1 325 ? -12.188 -4.886 -20.975 1.00 91.12 325 LEU A CA 1
ATOM 2454 C C . LEU A 1 325 ? -13.459 -4.039 -21.003 1.00 91.12 325 LEU A C 1
ATOM 2456 O O . LEU A 1 325 ? -13.671 -3.235 -21.908 1.00 91.12 325 LEU A O 1
ATOM 2460 N N . THR A 1 326 ? -14.279 -4.211 -19.975 1.00 92.75 326 THR A N 1
ATOM 2461 C CA . THR A 1 326 ? -15.527 -3.480 -19.761 1.00 92.75 326 THR A CA 1
ATOM 2462 C C . THR A 1 326 ? -15.396 -2.697 -18.461 1.00 92.75 326 THR A C 1
ATOM 2464 O O . THR A 1 326 ? -14.910 -3.263 -17.484 1.00 92.75 326 THR A O 1
ATOM 2467 N N . LEU A 1 327 ? -15.805 -1.427 -18.454 1.00 93.19 327 LEU A N 1
ATOM 2468 C CA . LEU A 1 327 ? -15.894 -0.578 -17.262 1.00 93.19 327 LEU A CA 1
ATOM 2469 C C . LEU A 1 327 ? -17.256 0.123 -17.245 1.00 93.19 327 LEU A C 1
ATOM 2471 O O . LEU A 1 327 ? -17.699 0.622 -18.277 1.00 93.19 327 LEU A O 1
ATOM 2475 N N . GLY A 1 328 ? -17.943 0.146 -16.102 1.00 91.06 328 GLY A N 1
ATOM 2476 C CA . GLY A 1 328 ? -19.283 0.737 -15.992 1.00 91.06 328 GLY A CA 1
ATOM 2477 C C . GLY A 1 328 ? -20.325 0.047 -16.883 1.00 91.06 328 GLY A C 1
ATOM 2478 O O . GLY A 1 328 ? -21.299 0.670 -17.301 1.00 91.06 328 GLY A O 1
ATOM 2479 N N . GLY A 1 329 ? -20.095 -1.219 -17.249 1.00 90.69 329 GLY A N 1
ATOM 2480 C CA . GLY A 1 329 ? -20.902 -1.946 -18.236 1.00 90.69 329 GLY A CA 1
ATOM 2481 C C . GLY A 1 329 ? -20.711 -1.527 -19.706 1.00 90.69 329 GLY A C 1
ATOM 2482 O O . GLY A 1 329 ? -21.444 -2.032 -20.558 1.00 90.69 329 GLY A O 1
ATOM 2483 N N . ARG A 1 330 ? -19.747 -0.647 -20.019 1.00 92.31 330 ARG A N 1
ATOM 2484 C CA . ARG A 1 330 ? -19.369 -0.217 -21.383 1.00 92.31 330 ARG A CA 1
ATOM 2485 C C . ARG A 1 330 ? -18.037 -0.820 -21.813 1.00 92.31 330 ARG A C 1
ATOM 2487 O O . ARG A 1 330 ? -17.162 -1.027 -20.973 1.00 92.31 330 ARG A O 1
ATOM 2494 N N . ASP A 1 331 ? -17.853 -1.084 -23.105 1.00 93.19 331 ASP A N 1
ATOM 2495 C CA . ASP A 1 331 ? -16.541 -1.517 -23.604 1.00 93.19 331 ASP A CA 1
ATOM 2496 C C . ASP A 1 331 ? -15.538 -0.356 -23.517 1.00 93.19 331 ASP A C 1
ATOM 2498 O O . ASP A 1 331 ? -15.881 0.797 -23.789 1.00 93.19 331 ASP A O 1
ATOM 2502 N N . ILE A 1 332 ? -14.289 -0.640 -23.138 1.00 93.62 332 ILE A N 1
ATOM 2503 C CA . ILE A 1 332 ? -13.272 0.401 -22.953 1.00 93.62 332 ILE A CA 1
ATOM 2504 C C . ILE A 1 332 ? -13.040 1.237 -24.225 1.00 93.62 332 ILE A C 1
ATOM 2506 O O . ILE A 1 332 ? -12.727 2.421 -24.123 1.00 93.62 332 ILE A O 1
ATOM 2510 N N . SER A 1 333 ? -13.253 0.659 -25.414 1.00 92.12 333 SER A N 1
ATOM 2511 C CA . SER A 1 333 ? -13.116 1.346 -26.705 1.00 92.12 333 SER A CA 1
ATOM 2512 C C . SER A 1 333 ? -14.202 2.401 -26.978 1.00 92.12 333 SER A C 1
ATOM 2514 O O . SER A 1 333 ? -14.043 3.211 -27.893 1.00 92.12 333 SER A O 1
ATOM 2516 N N . GLU A 1 334 ? -15.272 2.454 -26.174 1.00 94.06 334 GLU A N 1
ATOM 2517 C CA . GLU A 1 334 ? -16.253 3.548 -26.199 1.00 94.06 334 GLU A CA 1
ATOM 2518 C C . GLU A 1 334 ? -15.707 4.848 -25.576 1.00 94.06 334 GLU A C 1
ATOM 2520 O O . GLU A 1 334 ? -16.230 5.929 -25.861 1.00 94.06 334 GLU A O 1
ATOM 2525 N N . TYR A 1 335 ? -14.679 4.766 -24.723 1.00 94.81 335 TYR A N 1
ATOM 2526 C CA . TYR A 1 335 ? -14.197 5.894 -23.926 1.00 94.81 335 TYR A CA 1
ATOM 2527 C C . TYR A 1 335 ? -13.145 6.755 -24.638 1.00 94.81 335 TYR A C 1
ATOM 2529 O O . TYR A 1 335 ? -12.279 6.275 -25.370 1.00 94.81 335 TYR A O 1
ATOM 2537 N N . VAL A 1 336 ? -13.145 8.051 -24.312 1.00 94.19 336 VAL A N 1
ATOM 2538 C CA . VAL A 1 336 ? -12.022 8.963 -24.585 1.00 94.19 336 VAL A CA 1
ATOM 2539 C C . VAL A 1 336 ? -11.392 9.465 -23.286 1.00 94.19 336 VAL A C 1
ATOM 2541 O O . VAL A 1 336 ? -12.085 9.727 -22.300 1.00 94.19 336 VAL A O 1
ATOM 2544 N N . ILE A 1 337 ? -10.070 9.625 -23.274 1.00 92.69 337 ILE A N 1
ATOM 2545 C CA . ILE A 1 337 ? -9.336 10.169 -22.125 1.00 92.69 337 ILE A CA 1
ATOM 2546 C C . ILE A 1 337 ? -9.324 11.694 -22.249 1.00 92.69 337 ILE A C 1
ATOM 2548 O O . ILE A 1 337 ? -8.949 12.235 -23.289 1.00 92.69 337 ILE A O 1
ATOM 2552 N N . VAL A 1 338 ? -9.732 12.399 -21.194 1.00 87.50 338 VAL A N 1
ATOM 2553 C CA . VAL A 1 338 ? -9.821 13.864 -21.197 1.00 87.50 338 VAL A CA 1
ATOM 2554 C C . VAL A 1 338 ? -8.657 14.476 -20.423 1.00 87.50 338 VAL A C 1
ATOM 2556 O O . VAL A 1 338 ? -8.654 14.451 -19.193 1.00 87.50 338 VAL A O 1
ATOM 2559 N N . ASP A 1 339 ? -7.720 15.092 -21.152 1.00 76.94 339 ASP A N 1
ATOM 2560 C CA . ASP A 1 339 ? -6.734 16.037 -20.608 1.00 76.94 339 ASP A CA 1
ATOM 2561 C C . ASP A 1 339 ? -7.142 17.469 -20.994 1.00 76.94 339 ASP A C 1
ATOM 2563 O O . ASP A 1 339 ? -7.432 17.788 -22.149 1.00 76.94 339 ASP A O 1
ATOM 2567 N N . LYS A 1 340 ? -7.200 18.354 -20.000 1.00 61.94 340 LYS A N 1
ATOM 2568 C CA . LYS A 1 340 ? -7.544 19.776 -20.142 1.00 61.94 340 LYS A CA 1
ATOM 2569 C C . LYS A 1 340 ? -6.409 20.701 -19.680 1.00 61.94 340 LYS A C 1
ATOM 2571 O O . LYS A 1 340 ? -6.433 21.889 -20.009 1.00 61.94 340 LYS A O 1
ATOM 2576 N N . SER A 1 341 ? -5.442 20.183 -18.929 1.00 55.94 341 SER A N 1
ATOM 2577 C CA . SER A 1 341 ? -4.379 20.938 -18.258 1.00 55.94 341 SER A CA 1
ATOM 2578 C C . SER A 1 341 ? -3.021 20.811 -18.956 1.00 55.94 341 SER A C 1
ATOM 2580 O O . SER A 1 341 ? -2.146 21.645 -18.718 1.00 55.94 341 SER A O 1
ATOM 2582 N N . GLY A 1 342 ? -2.860 19.846 -19.867 1.00 52.06 342 GLY A N 1
ATOM 2583 C CA . GLY A 1 342 ? -1.590 19.568 -20.539 1.00 52.06 342 GLY A CA 1
ATOM 2584 C C . GLY A 1 342 ? -0.637 18.775 -19.646 1.00 52.06 342 GLY A C 1
ATOM 2585 O O . GLY A 1 342 ? 0.577 18.961 -19.713 1.00 52.06 342 GLY A O 1
ATOM 2586 N N . HIS A 1 343 ? -1.190 17.922 -18.782 1.00 55.38 343 HIS A N 1
ATOM 2587 C CA . HIS A 1 343 ? -0.446 16.977 -17.950 1.00 55.38 343 HIS A CA 1
ATOM 2588 C C . HIS A 1 343 ? -0.363 15.622 -18.666 1.00 55.38 343 HIS A C 1
ATOM 2590 O O . HIS A 1 343 ? -0.772 14.584 -18.135 1.00 55.38 343 HIS A O 1
ATOM 2596 N N . SER A 1 344 ? 0.178 15.680 -19.891 1.00 63.41 344 SER A N 1
ATOM 2597 C CA . SER A 1 344 ? 0.200 14.617 -20.903 1.00 63.41 344 SER A CA 1
ATOM 2598 C C . SER A 1 344 ? 0.534 13.245 -20.337 1.00 63.41 344 SER A C 1
ATOM 2600 O O . SER A 1 344 ? -0.132 12.265 -20.644 1.00 63.41 344 SER A O 1
ATOM 2602 N N . ASP A 1 345 ? 1.533 13.188 -19.468 1.00 70.50 345 ASP A N 1
ATOM 2603 C CA . ASP A 1 345 ? 2.237 11.973 -19.068 1.00 70.50 345 ASP A CA 1
ATOM 2604 C C . ASP A 1 345 ? 1.336 11.024 -18.251 1.00 70.50 345 ASP A C 1
ATOM 2606 O O . ASP A 1 345 ? 1.513 9.808 -18.274 1.00 70.50 345 ASP A O 1
ATOM 2610 N N . SER A 1 346 ? 0.318 11.560 -17.558 1.00 78.12 346 SER A N 1
ATOM 2611 C CA . SER A 1 346 ? -0.677 10.747 -16.833 1.00 78.12 346 SER A CA 1
ATOM 2612 C C . SER A 1 346 ? -1.822 10.263 -17.730 1.00 78.12 346 SER A C 1
ATOM 2614 O O . SER A 1 346 ? -2.326 9.159 -17.527 1.00 78.12 346 SER A O 1
ATOM 2616 N N . ALA A 1 347 ? -2.218 11.055 -18.732 1.00 83.88 347 ALA A N 1
ATOM 2617 C CA . ALA A 1 347 ? -3.195 10.637 -19.739 1.00 83.88 347 ALA A CA 1
ATOM 2618 C C . ALA A 1 347 ? -2.595 9.593 -20.695 1.00 83.88 347 ALA A C 1
ATOM 2620 O O . ALA A 1 347 ? -3.245 8.602 -21.016 1.00 83.88 347 ALA A O 1
ATOM 2621 N N . GLU A 1 348 ? -1.333 9.780 -21.078 1.00 79.69 348 GLU A N 1
ATOM 2622 C CA . GLU A 1 348 ? -0.570 8.877 -21.935 1.00 79.69 348 GLU A CA 1
ATOM 2623 C C . GLU A 1 348 ? -0.198 7.573 -21.214 1.00 79.69 348 GLU A C 1
ATOM 2625 O O . GLU A 1 348 ? -0.296 6.510 -21.824 1.00 79.69 348 GLU A O 1
ATOM 2630 N N . LEU A 1 349 ? 0.106 7.603 -19.903 1.00 76.56 349 LEU A N 1
ATOM 2631 C CA . LEU A 1 349 ? 0.181 6.377 -19.091 1.00 76.56 349 LEU A CA 1
ATOM 2632 C C . LEU A 1 349 ? -1.109 5.567 -19.203 1.00 76.56 349 LEU A C 1
ATOM 2634 O O . LEU A 1 349 ? -1.055 4.368 -19.465 1.00 76.56 349 LEU A O 1
ATOM 2638 N N . LEU A 1 350 ? -2.259 6.210 -18.981 1.00 85.50 350 LEU A N 1
ATOM 2639 C CA . LEU A 1 350 ? -3.544 5.520 -19.014 1.00 85.50 350 LEU A CA 1
ATOM 2640 C C . LEU A 1 350 ? -3.841 4.967 -20.415 1.00 85.50 350 LEU A C 1
ATOM 2642 O O . LEU A 1 350 ? -4.254 3.814 -20.537 1.00 85.50 350 LEU A O 1
ATOM 2646 N N . ARG A 1 351 ? -3.572 5.759 -21.462 1.00 89.44 351 ARG A N 1
ATOM 2647 C CA . ARG A 1 351 ? -3.705 5.347 -22.865 1.00 89.44 351 ARG A CA 1
ATOM 2648 C C . ARG A 1 351 ? -2.866 4.099 -23.151 1.00 89.44 351 ARG A C 1
ATOM 2650 O O . ARG A 1 351 ? -3.419 3.104 -23.606 1.00 89.44 351 ARG A O 1
ATOM 2657 N N . ARG A 1 352 ? -1.571 4.124 -22.810 1.00 81.00 352 ARG A N 1
ATOM 2658 C CA . ARG A 1 352 ? -0.618 3.017 -23.010 1.00 81.00 352 ARG A CA 1
ATOM 2659 C C . ARG A 1 352 ? -0.971 1.778 -22.182 1.00 81.00 352 ARG A C 1
ATOM 2661 O O . ARG A 1 352 ? -0.812 0.665 -22.670 1.00 81.00 352 ARG A O 1
ATOM 2668 N N . ALA A 1 353 ? -1.452 1.941 -20.948 1.00 81.25 353 ALA A N 1
ATOM 2669 C CA . ALA A 1 353 ? -1.872 0.817 -20.107 1.00 81.25 353 ALA A CA 1
ATOM 2670 C C . ALA A 1 353 ? -3.100 0.098 -20.695 1.00 81.25 353 ALA A C 1
ATOM 2672 O O . ALA A 1 353 ? -3.122 -1.129 -20.761 1.00 81.25 353 ALA A O 1
ATOM 2673 N N . ILE A 1 354 ? -4.089 0.856 -21.182 1.00 90.00 354 ILE A N 1
ATOM 2674 C CA . ILE A 1 354 ? -5.257 0.301 -21.880 1.00 90.00 354 ILE A CA 1
ATOM 2675 C C . ILE A 1 354 ? -4.834 -0.354 -23.200 1.00 90.00 354 ILE A C 1
ATOM 2677 O O . ILE A 1 354 ? -5.246 -1.477 -23.482 1.00 90.00 354 ILE A O 1
ATOM 2681 N N . GLU A 1 355 ? -3.979 0.299 -23.985 1.00 89.31 355 GLU A N 1
ATOM 2682 C CA . GLU A 1 355 ? -3.477 -0.222 -25.259 1.00 89.31 355 GLU A CA 1
ATOM 2683 C C . GLU A 1 355 ? -2.704 -1.539 -25.082 1.00 89.31 355 GLU A C 1
ATOM 2685 O O . GLU A 1 355 ? -2.961 -2.489 -25.820 1.00 89.31 355 GLU A O 1
ATOM 2690 N N . ARG A 1 356 ? -1.853 -1.649 -24.050 1.00 82.38 356 ARG A N 1
ATOM 2691 C CA . ARG A 1 356 ? -1.155 -2.898 -23.700 1.00 82.38 356 ARG A CA 1
ATOM 2692 C C . ARG A 1 356 ? -2.125 -4.020 -23.346 1.00 82.38 356 ARG A C 1
ATOM 2694 O O . ARG A 1 356 ? -1.988 -5.124 -23.858 1.00 82.38 356 ARG A O 1
ATOM 2701 N N . GLU A 1 357 ? -3.103 -3.786 -22.473 1.00 84.44 357 GLU A N 1
ATOM 2702 C CA . GLU A 1 357 ? -3.992 -4.892 -22.094 1.00 84.44 357 GLU A CA 1
ATOM 2703 C C . GLU A 1 357 ? -4.978 -5.262 -23.214 1.00 84.44 357 GLU A C 1
ATOM 2705 O O . GLU A 1 357 ? -5.368 -6.415 -23.338 1.00 84.44 357 GLU A O 1
ATOM 2710 N N . THR A 1 358 ? -5.385 -4.317 -24.063 1.00 88.88 358 THR A N 1
ATOM 2711 C CA . THR A 1 358 ? -6.563 -4.513 -24.932 1.00 88.88 358 THR A CA 1
ATOM 2712 C C . THR A 1 358 ? -6.271 -4.476 -26.429 1.00 88.88 358 THR A C 1
ATOM 2714 O O . THR A 1 358 ? -7.149 -4.803 -27.226 1.00 88.88 358 THR A O 1
ATOM 2717 N N . GLY A 1 359 ? -5.076 -4.046 -26.839 1.00 87.31 359 GLY A N 1
ATOM 2718 C CA . GLY A 1 359 ? -4.744 -3.729 -28.232 1.00 87.31 359 GLY A CA 1
ATOM 2719 C C . GLY A 1 359 ? -5.431 -2.466 -28.779 1.00 87.31 359 GLY A C 1
ATOM 2720 O O . GLY A 1 359 ? -5.269 -2.153 -29.957 1.00 87.31 359 GLY A O 1
ATOM 2721 N N . HIS A 1 360 ? -6.210 -1.741 -27.963 1.00 87.88 360 HIS A N 1
ATOM 2722 C CA . HIS A 1 360 ? -7.001 -0.588 -28.399 1.00 87.88 360 HIS A CA 1
ATOM 2723 C C . HIS A 1 360 ? -6.430 0.734 -27.867 1.00 87.88 360 HIS A C 1
ATOM 2725 O O . HIS A 1 360 ? -6.512 1.043 -26.679 1.00 87.88 360 HIS A O 1
ATOM 2731 N N . SER A 1 361 ? -5.902 1.558 -28.776 1.00 89.81 361 SER A N 1
ATOM 2732 C CA . SER A 1 361 ? -5.493 2.933 -28.475 1.00 89.81 361 SER A CA 1
ATOM 2733 C C . SER A 1 361 ? -6.710 3.834 -28.257 1.00 89.81 361 SER A C 1
ATOM 2735 O O . SER A 1 361 ? -7.393 4.194 -29.220 1.00 89.81 361 SER A O 1
ATOM 2737 N N . LEU A 1 362 ? -6.945 4.293 -27.026 1.00 92.50 362 LEU A N 1
ATOM 2738 C CA . LEU A 1 362 ? -7.923 5.362 -26.792 1.00 92.50 362 LEU A CA 1
ATOM 2739 C C . LEU A 1 362 ? -7.410 6.712 -27.314 1.00 92.50 362 LEU A C 1
ATOM 2741 O O . LEU A 1 362 ? -6.207 6.956 -27.404 1.00 92.50 362 LEU A O 1
ATOM 2745 N N . SER A 1 363 ? -8.333 7.618 -27.637 1.00 91.38 363 SER A N 1
ATOM 2746 C CA . SER A 1 363 ? -7.983 9.002 -27.976 1.00 91.38 363 SER A CA 1
ATOM 2747 C C . SER A 1 363 ? -7.852 9.852 -26.711 1.00 91.38 363 SER A C 1
ATOM 2749 O O . SER A 1 363 ? -8.778 9.892 -25.899 1.00 91.38 363 SER A O 1
ATOM 2751 N N . VAL A 1 364 ? -6.734 10.571 -26.575 1.00 89.44 364 VAL A N 1
ATOM 2752 C CA . VAL A 1 364 ? -6.564 11.649 -25.587 1.00 89.44 364 VAL A CA 1
ATOM 2753 C C . VAL A 1 364 ? -7.014 12.963 -26.230 1.00 89.44 364 VAL A C 1
ATOM 2755 O O . VAL A 1 364 ? -6.507 13.342 -27.286 1.00 89.44 364 VAL A O 1
ATOM 2758 N N . VAL A 1 365 ? -7.994 13.641 -25.631 1.00 87.31 365 VAL A N 1
ATOM 2759 C CA . VAL A 1 365 ? -8.687 14.804 -26.219 1.00 87.31 365 VAL A CA 1
ATOM 2760 C C . VAL A 1 365 ? -8.980 15.883 -25.175 1.00 87.31 365 VAL A C 1
ATOM 2762 O O . VAL A 1 365 ? -9.023 15.605 -23.977 1.00 87.31 365 VAL A O 1
ATOM 2765 N N . SER A 1 366 ? -9.256 17.119 -25.603 1.00 83.62 366 SER A N 1
ATOM 2766 C CA . SER A 1 366 ? -9.695 18.160 -24.669 1.00 83.62 366 SER A CA 1
ATOM 2767 C C . SER A 1 366 ? -11.171 18.018 -24.282 1.00 83.62 366 SER A C 1
ATOM 2769 O O . SER A 1 366 ? -12.003 17.489 -25.027 1.00 83.62 366 SER A O 1
ATOM 2771 N N . LYS A 1 367 ? -11.556 18.627 -23.150 1.00 75.69 367 LYS A N 1
ATOM 2772 C CA . LYS A 1 367 ? -12.958 18.709 -22.682 1.00 75.69 367 LYS A CA 1
ATOM 2773 C C . LYS A 1 367 ? -13.923 19.407 -23.671 1.00 75.69 367 LYS A C 1
ATOM 2775 O O . LYS A 1 367 ? -15.127 19.416 -23.438 1.00 75.69 367 LYS A O 1
ATOM 2780 N N . LYS A 1 368 ? -13.427 20.009 -24.764 1.00 78.88 368 LYS A N 1
ATOM 2781 C CA . LYS A 1 368 ? -14.248 20.571 -25.859 1.00 78.88 368 LYS A CA 1
ATOM 2782 C C . LYS A 1 368 ? -14.467 19.607 -27.027 1.00 78.88 368 LYS A C 1
ATOM 2784 O O . LYS A 1 368 ? -15.354 19.858 -27.836 1.00 78.88 368 LYS A O 1
ATOM 2789 N N . GLU A 1 369 ? -13.653 18.564 -27.133 1.00 81.31 369 GLU A N 1
ATOM 2790 C CA . GLU A 1 369 ? -13.678 17.584 -28.224 1.00 81.31 369 GLU A CA 1
ATOM 2791 C C . GLU A 1 369 ? -14.401 16.300 -27.800 1.00 81.31 369 GLU A C 1
ATOM 2793 O O . GLU A 1 369 ? -15.102 15.708 -28.614 1.00 81.31 369 GLU A O 1
ATOM 2798 N N . ALA A 1 370 ? -14.350 15.946 -26.510 1.00 78.69 370 ALA A N 1
ATOM 2799 C CA . ALA A 1 370 ? -15.092 14.841 -25.889 1.00 78.69 370 ALA A CA 1
ATOM 2800 C C . ALA A 1 370 ? -16.625 15.053 -25.792 1.00 78.69 370 ALA A C 1
ATOM 2802 O O . ALA A 1 370 ? -17.270 14.630 -24.834 1.00 78.69 370 ALA A O 1
ATOM 2803 N N . VAL A 1 371 ? -17.240 15.755 -26.746 1.00 71.88 371 VAL A N 1
ATOM 2804 C CA . VAL A 1 371 ? -18.689 15.995 -26.747 1.00 71.88 371 VAL A CA 1
ATOM 2805 C C . VAL A 1 371 ? -19.409 14.722 -27.196 1.00 71.88 371 VAL A C 1
ATOM 2807 O O . VAL A 1 371 ? -19.229 14.275 -28.325 1.00 71.88 371 VAL A O 1
ATOM 2810 N N . SER A 1 372 ? -20.282 14.190 -26.335 1.00 78.81 372 SER A N 1
ATOM 2811 C CA . SER A 1 372 ? -21.125 12.992 -26.543 1.00 78.81 372 SER A CA 1
ATOM 2812 C C . SER A 1 372 ? -20.430 11.621 -26.596 1.00 78.81 372 SER A C 1
ATOM 2814 O O . SER A 1 372 ? -21.083 10.641 -26.944 1.00 78.81 372 SER A O 1
ATOM 2816 N N . ALA A 1 373 ? -19.162 11.526 -26.189 1.00 85.12 373 ALA A N 1
ATOM 2817 C CA . ALA A 1 373 ? -18.515 10.249 -25.869 1.00 85.12 373 ALA A CA 1
ATOM 2818 C C . ALA A 1 373 ? -18.498 10.020 -24.341 1.00 85.12 373 ALA A C 1
ATOM 2820 O O . ALA A 1 373 ? -18.380 11.007 -23.610 1.00 85.12 373 ALA A O 1
ATOM 2821 N N . PRO A 1 374 ? -18.561 8.766 -23.853 1.00 92.44 374 PRO A N 1
ATOM 2822 C CA . PRO A 1 374 ? -18.124 8.409 -22.502 1.00 92.44 374 PRO A CA 1
ATOM 2823 C C . PRO A 1 374 ? -16.685 8.876 -22.251 1.00 92.44 374 PRO A C 1
ATOM 2825 O O . PRO A 1 374 ? -15.848 8.828 -23.160 1.00 92.44 374 PRO A O 1
ATOM 2828 N N . THR A 1 375 ? -16.369 9.353 -21.043 1.00 91.56 375 THR A N 1
ATOM 2829 C CA . THR A 1 375 ? -15.042 9.946 -20.781 1.00 91.56 375 THR A CA 1
ATOM 2830 C C . THR A 1 375 ? -14.352 9.395 -19.544 1.00 91.56 375 THR A C 1
ATOM 2832 O O . THR A 1 375 ? -14.991 9.175 -18.521 1.00 91.56 375 THR A O 1
ATOM 2835 N N . ILE A 1 376 ? -13.028 9.220 -19.617 1.00 92.38 376 ILE A N 1
ATOM 2836 C CA . ILE A 1 376 ? -12.182 9.058 -18.430 1.00 92.38 376 ILE A CA 1
ATOM 2837 C C . ILE A 1 376 ? -11.536 10.409 -18.139 1.00 92.38 376 ILE A C 1
ATOM 2839 O O . ILE A 1 376 ? -10.732 10.911 -18.930 1.00 92.38 376 ILE A O 1
ATOM 2843 N N . ARG A 1 377 ? -11.919 11.028 -17.022 1.00 88.31 377 ARG A N 1
ATOM 2844 C CA . ARG A 1 377 ? -11.468 12.367 -16.633 1.00 88.31 377 ARG A CA 1
ATOM 2845 C C . ARG A 1 377 ? -10.407 12.282 -15.558 1.00 88.31 377 ARG A C 1
ATOM 2847 O O . ARG A 1 377 ? -10.653 11.775 -14.466 1.00 88.31 377 ARG A O 1
ATOM 2854 N N . LEU A 1 378 ? -9.256 12.853 -15.878 1.00 86.50 378 LEU A N 1
ATOM 2855 C CA . LEU A 1 378 ? -8.157 13.085 -14.958 1.00 86.50 378 LEU A CA 1
ATOM 2856 C C . LEU A 1 378 ? -8.235 14.540 -14.487 1.00 86.50 378 LEU A C 1
ATOM 2858 O O . LEU A 1 378 ? -8.322 15.425 -15.338 1.00 86.50 378 LEU A O 1
ATOM 2862 N N . GLY A 1 379 ? -8.215 14.824 -13.181 1.00 76.25 379 GLY A N 1
ATOM 2863 C CA . GLY A 1 379 ? -8.256 16.228 -12.757 1.00 76.25 379 GLY A CA 1
ATOM 2864 C C . GLY A 1 379 ? -8.262 16.514 -11.260 1.00 76.25 379 GLY A C 1
ATOM 2865 O O . GLY A 1 379 ? -8.280 15.609 -10.428 1.00 76.25 379 GLY A O 1
ATOM 2866 N N . ILE A 1 380 ? -8.282 17.814 -10.946 1.00 69.81 380 ILE A N 1
ATOM 2867 C CA . ILE A 1 380 ? -8.651 18.332 -9.622 1.00 69.81 380 ILE A CA 1
ATOM 2868 C C . ILE A 1 380 ? -10.119 18.766 -9.667 1.00 69.81 380 ILE A C 1
ATOM 2870 O O . ILE A 1 380 ? -10.530 19.567 -10.515 1.00 69.81 380 ILE A O 1
ATOM 2874 N N . GLY A 1 381 ? -10.934 18.216 -8.774 1.00 61.03 381 GLY A N 1
ATOM 2875 C CA . GLY A 1 381 ? -12.378 18.330 -8.876 1.00 61.03 381 GLY A CA 1
ATOM 2876 C C . GLY A 1 381 ? -13.004 19.698 -8.605 1.00 61.03 381 GLY A C 1
ATOM 2877 O O . GLY A 1 381 ? -12.355 20.712 -8.349 1.00 61.03 381 GLY A O 1
ATOM 2878 N N . LYS A 1 382 ? -14.334 19.719 -8.739 1.00 53.62 382 LYS A N 1
ATOM 2879 C CA . LYS A 1 382 ? -15.211 20.901 -8.903 1.00 53.62 382 LYS A CA 1
ATOM 2880 C C . LYS A 1 382 ? -14.906 21.849 -10.071 1.00 53.62 382 LYS A C 1
ATOM 2882 O O . LYS A 1 382 ? -15.868 22.347 -10.648 1.00 53.62 382 LYS A O 1
ATOM 2887 N N . GLU A 1 383 ? -13.657 22.057 -10.486 1.00 52.75 383 GLU A N 1
ATOM 2888 C CA . GLU A 1 383 ? -13.369 22.702 -11.781 1.00 52.75 383 GLU A CA 1
ATOM 2889 C C . GLU A 1 383 ? -13.390 21.703 -12.953 1.00 52.75 383 GLU A C 1
ATOM 2891 O O . GLU A 1 383 ? -13.644 22.095 -14.098 1.00 52.75 383 GLU A O 1
ATOM 2896 N N . GLU A 1 384 ? -13.154 20.410 -12.691 1.00 53.75 384 GLU A N 1
ATOM 2897 C CA . GLU A 1 384 ? -12.986 19.403 -13.751 1.00 53.75 384 GLU A CA 1
ATOM 2898 C C . GLU A 1 384 ? -13.958 18.216 -13.669 1.00 53.75 384 GLU A C 1
ATOM 2900 O O . GLU A 1 384 ? -14.640 17.949 -14.666 1.00 53.75 384 GLU A O 1
ATOM 2905 N N . SER A 1 385 ? -14.065 17.560 -12.507 1.00 51.34 385 SER A N 1
ATOM 2906 C CA . SER A 1 385 ? -14.868 16.341 -12.280 1.00 51.34 385 SER A CA 1
ATOM 2907 C C . SER A 1 385 ? -16.334 16.588 -11.897 1.00 51.34 385 SER A C 1
ATOM 2909 O O . SER A 1 385 ? -17.191 15.771 -12.200 1.00 51.34 385 SER A O 1
ATOM 2911 N N . GLY A 1 386 ? -16.631 17.710 -11.232 1.00 50.25 386 GLY A N 1
ATOM 2912 C CA . GLY A 1 386 ? -17.950 18.023 -10.669 1.00 50.25 386 GLY A CA 1
ATOM 2913 C C . GLY A 1 386 ? -18.185 17.500 -9.243 1.00 50.25 386 GLY A C 1
ATOM 2914 O O . GLY A 1 386 ? -18.596 18.291 -8.391 1.00 50.25 386 GLY A O 1
ATOM 2915 N N . GLU A 1 387 ? -17.901 16.221 -8.963 1.00 58.66 387 GLU A N 1
ATOM 2916 C CA . GLU A 1 387 ? -18.603 15.504 -7.874 1.00 58.66 387 GLU A CA 1
ATOM 2917 C C . GLU A 1 387 ? -17.734 14.973 -6.704 1.00 58.66 387 GLU A C 1
ATOM 2919 O O . GLU A 1 387 ? -18.171 15.065 -5.554 1.00 58.66 387 GLU A O 1
ATOM 2924 N N . PHE A 1 388 ? -16.496 14.497 -6.913 1.00 63.16 388 PHE A N 1
ATOM 2925 C CA . PHE A 1 388 ? -15.808 13.604 -5.946 1.00 63.16 388 PHE A CA 1
ATOM 2926 C C . PHE A 1 388 ? -14.662 14.196 -5.085 1.00 63.16 388 PHE A C 1
ATOM 2928 O O . PHE A 1 388 ? -13.718 13.491 -4.735 1.00 63.16 388 PHE A O 1
ATOM 2935 N N . LEU A 1 389 ? -14.763 15.455 -4.628 1.00 61.91 389 LEU A N 1
ATOM 2936 C CA . LEU A 1 389 ? -13.765 16.053 -3.704 1.00 61.91 389 LEU A CA 1
ATOM 2937 C C . LEU A 1 389 ? -14.093 15.997 -2.199 1.00 61.91 389 LEU A C 1
ATOM 2939 O O . LEU A 1 389 ? -13.268 16.413 -1.380 1.00 61.91 389 LEU A O 1
ATOM 2943 N N . ILE A 1 390 ? -15.289 15.565 -1.785 1.00 62.12 390 ILE A N 1
ATOM 2944 C CA . ILE A 1 390 ? -15.725 15.752 -0.389 1.00 62.12 390 ILE A CA 1
ATOM 2945 C C . ILE A 1 390 ? -14.967 14.810 0.564 1.00 62.12 390 ILE A C 1
ATOM 2947 O O . ILE A 1 390 ? -15.263 13.621 0.675 1.00 62.12 390 ILE A O 1
ATOM 2951 N N . GLY A 1 391 ? -14.009 15.377 1.304 1.00 65.81 391 GLY A N 1
ATOM 2952 C CA . GLY A 1 391 ? -13.316 14.722 2.416 1.00 65.81 391 GLY A CA 1
ATOM 2953 C C . GLY A 1 391 ? -11.940 14.122 2.112 1.00 65.81 391 GLY A C 1
ATOM 2954 O O . GLY A 1 391 ? -11.389 13.447 2.979 1.00 65.81 391 GLY A O 1
ATOM 2955 N N . LEU A 1 392 ? -11.372 14.365 0.927 1.00 77.69 392 LEU A N 1
ATOM 2956 C CA . LEU A 1 392 ? -9.999 13.962 0.590 1.00 77.69 392 LEU A CA 1
ATOM 2957 C C . LEU A 1 392 ? -8.940 14.772 1.375 1.00 77.69 392 LEU A C 1
ATOM 2959 O O . LEU A 1 392 ? -9.188 15.916 1.761 1.00 77.69 392 LEU A O 1
ATOM 2963 N N . SER A 1 393 ? -7.739 14.203 1.547 1.00 83.81 393 SER A N 1
ATOM 2964 C CA . SER A 1 393 ? -6.505 14.950 1.865 1.00 83.81 393 SER A CA 1
ATOM 2965 C C . SER A 1 393 ? -5.611 15.041 0.620 1.00 83.81 393 SER A C 1
ATOM 2967 O O . SER A 1 393 ? -5.867 14.382 -0.386 1.00 83.81 393 SER A O 1
ATOM 2969 N N . THR A 1 394 ? -4.513 15.801 0.677 1.00 84.50 394 THR A N 1
ATOM 2970 C CA . THR A 1 394 ? -3.509 15.860 -0.409 1.00 84.50 394 THR A CA 1
ATOM 2971 C C . THR A 1 394 ? -2.816 14.523 -0.704 1.00 84.50 394 THR A C 1
ATOM 2973 O O . THR A 1 394 ? -2.054 14.441 -1.666 1.00 84.50 394 THR A O 1
ATOM 2976 N N . ASN A 1 395 ? -3.049 13.492 0.115 1.00 84.19 395 ASN A N 1
ATOM 2977 C CA . ASN A 1 395 ? -2.514 12.142 -0.054 1.00 84.19 395 ASN A CA 1
ATOM 2978 C C . ASN A 1 395 ? -3.599 11.107 -0.401 1.00 84.19 395 ASN A C 1
ATOM 2980 O O . ASN A 1 395 ? -3.300 9.914 -0.426 1.00 84.19 395 ASN A O 1
ATOM 2984 N N . VAL A 1 396 ? -4.843 11.531 -0.655 1.00 87.88 396 VAL A N 1
ATOM 2985 C CA . VAL A 1 396 ? -5.968 10.643 -0.990 1.00 87.88 396 VAL A CA 1
ATOM 2986 C C . VAL A 1 396 ? -6.584 11.060 -2.319 1.00 87.88 396 VAL A C 1
ATOM 2988 O O . VAL A 1 396 ? -6.738 12.246 -2.604 1.00 87.88 396 VAL A O 1
ATOM 2991 N N . PHE A 1 397 ? -6.943 10.066 -3.121 1.00 88.56 397 PHE A N 1
ATOM 2992 C CA . PHE A 1 397 ? -7.639 10.223 -4.391 1.00 88.56 397 PHE A CA 1
ATOM 2993 C C . PHE A 1 397 ? -8.938 9.414 -4.395 1.00 88.56 397 PHE A C 1
ATOM 2995 O O . PHE A 1 397 ? -9.094 8.456 -3.628 1.00 88.56 397 PHE A O 1
ATOM 3002 N N . ALA A 1 398 ? -9.867 9.812 -5.259 1.00 89.69 398 ALA A N 1
ATOM 3003 C CA . ALA A 1 398 ? -11.137 9.134 -5.480 1.00 89.69 398 ALA A CA 1
ATOM 3004 C C . ALA A 1 398 ? -11.214 8.614 -6.918 1.00 89.69 398 ALA A C 1
ATOM 3006 O O . ALA A 1 398 ? -10.787 9.292 -7.853 1.00 89.69 398 ALA A O 1
ATOM 3007 N N . ILE A 1 399 ? -11.780 7.421 -7.087 1.00 90.50 399 ILE A N 1
ATOM 3008 C CA . ILE A 1 399 ? -12.147 6.862 -8.388 1.00 90.50 399 ILE A CA 1
ATOM 3009 C C . ILE A 1 399 ? -13.609 6.428 -8.309 1.00 90.50 399 ILE A C 1
ATOM 3011 O O . ILE A 1 399 ? -13.964 5.671 -7.408 1.00 90.50 399 ILE A O 1
ATOM 3015 N N . GLY A 1 400 ? -14.444 6.871 -9.242 1.00 90.19 400 GLY A N 1
ATOM 3016 C CA . GLY A 1 400 ? -15.850 6.468 -9.308 1.00 90.19 400 GLY A CA 1
ATOM 3017 C C . GLY A 1 400 ? -16.464 6.705 -10.683 1.00 90.19 400 GLY A C 1
ATOM 3018 O O . GLY A 1 400 ? -15.857 7.358 -11.538 1.00 90.19 400 GLY A O 1
ATOM 3019 N N . LEU A 1 401 ? -17.671 6.179 -10.879 1.00 89.56 401 LEU A N 1
ATOM 3020 C CA . LEU A 1 401 ? -18.498 6.415 -12.062 1.00 89.56 401 LEU A CA 1
ATOM 3021 C C . LEU A 1 401 ? -19.581 7.460 -11.746 1.00 89.56 401 LEU A C 1
ATOM 3023 O O . LEU A 1 401 ? -20.132 7.474 -10.642 1.00 89.56 401 LEU A O 1
ATOM 3027 N N . SER A 1 402 ? -19.842 8.342 -12.709 1.00 86.12 402 SER A N 1
ATOM 3028 C CA . SER A 1 402 ? -20.955 9.295 -12.713 1.00 86.12 402 SER A CA 1
ATOM 3029 C C . SER A 1 402 ? -21.582 9.293 -14.111 1.00 86.12 402 SER A C 1
ATOM 3031 O O . SER A 1 402 ? -21.096 9.941 -15.046 1.00 86.12 402 SER A O 1
ATOM 3033 N N . GLY A 1 403 ? -22.622 8.480 -14.295 1.00 85.81 403 GLY A N 1
ATOM 3034 C CA . GLY A 1 403 ? -23.240 8.212 -15.591 1.00 85.81 403 GLY A CA 1
ATOM 3035 C C . GLY A 1 403 ? -22.258 7.591 -16.591 1.00 85.81 403 GLY A C 1
ATOM 3036 O O . GLY A 1 403 ? -21.786 6.474 -16.408 1.00 85.81 403 GLY A O 1
ATOM 3037 N N . ASP A 1 404 ? -21.951 8.322 -17.665 1.00 87.31 404 ASP A N 1
ATOM 3038 C CA . ASP A 1 404 ? -20.996 7.896 -18.703 1.00 87.31 404 ASP A CA 1
ATOM 3039 C C . ASP A 1 404 ? -19.554 8.387 -18.440 1.00 87.31 404 ASP A C 1
ATOM 3041 O O . ASP A 1 404 ? -18.661 8.189 -19.269 1.00 87.31 404 ASP A O 1
ATOM 3045 N N . ASP A 1 405 ? -19.308 9.041 -17.299 1.00 87.81 405 ASP A N 1
ATOM 3046 C CA . ASP A 1 405 ? -18.020 9.634 -16.946 1.00 87.81 405 ASP A CA 1
ATOM 304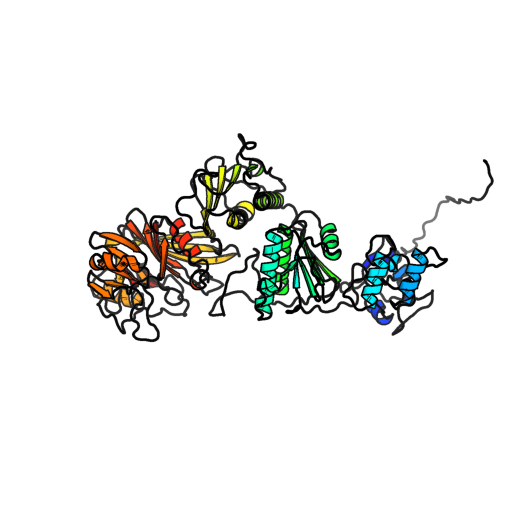7 C C . ASP A 1 405 ? -17.324 8.867 -15.813 1.00 87.81 405 ASP A C 1
ATOM 3049 O O . ASP A 1 405 ? -17.772 8.856 -14.667 1.00 87.81 405 ASP A O 1
ATOM 3053 N N . ILE A 1 406 ? -16.168 8.279 -16.122 1.00 91.62 406 ILE A N 1
ATOM 3054 C CA . ILE A 1 406 ? -15.227 7.753 -15.130 1.00 91.62 406 ILE A CA 1
ATOM 3055 C C . ILE A 1 406 ? -14.398 8.930 -14.611 1.00 91.62 406 ILE A C 1
ATOM 3057 O O . ILE A 1 406 ? -13.753 9.643 -15.385 1.00 91.62 406 ILE A O 1
ATOM 3061 N N . LEU A 1 407 ? -14.389 9.138 -13.297 1.00 88.81 407 LEU A N 1
ATOM 3062 C CA . LEU A 1 407 ? -13.726 10.270 -12.652 1.00 88.81 407 LEU A CA 1
ATOM 3063 C C . LEU A 1 407 ? -12.553 9.781 -11.792 1.00 88.81 407 LEU A C 1
ATOM 3065 O O . LEU A 1 407 ? -12.758 9.004 -10.863 1.00 88.81 407 LEU A O 1
ATOM 3069 N N . ILE A 1 408 ? -11.338 10.259 -12.085 1.00 89.62 408 ILE A N 1
ATOM 3070 C CA . ILE A 1 408 ? -10.115 10.031 -11.298 1.00 89.62 408 ILE A CA 1
ATOM 3071 C C . ILE A 1 408 ? -9.695 11.383 -10.702 1.00 89.62 408 ILE A C 1
ATOM 3073 O O . ILE A 1 408 ? -9.102 12.224 -11.384 1.00 89.62 408 ILE A O 1
ATOM 3077 N N . ASP A 1 409 ? -10.063 11.606 -9.439 1.00 87.06 409 ASP A N 1
ATOM 3078 C CA . ASP A 1 409 ? -10.042 12.917 -8.777 1.00 87.06 409 ASP A CA 1
ATOM 3079 C C . ASP A 1 409 ? -8.949 12.997 -7.694 1.00 87.06 409 ASP A C 1
ATOM 3081 O O . ASP A 1 409 ? -8.816 12.104 -6.847 1.00 87.06 409 ASP A O 1
ATOM 3085 N N . VAL A 1 410 ? -8.157 14.073 -7.719 1.00 83.44 410 VAL A N 1
ATOM 3086 C CA . VAL A 1 410 ? -7.046 14.336 -6.788 1.00 83.44 410 VAL A CA 1
ATOM 3087 C C . VAL A 1 410 ? -7.093 15.772 -6.260 1.00 83.44 410 VAL A C 1
ATOM 3089 O O . VAL A 1 410 ? -7.577 16.673 -6.932 1.00 83.44 410 VAL A O 1
ATOM 3092 N N . LEU A 1 411 ? -6.523 16.036 -5.079 1.00 82.12 411 LEU A N 1
ATOM 3093 C CA . LEU A 1 411 ? -6.384 17.413 -4.563 1.00 82.12 411 LEU A CA 1
ATOM 3094 C C . LEU A 1 411 ? -5.112 18.153 -5.032 1.00 82.12 411 LEU A C 1
ATOM 3096 O O . LEU A 1 411 ? -4.944 19.332 -4.730 1.00 82.12 411 LEU A O 1
ATOM 3100 N N . ASP A 1 412 ? -4.211 17.483 -5.754 1.00 78.75 412 ASP A N 1
ATOM 3101 C CA . ASP A 1 412 ? -2.943 18.033 -6.255 1.00 78.75 412 ASP A CA 1
ATOM 3102 C C . ASP A 1 412 ? -2.508 17.252 -7.510 1.00 78.75 412 ASP A C 1
ATOM 3104 O O . ASP A 1 412 ? -2.384 16.029 -7.465 1.00 78.75 412 ASP A O 1
ATOM 3108 N N . TYR A 1 413 ? -2.250 17.933 -8.634 1.00 76.75 413 TYR A N 1
ATOM 3109 C CA . TYR A 1 413 ? -1.857 17.284 -9.895 1.00 76.75 413 TYR A CA 1
ATOM 3110 C C . TYR A 1 413 ? -0.557 16.474 -9.783 1.00 76.75 413 TYR A C 1
ATOM 3112 O O . TYR A 1 413 ? -0.410 15.484 -10.498 1.00 76.75 413 TYR A O 1
ATOM 3120 N N . SER A 1 414 ? 0.350 16.795 -8.846 1.00 73.69 414 SER A N 1
ATOM 3121 C CA . SER A 1 414 ? 1.554 15.978 -8.598 1.00 73.69 414 SER A CA 1
ATOM 3122 C C . SER A 1 414 ? 1.225 14.553 -8.120 1.00 73.69 414 SER A C 1
ATOM 3124 O O . SER A 1 414 ? 2.096 13.681 -8.082 1.00 73.69 414 SER A O 1
ATOM 3126 N N . LYS A 1 415 ? -0.040 14.305 -7.758 1.00 78.06 415 LYS A N 1
ATOM 3127 C CA . LYS A 1 415 ? -0.567 13.019 -7.301 1.00 78.06 415 LYS A CA 1
ATOM 3128 C C . LYS A 1 415 ? -1.273 12.217 -8.385 1.00 78.06 415 LYS A C 1
ATOM 3130 O O . LYS A 1 415 ? -1.443 11.016 -8.197 1.00 78.06 415 LYS A O 1
ATOM 3135 N N . LEU A 1 416 ? -1.666 12.843 -9.496 1.00 79.19 416 LEU A N 1
ATOM 3136 C CA . LEU A 1 416 ? -2.516 12.231 -10.522 1.00 79.19 416 LEU A CA 1
ATOM 3137 C C . LEU A 1 416 ? -1.942 10.903 -11.044 1.00 79.19 416 LEU A C 1
ATOM 3139 O O . LEU A 1 416 ? -2.655 9.909 -11.133 1.00 79.19 416 LEU A O 1
ATOM 3143 N N . LEU A 1 417 ? -0.625 10.861 -11.250 1.00 75.62 417 LEU A N 1
ATOM 3144 C CA . LEU A 1 417 ? 0.141 9.665 -11.601 1.00 75.62 417 LEU A CA 1
ATOM 3145 C C . LEU A 1 417 ? -0.097 8.468 -10.653 1.00 75.62 417 LEU A C 1
ATOM 3147 O O . LEU A 1 417 ? -0.198 7.328 -11.101 1.00 75.62 417 LEU A O 1
ATOM 3151 N N . HIS A 1 418 ? -0.227 8.708 -9.345 1.00 76.44 418 HIS A N 1
ATOM 3152 C CA . HIS A 1 418 ? -0.494 7.650 -8.363 1.00 76.44 418 HIS A CA 1
ATOM 3153 C C . HIS A 1 418 ? -1.939 7.142 -8.459 1.00 76.44 418 HIS A C 1
ATOM 3155 O O . HIS A 1 418 ? -2.170 5.940 -8.329 1.00 76.44 418 HIS A O 1
ATOM 3161 N N . ALA A 1 419 ? -2.894 8.038 -8.726 1.00 83.69 419 ALA A N 1
ATOM 3162 C CA . ALA A 1 419 ? -4.296 7.681 -8.923 1.00 83.69 419 ALA A CA 1
ATOM 3163 C C . ALA A 1 419 ? -4.498 6.874 -10.220 1.00 83.69 419 ALA A C 1
ATOM 3165 O O . ALA A 1 419 ? -5.185 5.856 -10.202 1.00 83.69 419 ALA A O 1
ATOM 3166 N N . VAL A 1 420 ? -3.827 7.252 -11.317 1.00 83.75 420 VAL A N 1
ATOM 3167 C CA . VAL A 1 420 ? -3.847 6.497 -12.585 1.00 83.75 420 VAL A CA 1
ATOM 3168 C C . VAL A 1 420 ? -3.203 5.112 -12.436 1.00 83.75 420 VAL A C 1
ATOM 3170 O O . VAL A 1 420 ? -3.755 4.133 -12.928 1.00 83.75 420 VAL A O 1
ATOM 3173 N N . ARG A 1 421 ? -2.090 4.977 -11.701 1.00 78.12 421 ARG A N 1
ATOM 3174 C CA . ARG A 1 421 ? -1.505 3.650 -11.410 1.00 78.12 421 ARG A CA 1
ATOM 3175 C C . ARG A 1 421 ? -2.415 2.771 -10.552 1.00 78.12 421 ARG A C 1
ATOM 3177 O O . ARG A 1 421 ? -2.475 1.568 -10.773 1.00 78.12 421 ARG A O 1
ATOM 3184 N N . ALA A 1 422 ? -3.134 3.352 -9.592 1.00 82.19 422 ALA A N 1
ATOM 3185 C CA . ALA A 1 422 ? -4.128 2.611 -8.819 1.00 82.19 422 ALA A CA 1
ATOM 3186 C C . ALA A 1 422 ? -5.341 2.213 -9.673 1.00 82.19 422 ALA A C 1
ATOM 3188 O O . ALA A 1 422 ? -5.855 1.111 -9.513 1.00 82.19 422 ALA A O 1
ATOM 3189 N N . PHE A 1 423 ? -5.762 3.066 -10.612 1.00 88.50 423 PHE A N 1
ATOM 3190 C CA . PHE A 1 423 ? -6.793 2.738 -11.596 1.00 88.50 423 PHE A CA 1
ATOM 3191 C C . PHE A 1 423 ? -6.385 1.545 -12.476 1.00 88.50 423 PHE A C 1
ATOM 3193 O O . PHE A 1 423 ? -7.173 0.622 -12.674 1.00 88.50 423 PHE A O 1
ATOM 3200 N N . ASP A 1 424 ? -5.135 1.524 -12.942 1.00 82.38 424 ASP A N 1
ATOM 3201 C CA . ASP A 1 424 ? -4.559 0.404 -13.689 1.00 82.38 424 ASP A CA 1
ATOM 3202 C C . ASP A 1 424 ? -4.487 -0.890 -12.845 1.00 82.38 424 ASP A C 1
ATOM 3204 O O . ASP A 1 424 ? -5.022 -1.927 -13.244 1.00 82.38 424 ASP A O 1
ATOM 3208 N N . GLU A 1 425 ? -3.938 -0.822 -11.626 1.00 75.62 425 GLU A N 1
ATOM 3209 C CA . GLU A 1 425 ? -3.879 -1.960 -10.691 1.00 75.62 425 GLU A CA 1
ATOM 3210 C C . GLU A 1 425 ? -5.247 -2.530 -10.299 1.00 75.62 425 GLU A C 1
ATOM 3212 O O . GLU A 1 425 ? -5.349 -3.721 -9.998 1.00 75.62 425 GLU A O 1
ATOM 3217 N N . TRP A 1 426 ? -6.289 -1.700 -10.252 1.00 84.50 426 TRP A N 1
ATOM 3218 C CA . TRP A 1 426 ? -7.622 -2.103 -9.810 1.00 84.50 426 TRP A CA 1
ATOM 3219 C C . TRP A 1 426 ? -8.513 -2.556 -10.963 1.00 84.50 426 TRP A C 1
ATOM 3221 O O . TRP A 1 426 ? -9.058 -3.659 -10.893 1.00 84.50 426 TRP A O 1
ATOM 3231 N N . TYR A 1 427 ? -8.638 -1.750 -12.014 1.00 89.56 427 TYR A N 1
ATOM 3232 C CA . TYR A 1 427 ? -9.635 -1.940 -13.066 1.00 89.56 427 TYR A CA 1
ATOM 3233 C C . TYR A 1 427 ? -9.015 -2.560 -14.325 1.00 89.56 427 TYR A C 1
ATOM 3235 O O . TYR A 1 427 ? -9.399 -3.665 -14.709 1.00 89.56 427 TYR A O 1
ATOM 3243 N N . ILE A 1 428 ? -7.988 -1.919 -14.902 1.00 87.69 428 ILE A N 1
ATOM 3244 C CA . ILE A 1 428 ? -7.354 -2.342 -16.166 1.00 87.69 428 ILE A CA 1
ATOM 3245 C C . ILE A 1 428 ? -6.712 -3.732 -16.028 1.00 87.69 428 ILE A C 1
ATOM 3247 O O . ILE A 1 428 ? -7.254 -4.731 -16.508 1.00 87.69 428 ILE A O 1
ATOM 3251 N N . ARG A 1 429 ? -5.595 -3.836 -15.297 1.00 77.94 429 ARG A N 1
ATOM 3252 C CA . ARG A 1 429 ? -4.946 -5.120 -15.005 1.00 77.94 429 ARG A CA 1
ATOM 3253 C C . ARG A 1 429 ? -5.731 -5.899 -13.952 1.00 77.94 429 ARG A C 1
ATOM 3255 O O . ARG A 1 429 ? -5.986 -7.088 -14.149 1.00 77.94 429 ARG A O 1
ATOM 3262 N N . GLY A 1 430 ? -6.179 -5.233 -12.884 1.00 76.81 430 GLY A N 1
ATOM 3263 C CA . GLY A 1 430 ? -6.813 -5.869 -11.721 1.00 76.81 430 GLY A CA 1
ATOM 3264 C C . GLY A 1 430 ? -8.164 -6.550 -11.956 1.00 76.81 430 GLY A C 1
ATOM 3265 O O . GLY A 1 430 ? -8.475 -7.500 -11.229 1.00 76.81 430 GLY A O 1
ATOM 3266 N N . GLY A 1 431 ? -8.941 -6.105 -12.951 1.00 83.81 431 GLY A N 1
ATOM 3267 C CA . GLY A 1 431 ? -10.230 -6.701 -13.315 1.00 83.81 431 GLY A CA 1
ATOM 3268 C C . GLY A 1 431 ? -11.384 -6.438 -12.343 1.00 83.81 431 GLY A C 1
ATOM 3269 O O . GLY A 1 431 ? -12.322 -7.230 -12.311 1.00 83.81 431 GLY A O 1
ATOM 3270 N N . LEU A 1 432 ? -11.321 -5.368 -11.546 1.00 87.06 432 LEU A N 1
ATOM 3271 C CA . LEU A 1 432 ? -12.526 -4.777 -10.958 1.00 87.06 432 LEU A CA 1
ATOM 3272 C C . LEU A 1 432 ? -13.332 -4.041 -12.041 1.00 87.06 432 LEU A C 1
ATOM 3274 O O . LEU A 1 432 ? -12.762 -3.569 -13.023 1.00 87.06 432 LEU A O 1
ATOM 3278 N N . ASP A 1 433 ? -14.637 -3.909 -11.818 1.00 90.00 433 ASP A N 1
ATOM 3279 C CA . ASP A 1 433 ? -15.535 -3.036 -12.583 1.00 90.00 433 ASP A CA 1
ATOM 3280 C C . ASP A 1 433 ? -15.936 -1.826 -11.711 1.00 90.00 433 ASP A C 1
ATOM 3282 O O . ASP A 1 433 ? -15.679 -1.808 -10.503 1.00 90.00 433 ASP A O 1
ATOM 3286 N N . LEU A 1 434 ? -16.538 -0.807 -12.320 1.00 90.81 434 LEU A N 1
ATOM 3287 C CA . LEU A 1 434 ? -17.050 0.397 -11.670 1.00 90.81 434 LEU A CA 1
ATOM 3288 C C . LEU A 1 434 ? -18.576 0.343 -11.563 1.00 90.81 434 LEU A C 1
ATOM 3290 O O . LEU A 1 434 ? -19.268 0.233 -12.574 1.00 90.81 434 LEU A O 1
ATOM 3294 N N . THR A 1 435 ? -19.106 0.508 -10.353 1.00 88.62 435 THR A N 1
ATOM 3295 C CA . THR A 1 435 ? -20.550 0.634 -10.117 1.00 88.62 435 THR A CA 1
ATOM 3296 C C . THR A 1 435 ? -20.955 2.108 -10.058 1.00 88.62 435 THR A C 1
ATOM 3298 O O . THR A 1 435 ? -20.274 2.922 -9.435 1.00 88.62 435 THR A O 1
ATOM 3301 N N . GLU A 1 436 ? -22.091 2.460 -10.663 1.00 87.19 436 GLU A N 1
ATOM 3302 C CA . GLU A 1 436 ? -22.657 3.813 -10.579 1.00 87.19 436 GLU A CA 1
ATOM 3303 C C . GLU A 1 436 ? -22.922 4.214 -9.118 1.00 87.19 436 GLU A C 1
ATOM 3305 O O . GLU A 1 436 ? -23.617 3.510 -8.383 1.00 87.19 436 GLU A O 1
ATOM 3310 N N . GLY A 1 437 ? -22.373 5.358 -8.701 1.00 78.94 437 GLY A N 1
ATOM 3311 C CA . GLY A 1 437 ? -22.489 5.867 -7.331 1.00 78.94 437 GLY A CA 1
ATOM 3312 C C . GLY A 1 437 ? -21.545 5.230 -6.299 1.00 78.94 437 GLY A C 1
ATOM 3313 O O . GLY A 1 437 ? -21.468 5.738 -5.178 1.00 78.94 437 GLY A O 1
ATOM 3314 N N . GLU A 1 438 ? -20.788 4.183 -6.646 1.00 83.44 438 GLU A N 1
ATOM 3315 C CA . GLU A 1 438 ? -19.678 3.711 -5.810 1.00 83.44 438 GLU A CA 1
ATOM 3316 C C . GLU A 1 438 ? -18.425 4.564 -6.053 1.00 83.44 438 GLU A C 1
ATOM 3318 O O . GLU A 1 438 ? -18.066 4.895 -7.185 1.00 83.44 438 GLU A O 1
ATOM 3323 N N . ILE A 1 439 ? -17.735 4.918 -4.965 1.00 86.88 439 ILE A N 1
ATOM 3324 C CA . ILE A 1 439 ? -16.493 5.693 -5.009 1.00 86.88 439 ILE A CA 1
ATOM 3325 C C . ILE A 1 439 ? -15.427 4.908 -4.256 1.00 86.88 439 ILE A C 1
ATOM 3327 O O . ILE A 1 439 ? -15.493 4.777 -3.033 1.00 86.88 439 ILE A O 1
ATOM 3331 N N . LYS A 1 440 ? -14.419 4.415 -4.975 1.00 89.06 440 LYS A N 1
ATOM 3332 C CA . LYS A 1 440 ? -13.266 3.746 -4.382 1.00 89.06 440 LYS A CA 1
ATOM 3333 C C . LYS A 1 440 ? -12.181 4.763 -4.041 1.00 89.06 440 LYS A C 1
ATOM 3335 O O . LYS A 1 440 ? -11.689 5.485 -4.910 1.00 89.06 440 LYS A O 1
ATOM 3340 N N . TYR A 1 441 ? -11.777 4.789 -2.775 1.00 88.88 441 TYR A N 1
ATOM 3341 C CA . TYR A 1 441 ? -10.729 5.681 -2.286 1.00 88.88 441 TYR A CA 1
ATOM 3342 C C . TYR A 1 441 ? -9.371 4.988 -2.269 1.00 88.88 441 TYR A C 1
ATOM 3344 O O . TYR A 1 441 ? -9.259 3.804 -1.950 1.00 88.88 441 TYR A O 1
ATOM 3352 N N . GLY A 1 442 ? -8.322 5.736 -2.605 1.00 87.00 442 GLY A N 1
ATOM 3353 C CA . GLY A 1 442 ? -6.949 5.245 -2.603 1.00 87.00 442 GLY A CA 1
ATOM 3354 C C . GLY A 1 442 ? -5.974 6.253 -2.019 1.00 87.00 442 GLY A C 1
ATOM 3355 O O . GLY A 1 442 ? -6.210 7.460 -2.039 1.00 87.00 442 GLY A O 1
ATOM 3356 N N . GLY A 1 443 ? -4.883 5.738 -1.453 1.00 83.38 443 GLY A N 1
ATOM 3357 C CA . GLY A 1 443 ? -3.922 6.530 -0.696 1.00 83.38 443 GLY A CA 1
ATOM 3358 C C . GLY A 1 443 ? -2.515 6.496 -1.281 1.00 83.38 443 GLY A C 1
ATOM 3359 O O . GLY A 1 443 ? -2.020 5.456 -1.723 1.00 83.38 443 GLY A O 1
ATOM 3360 N N . ILE A 1 444 ? -1.833 7.628 -1.234 1.00 76.69 444 ILE A N 1
ATOM 3361 C CA . ILE A 1 444 ? -0.462 7.794 -1.714 1.00 76.69 444 ILE A CA 1
ATOM 3362 C C . ILE A 1 444 ? 0.485 7.343 -0.606 1.00 76.69 444 ILE A C 1
ATOM 3364 O O . ILE A 1 444 ? 0.424 7.846 0.510 1.00 76.69 444 ILE A O 1
ATOM 3368 N N . GLY A 1 445 ? 1.305 6.333 -0.897 1.00 67.75 445 GLY A N 1
ATOM 3369 C CA . GLY A 1 445 ? 2.017 5.569 0.134 1.00 67.75 445 GLY A CA 1
ATOM 3370 C C . GLY A 1 445 ? 1.172 4.471 0.800 1.00 67.75 445 GLY A C 1
ATOM 3371 O O . GLY A 1 445 ? 1.705 3.717 1.608 1.00 67.75 445 GLY A O 1
ATOM 3372 N N . SER A 1 446 ? -0.110 4.318 0.437 1.00 78.38 446 SER A N 1
ATOM 3373 C CA . SER A 1 446 ? -0.927 3.185 0.894 1.00 78.38 446 SER A CA 1
ATOM 3374 C C . SER A 1 446 ? -0.548 1.872 0.192 1.00 78.38 446 SER A C 1
ATOM 3376 O O . SER A 1 446 ? 0.190 1.828 -0.804 1.00 78.38 446 SER A O 1
ATOM 3378 N N . ASN A 1 447 ? -1.103 0.774 0.692 1.00 76.81 447 ASN A N 1
ATOM 3379 C CA . ASN A 1 447 ? -0.967 -0.558 0.116 1.00 76.81 447 ASN A CA 1
ATOM 3380 C C . ASN A 1 447 ? -2.059 -0.868 -0.933 1.00 76.81 447 ASN A C 1
ATOM 3382 O O . ASN A 1 447 ? -2.043 -1.950 -1.516 1.00 76.81 447 ASN A O 1
ATOM 3386 N N . LEU A 1 448 ? -2.950 0.095 -1.226 1.00 82.00 448 LEU A N 1
ATOM 3387 C CA . LEU A 1 448 ? -4.040 0.002 -2.215 1.00 82.00 448 LEU A CA 1
ATOM 3388 C C . LEU A 1 448 ? -4.913 -1.250 -2.028 1.00 82.00 448 LEU A C 1
ATOM 3390 O O . LEU A 1 448 ? -5.198 -1.978 -2.981 1.00 82.00 448 LEU A O 1
ATOM 3394 N N . LEU A 1 449 ? -5.309 -1.501 -0.776 1.00 86.50 449 LEU A N 1
ATOM 3395 C CA . LEU A 1 449 ? -6.026 -2.706 -0.365 1.00 86.50 449 LEU A CA 1
ATOM 3396 C C . LEU A 1 449 ? -7.292 -2.946 -1.209 1.00 86.50 449 LEU A C 1
ATOM 3398 O O . LEU A 1 449 ? -8.179 -2.094 -1.324 1.00 86.50 449 LEU A O 1
ATOM 3402 N N . ARG A 1 450 ? -7.381 -4.150 -1.774 1.00 87.38 450 ARG A N 1
ATOM 3403 C CA . ARG A 1 450 ? -8.557 -4.665 -2.472 1.00 87.38 450 ARG A CA 1
ATOM 3404 C C . ARG A 1 450 ? -9.211 -5.728 -1.603 1.00 87.38 450 ARG A C 1
ATOM 3406 O O . ARG A 1 450 ? -8.559 -6.712 -1.257 1.00 87.38 450 ARG A O 1
ATOM 3413 N N . GLU A 1 451 ? -10.479 -5.538 -1.249 1.00 92.38 451 GLU A N 1
ATOM 3414 C CA . GLU A 1 451 ? -11.253 -6.578 -0.571 1.00 92.38 451 GLU A CA 1
ATOM 3415 C C . GLU A 1 451 ? -11.371 -7.814 -1.478 1.00 92.38 451 GLU A C 1
ATOM 3417 O O . GLU A 1 451 ? -11.469 -7.704 -2.699 1.00 92.38 451 GLU A O 1
ATOM 3422 N N . THR A 1 452 ? -11.296 -8.998 -0.879 1.00 92.81 452 THR A N 1
ATOM 3423 C CA . THR A 1 452 ? -11.353 -10.293 -1.581 1.00 92.81 452 THR A CA 1
ATOM 3424 C C . THR A 1 452 ? -12.406 -11.234 -1.015 1.00 92.81 452 THR A C 1
ATOM 3426 O O . THR A 1 452 ? -12.900 -12.096 -1.737 1.00 92.81 452 THR A O 1
ATOM 3429 N N . SER A 1 453 ? -12.778 -11.061 0.253 1.00 96.19 453 SER A N 1
ATOM 3430 C CA . SER A 1 453 ? -13.949 -11.691 0.856 1.00 96.19 453 SER A CA 1
ATOM 3431 C C . SER A 1 453 ? -14.282 -11.015 2.180 1.00 96.19 453 SER A C 1
ATOM 3433 O O . SER A 1 453 ? -13.371 -10.677 2.942 1.00 96.19 453 SER A O 1
ATOM 3435 N N . ARG A 1 454 ? -15.569 -10.951 2.500 1.00 97.62 454 ARG A N 1
ATOM 3436 C CA . ARG A 1 454 ? -16.097 -10.528 3.793 1.00 97.62 454 ARG A CA 1
ATOM 3437 C C . ARG A 1 454 ? -17.049 -11.590 4.334 1.00 97.62 454 ARG A C 1
ATOM 3439 O O . ARG A 1 454 ? -17.725 -12.273 3.568 1.00 97.62 454 ARG A O 1
ATOM 3446 N N . THR A 1 455 ? -17.059 -11.774 5.648 1.00 98.00 455 THR A N 1
ATOM 3447 C CA . THR A 1 455 ? -18.027 -12.613 6.366 1.00 98.00 455 THR A CA 1
ATOM 3448 C C . THR A 1 455 ? -18.541 -11.818 7.552 1.00 98.00 455 THR A C 1
ATOM 3450 O O . THR A 1 455 ? -17.744 -11.414 8.394 1.00 98.00 455 THR A O 1
ATOM 3453 N N . ASP A 1 456 ? -19.853 -11.603 7.608 1.00 97.88 456 ASP A N 1
ATOM 3454 C CA . ASP A 1 456 ? -20.536 -10.914 8.702 1.00 97.88 456 ASP A CA 1
ATOM 3455 C C . ASP A 1 456 ? -21.305 -11.922 9.573 1.00 97.88 456 ASP A C 1
ATOM 3457 O O . ASP A 1 456 ? -21.802 -12.941 9.088 1.00 97.88 456 ASP A O 1
ATOM 3461 N N . THR A 1 457 ? -21.370 -11.672 10.878 1.00 97.31 457 THR A N 1
ATOM 3462 C CA . THR A 1 457 ? -22.030 -12.518 11.883 1.00 97.31 457 THR A CA 1
ATOM 3463 C C . THR A 1 457 ? -22.644 -11.631 12.957 1.00 97.31 457 THR A C 1
ATOM 3465 O O . THR A 1 457 ? -21.927 -10.886 13.623 1.00 97.31 457 THR A O 1
ATOM 3468 N N . ASP A 1 458 ? -23.958 -11.712 13.152 1.00 97.31 458 ASP A N 1
ATOM 3469 C CA . ASP A 1 458 ? -24.621 -11.039 14.272 1.00 97.31 458 ASP A CA 1
ATOM 3470 C C . ASP A 1 458 ? -24.343 -11.809 15.569 1.00 97.31 458 ASP A C 1
ATOM 3472 O O . ASP A 1 458 ? -24.611 -13.008 15.656 1.00 97.31 458 ASP A O 1
ATOM 3476 N N . ILE A 1 459 ? -23.773 -11.118 16.560 1.00 96.75 459 ILE A N 1
ATOM 3477 C CA . ILE A 1 459 ? -23.296 -11.704 17.829 1.00 96.75 459 ILE A CA 1
ATOM 3478 C C . ILE A 1 459 ? -24.201 -11.348 19.018 1.00 96.75 459 ILE A C 1
ATOM 3480 O O . ILE A 1 459 ? -24.285 -12.091 19.992 1.00 96.75 459 ILE A O 1
ATOM 3484 N N . SER A 1 460 ? -24.929 -10.234 18.927 1.00 96.00 460 SER A N 1
ATOM 3485 C CA . SER A 1 460 ? -26.043 -9.887 19.815 1.00 96.00 460 SER A CA 1
ATOM 3486 C C . SER A 1 460 ? -27.010 -8.947 19.086 1.00 96.00 460 SER A C 1
ATOM 3488 O O . SER A 1 460 ? -26.719 -8.492 17.980 1.00 96.00 460 SER A O 1
ATOM 3490 N N . ASP A 1 461 ? -28.162 -8.630 19.688 1.00 95.88 461 ASP A N 1
ATOM 3491 C CA . ASP A 1 461 ? -29.097 -7.650 19.111 1.00 95.88 461 ASP A CA 1
ATOM 3492 C C . ASP A 1 461 ? -28.373 -6.327 18.821 1.00 95.88 461 ASP A C 1
ATOM 3494 O O . ASP A 1 461 ? -27.759 -5.751 19.719 1.00 95.88 461 ASP A O 1
ATOM 3498 N N . GLY A 1 462 ? -28.409 -5.864 17.568 1.00 96.62 462 GLY A N 1
ATOM 3499 C CA . GLY A 1 462 ? -27.726 -4.646 17.121 1.00 96.62 462 GLY A CA 1
ATOM 3500 C C . GLY A 1 462 ? -26.197 -4.647 17.272 1.00 96.62 462 GLY A C 1
ATOM 3501 O O . GLY A 1 462 ? -25.624 -3.566 17.428 1.00 96.62 462 GLY A O 1
ATOM 3502 N N . VAL A 1 463 ? -25.533 -5.811 17.275 1.00 98.44 463 VAL A N 1
ATOM 3503 C CA . VAL A 1 463 ? -24.063 -5.912 17.224 1.00 98.44 463 VAL A CA 1
ATOM 3504 C C . VAL A 1 463 ? -23.637 -6.992 16.225 1.00 98.44 463 VAL A C 1
ATOM 3506 O O . VAL A 1 463 ? -23.942 -8.174 16.398 1.00 98.44 463 VAL A O 1
ATOM 3509 N N . THR A 1 464 ? -22.870 -6.583 15.215 1.00 98.50 464 THR A N 1
ATOM 3510 C CA . THR A 1 464 ? -22.380 -7.437 14.123 1.00 98.50 464 THR A CA 1
ATOM 3511 C C . THR A 1 464 ? -20.853 -7.467 14.131 1.00 98.50 464 THR A C 1
ATOM 3513 O O . THR A 1 464 ? -20.193 -6.425 14.147 1.00 98.50 464 THR A O 1
ATOM 3516 N N . TYR A 1 465 ? -20.284 -8.667 14.089 1.00 98.56 465 TYR A N 1
ATOM 3517 C CA . TYR A 1 465 ? -18.868 -8.921 13.845 1.00 98.56 465 TYR A CA 1
ATOM 3518 C C . TYR A 1 465 ? -18.614 -9.158 12.349 1.00 98.56 465 TYR A C 1
ATOM 3520 O O . TYR A 1 465 ? -19.401 -9.836 11.690 1.00 98.56 465 TYR A O 1
ATOM 3528 N N . SER A 1 466 ? -17.487 -8.672 11.827 1.00 98.62 466 SER A N 1
ATOM 3529 C CA . SER A 1 466 ? -17.034 -8.944 10.458 1.00 98.62 466 SER A CA 1
ATOM 3530 C C . SER A 1 466 ? -15.582 -9.422 10.429 1.00 98.62 466 SER A C 1
ATOM 3532 O O . SER A 1 466 ? -14.699 -8.785 11.008 1.00 98.62 466 SER A O 1
ATOM 3534 N N . GLU A 1 467 ? -15.300 -10.477 9.663 1.00 98.56 467 GLU A N 1
ATOM 3535 C CA . GLU A 1 467 ? -13.956 -10.746 9.141 1.00 98.56 467 GLU A CA 1
ATOM 3536 C C . GLU A 1 467 ? -13.882 -10.232 7.699 1.00 98.56 467 GLU A C 1
ATOM 3538 O O . GLU A 1 467 ? -14.652 -10.669 6.841 1.00 98.56 467 GLU A O 1
ATOM 3543 N N . ILE A 1 468 ? -12.948 -9.318 7.422 1.00 98.44 468 ILE A N 1
ATOM 3544 C CA . ILE A 1 468 ? -12.726 -8.749 6.089 1.00 98.44 468 ILE A CA 1
ATOM 3545 C C . ILE A 1 468 ? -11.299 -9.066 5.640 1.00 98.44 468 ILE A C 1
ATOM 3547 O O . ILE A 1 468 ? -10.314 -8.717 6.299 1.00 98.44 468 ILE A O 1
ATOM 3551 N N . ARG A 1 469 ? -11.182 -9.746 4.499 1.00 97.88 469 ARG A N 1
ATOM 3552 C CA . ARG A 1 469 ? -9.907 -10.169 3.912 1.00 97.88 469 ARG A CA 1
ATOM 3553 C C . ARG A 1 469 ? -9.584 -9.312 2.704 1.00 97.88 469 ARG A C 1
ATOM 3555 O O . ARG A 1 469 ? -10.331 -9.286 1.724 1.00 97.88 469 ARG A O 1
ATOM 3562 N N . TYR A 1 470 ? -8.422 -8.683 2.751 1.00 94.50 470 TYR A N 1
ATOM 3563 C CA . TYR A 1 470 ? -7.869 -7.877 1.680 1.00 94.50 470 TYR A CA 1
ATOM 3564 C C . TYR A 1 470 ? -6.640 -8.550 1.077 1.00 94.50 470 TYR A C 1
ATOM 3566 O O . TYR A 1 470 ? -5.906 -9.293 1.732 1.00 94.50 470 TYR A O 1
ATOM 3574 N N . THR A 1 471 ? -6.382 -8.211 -0.175 1.00 86.69 471 THR A N 1
ATOM 3575 C CA . THR A 1 471 ? -5.090 -8.395 -0.827 1.00 86.69 471 THR A CA 1
ATOM 3576 C C . THR A 1 471 ? -4.566 -7.010 -1.188 1.00 86.69 471 THR A C 1
ATOM 3578 O O . THR A 1 471 ? -5.318 -6.183 -1.708 1.00 86.69 471 THR A O 1
ATOM 3581 N N . ASP A 1 472 ? -3.308 -6.718 -0.872 1.00 77.81 472 ASP A N 1
ATOM 3582 C CA . ASP A 1 472 ? -2.680 -5.472 -1.315 1.00 77.81 472 ASP A CA 1
ATOM 3583 C C . ASP A 1 472 ? -2.276 -5.524 -2.798 1.00 77.81 472 ASP A C 1
ATOM 3585 O O . ASP A 1 472 ? -2.365 -6.566 -3.455 1.00 77.81 472 ASP A O 1
ATOM 3589 N N . LYS A 1 473 ? -1.792 -4.397 -3.330 1.00 66.19 473 LYS A N 1
ATOM 3590 C CA . LYS A 1 473 ? -1.270 -4.290 -4.706 1.00 66.19 473 LYS A CA 1
ATOM 3591 C C . LYS A 1 473 ? -0.194 -5.328 -5.068 1.00 66.19 473 LYS A C 1
ATOM 3593 O O . LYS A 1 473 ? 0.088 -5.508 -6.246 1.00 66.19 473 LYS A O 1
ATOM 3598 N N . ASN A 1 474 ? 0.403 -6.024 -4.100 1.00 60.38 474 ASN A N 1
ATOM 3599 C CA . ASN A 1 474 ? 1.500 -6.971 -4.310 1.00 60.38 474 ASN A CA 1
ATOM 3600 C C . ASN A 1 474 ? 1.050 -8.435 -4.268 1.00 60.38 474 ASN A C 1
ATOM 3602 O O . ASN A 1 474 ? 1.870 -9.330 -4.469 1.00 60.38 474 ASN A O 1
ATOM 3606 N N . GLY A 1 475 ? -0.235 -8.697 -4.013 1.00 70.88 475 GLY A N 1
ATOM 3607 C CA . GLY A 1 475 ? -0.736 -10.052 -3.792 1.00 70.88 475 GLY A CA 1
ATOM 3608 C C . GLY A 1 475 ? -0.562 -10.549 -2.352 1.00 70.88 475 GLY A C 1
ATOM 3609 O O . GLY A 1 475 ? -0.824 -11.724 -2.094 1.00 70.88 475 GLY A O 1
ATOM 3610 N N . LEU A 1 476 ? -0.120 -9.702 -1.413 1.00 76.00 476 LEU A N 1
ATOM 3611 C CA . LEU A 1 476 ? 0.089 -10.101 -0.020 1.00 76.00 476 LEU A CA 1
ATOM 3612 C C . LEU A 1 476 ? -1.202 -9.912 0.800 1.00 76.00 476 LEU A C 1
ATOM 3614 O O . LEU A 1 476 ? -1.943 -8.945 0.586 1.00 76.00 476 LEU A O 1
ATOM 3618 N N . PRO A 1 477 ? -1.497 -10.822 1.747 1.00 86.62 477 PRO A N 1
ATOM 3619 C CA . PRO A 1 477 ? -2.740 -10.781 2.503 1.00 86.62 477 PRO A CA 1
ATOM 3620 C C . PRO A 1 477 ? -2.714 -9.700 3.589 1.00 86.62 477 PRO A C 1
ATOM 3622 O O . PRO A 1 477 ? -1.697 -9.478 4.258 1.00 86.62 477 PRO A O 1
ATOM 3625 N N . VAL A 1 478 ? -3.872 -9.088 3.828 1.00 94.00 478 VAL A N 1
ATOM 3626 C CA . VAL A 1 478 ? -4.178 -8.290 5.023 1.00 94.00 478 VAL A CA 1
ATOM 3627 C C . VAL A 1 478 ? -5.552 -8.712 5.544 1.00 94.00 478 VAL A C 1
ATOM 3629 O O . VAL A 1 478 ? -6.478 -8.895 4.760 1.00 94.00 478 VAL A O 1
ATOM 3632 N N . ILE A 1 479 ? -5.704 -8.869 6.859 1.00 97.88 479 ILE A N 1
ATOM 3633 C CA . ILE A 1 479 ? -6.991 -9.210 7.485 1.00 97.88 479 ILE A CA 1
ATOM 3634 C C . ILE A 1 479 ? -7.370 -8.111 8.474 1.00 97.88 479 ILE A C 1
ATOM 3636 O O . ILE A 1 479 ? -6.568 -7.758 9.344 1.00 97.88 479 ILE A O 1
ATOM 3640 N N . ALA A 1 480 ? -8.591 -7.597 8.344 1.00 98.56 480 ALA A N 1
ATOM 3641 C CA . ALA A 1 480 ? -9.228 -6.738 9.327 1.00 98.56 480 ALA A CA 1
ATOM 3642 C C . ALA A 1 480 ? -10.394 -7.477 9.988 1.00 98.56 480 ALA A C 1
ATOM 3644 O O . ALA A 1 480 ? -11.155 -8.191 9.337 1.00 98.56 480 ALA A O 1
ATOM 3645 N N . TYR A 1 481 ? -10.541 -7.263 11.286 1.00 98.69 481 TYR A N 1
ATOM 3646 C CA . TYR A 1 481 ? -11.666 -7.723 12.080 1.00 98.69 481 TYR A CA 1
ATOM 3647 C C . TYR A 1 481 ? -12.414 -6.490 12.578 1.00 98.69 481 TYR A C 1
ATOM 3649 O O . TYR A 1 481 ? -11.783 -5.550 13.073 1.00 98.69 481 TYR A O 1
ATOM 3657 N N . VAL A 1 482 ? -13.732 -6.474 12.416 1.00 98.88 482 VAL A N 1
ATOM 3658 C CA . VAL A 1 482 ? -14.590 -5.321 12.710 1.00 98.88 482 VAL A CA 1
ATOM 3659 C C . VAL A 1 482 ? -15.690 -5.748 13.675 1.00 98.88 482 VAL A C 1
ATOM 3661 O O . VAL A 1 482 ? -16.207 -6.855 13.572 1.00 98.88 482 VAL A O 1
ATOM 3664 N N . VAL A 1 483 ? -16.074 -4.864 14.592 1.00 98.88 483 VAL A N 1
ATOM 3665 C CA . VAL A 1 483 ? -17.350 -4.946 15.312 1.00 98.88 483 VAL A CA 1
ATOM 3666 C C . VAL A 1 483 ? -18.101 -3.641 15.082 1.00 98.88 483 VAL A C 1
ATOM 3668 O O . VAL A 1 483 ? -17.612 -2.583 15.486 1.00 98.88 483 VAL A O 1
ATOM 3671 N N . LYS A 1 484 ? -19.270 -3.721 14.437 1.00 98.75 484 LYS A N 1
ATOM 3672 C CA . LYS A 1 484 ? -20.268 -2.645 14.360 1.00 98.75 484 LYS A CA 1
ATOM 3673 C C . LYS A 1 484 ? -21.261 -2.838 15.501 1.00 98.75 484 LYS A C 1
ATOM 3675 O O . LYS A 1 484 ? -21.761 -3.944 15.690 1.00 98.75 484 LYS A O 1
ATOM 3680 N N . ALA A 1 485 ? -21.562 -1.778 16.241 1.00 98.56 485 ALA A N 1
ATOM 3681 C CA . ALA A 1 485 ? -22.566 -1.806 17.297 1.00 98.56 485 ALA A CA 1
ATOM 3682 C C . ALA A 1 485 ? -23.500 -0.592 17.203 1.00 98.56 485 ALA A C 1
ATOM 3684 O O . ALA A 1 485 ? -23.064 0.563 17.267 1.00 98.56 485 ALA A O 1
ATOM 3685 N N . ASP A 1 486 ? -24.791 -0.867 17.057 1.00 98.06 486 ASP A N 1
ATOM 3686 C CA . ASP A 1 486 ? -25.842 0.130 16.859 1.00 98.06 486 ASP A CA 1
ATOM 3687 C C . ASP A 1 486 ? -26.189 0.813 18.182 1.00 98.06 486 ASP A C 1
ATOM 3689 O O . ASP A 1 486 ? -26.125 0.182 19.241 1.00 98.06 486 ASP A O 1
ATOM 3693 N N . ARG A 1 487 ? -26.575 2.098 18.143 1.00 96.38 487 ARG A N 1
ATOM 3694 C CA . ARG A 1 487 ? -26.724 2.941 19.354 1.00 96.38 487 ARG A CA 1
ATOM 3695 C C . ARG A 1 487 ? -25.435 2.946 20.194 1.00 96.38 487 ARG A C 1
ATOM 3697 O O . ARG A 1 487 ? -25.461 2.794 21.414 1.00 96.38 487 ARG A O 1
ATOM 3704 N N . GLY A 1 488 ? -24.280 3.104 19.543 1.00 96.25 488 GLY A N 1
ATOM 3705 C CA . GLY A 1 488 ? -22.966 2.815 20.126 1.00 96.25 488 GLY A CA 1
ATOM 3706 C C . GLY A 1 488 ? -22.658 3.544 21.441 1.00 96.25 488 GLY A C 1
ATOM 3707 O O . GLY A 1 488 ? -21.992 2.981 22.309 1.00 96.25 488 GLY A O 1
ATOM 3708 N N . ALA A 1 489 ? -23.184 4.758 21.628 1.00 97.12 489 ALA A N 1
ATOM 3709 C CA . ALA A 1 489 ? -23.019 5.539 22.856 1.00 97.12 489 ALA A CA 1
ATOM 3710 C C . ALA A 1 489 ? -23.685 4.895 24.090 1.00 97.12 489 ALA A C 1
ATOM 3712 O O . ALA A 1 489 ? -23.218 5.090 25.208 1.00 97.12 489 ALA A O 1
ATOM 3713 N N . GLU A 1 490 ? -24.731 4.082 23.905 1.00 97.06 490 GLU A N 1
ATOM 3714 C CA . GLU A 1 490 ? -25.356 3.305 24.984 1.00 97.06 490 GLU A CA 1
ATOM 3715 C C . GLU A 1 490 ? -24.500 2.082 25.369 1.00 97.06 490 GLU A C 1
ATOM 3717 O O . GLU A 1 490 ? -24.536 1.628 26.517 1.00 97.06 490 GLU A O 1
ATOM 3722 N N . ARG A 1 491 ? -23.707 1.559 24.420 1.00 98.12 491 ARG A N 1
ATOM 3723 C CA . ARG A 1 491 ? -22.993 0.272 24.511 1.00 98.12 491 ARG A CA 1
ATOM 3724 C C . ARG A 1 491 ? -21.524 0.364 24.906 1.00 98.12 491 ARG A C 1
ATOM 3726 O O . ARG A 1 491 ? -21.027 -0.566 25.535 1.00 98.12 491 ARG A O 1
ATOM 3733 N N . VAL A 1 492 ? -20.828 1.432 24.526 1.00 98.69 492 VAL A N 1
ATOM 3734 C CA . VAL A 1 492 ? -19.393 1.601 24.802 1.00 98.69 492 VAL A CA 1
ATOM 3735 C C . VAL A 1 492 ? -19.135 1.759 26.302 1.00 98.69 492 VAL A C 1
ATOM 3737 O O . VAL A 1 492 ? -19.814 2.525 26.983 1.00 98.69 492 VAL A O 1
ATOM 3740 N N . MET A 1 493 ? -18.106 1.079 26.807 1.00 98.06 493 MET A N 1
ATOM 3741 C CA . MET A 1 493 ? -17.528 1.324 28.133 1.00 98.06 493 MET A CA 1
ATOM 3742 C C . MET A 1 493 ? -16.012 1.090 28.141 1.00 98.06 493 MET A C 1
ATOM 3744 O O . MET A 1 493 ? -15.475 0.381 27.286 1.00 98.06 493 MET A O 1
ATOM 3748 N N . MET A 1 494 ? -15.310 1.664 29.119 1.00 98.38 494 MET A N 1
ATOM 3749 C CA . MET A 1 494 ? -13.889 1.394 29.337 1.00 98.38 494 MET A CA 1
ATOM 3750 C C . MET A 1 494 ? -13.676 0.146 30.203 1.00 98.38 494 MET A C 1
ATOM 3752 O O . MET A 1 494 ? -13.961 0.158 31.399 1.00 98.38 494 MET A O 1
ATOM 3756 N N . GLY A 1 495 ? -13.098 -0.908 29.626 1.00 97.56 495 GLY A N 1
ATOM 3757 C CA . GLY A 1 495 ? -12.654 -2.088 30.371 1.00 97.56 495 GLY A CA 1
ATOM 3758 C C . GLY A 1 495 ? -11.285 -1.869 31.024 1.00 97.56 495 GLY A C 1
ATOM 3759 O O . GLY A 1 495 ? -10.345 -1.402 30.369 1.00 97.56 495 GLY A O 1
ATOM 3760 N N . MET A 1 496 ? -11.166 -2.237 32.302 1.00 95.75 496 MET A N 1
ATOM 3761 C CA . MET A 1 496 ? -9.959 -2.125 33.139 1.00 95.75 496 MET A CA 1
ATOM 3762 C C . MET A 1 496 ? -9.719 -3.420 33.936 1.00 95.75 496 MET A C 1
ATOM 3764 O O . MET A 1 496 ? -10.615 -4.254 34.014 1.00 95.75 496 MET A O 1
ATOM 3768 N N . MET A 1 497 ? -8.526 -3.589 34.533 1.00 94.69 497 MET A N 1
ATOM 3769 C CA . MET A 1 497 ? -8.092 -4.822 35.233 1.00 94.69 497 MET A CA 1
ATOM 3770 C C . MET A 1 497 ? -9.129 -5.421 36.191 1.00 94.69 497 MET A C 1
ATOM 3772 O O . MET A 1 497 ? -9.255 -6.638 36.274 1.00 94.69 497 MET A O 1
ATOM 3776 N N . ASP A 1 498 ? -9.796 -4.558 36.942 1.00 92.56 498 ASP A N 1
ATOM 3777 C CA . ASP A 1 498 ? -10.725 -4.859 38.027 1.00 92.56 498 ASP A CA 1
ATOM 3778 C C . ASP A 1 498 ? -12.065 -4.124 37.830 1.00 92.56 498 ASP A C 1
ATOM 3780 O O . ASP A 1 498 ? -12.769 -3.875 38.801 1.00 92.56 498 ASP A O 1
ATOM 3784 N N . ASN A 1 499 ? -12.355 -3.682 36.592 1.00 93.31 499 ASN A N 1
ATOM 3785 C CA . ASN A 1 499 ? -13.411 -2.713 36.233 1.00 93.31 499 ASN A CA 1
ATOM 3786 C C . ASN A 1 499 ? -13.368 -1.377 37.030 1.00 93.31 499 ASN A C 1
ATOM 3788 O O . ASN A 1 499 ? -14.233 -0.508 36.880 1.00 93.31 499 ASN A O 1
ATOM 3792 N N . GLY A 1 500 ? -12.338 -1.176 37.855 1.00 91.38 500 GLY A N 1
ATOM 3793 C CA . GLY A 1 500 ? -12.192 -0.051 38.762 1.00 91.38 500 GLY A CA 1
ATOM 3794 C C . GLY A 1 500 ? -11.563 1.177 38.111 1.00 91.38 500 GLY A C 1
ATOM 3795 O O . GLY A 1 500 ? -11.703 1.444 36.919 1.00 91.38 500 GLY A O 1
ATOM 3796 N N . THR A 1 501 ? -10.872 1.965 38.935 1.00 92.62 501 THR A N 1
ATOM 3797 C CA . THR A 1 501 ? -10.381 3.308 38.578 1.00 92.62 501 THR A CA 1
ATOM 3798 C C . THR A 1 501 ? -8.874 3.486 38.812 1.00 92.62 501 THR A C 1
ATOM 3800 O O . THR A 1 501 ? -8.391 4.610 38.974 1.00 92.62 501 THR A O 1
ATOM 3803 N N . ALA A 1 502 ? -8.113 2.392 38.902 1.00 90.25 502 ALA A N 1
ATOM 3804 C CA . ALA A 1 502 ? -6.683 2.423 39.208 1.00 90.25 502 ALA A CA 1
ATOM 3805 C C . ALA A 1 502 ? -5.841 2.834 37.983 1.00 90.25 502 ALA A C 1
ATOM 3807 O O . ALA A 1 502 ? -5.748 2.095 37.007 1.00 90.25 502 ALA A O 1
ATOM 3808 N N . VAL A 1 503 ? -5.191 4.003 38.045 1.00 89.25 503 VAL A N 1
ATOM 3809 C CA . VAL A 1 503 ? -4.418 4.577 36.918 1.00 89.25 503 VAL A CA 1
ATOM 3810 C C . VAL A 1 503 ? -2.933 4.207 36.872 1.00 89.25 503 VAL A C 1
ATOM 3812 O O . VAL A 1 503 ? -2.276 4.502 35.878 1.00 89.25 503 VAL A O 1
ATOM 3815 N N . THR A 1 504 ? -2.390 3.574 37.915 1.00 86.56 504 THR A N 1
ATOM 3816 C CA . THR A 1 504 ? -0.987 3.126 37.962 1.00 86.56 504 THR A CA 1
ATOM 3817 C C . THR A 1 504 ? -0.898 1.664 38.387 1.00 86.56 504 THR A C 1
ATOM 3819 O O . THR A 1 504 ? -1.683 1.180 39.198 1.00 86.56 504 THR A O 1
ATOM 3822 N N . ASN A 1 505 ? 0.054 0.944 37.799 1.00 87.94 505 ASN A N 1
ATOM 3823 C CA . ASN A 1 505 ? 0.278 -0.504 37.887 1.00 87.94 505 ASN A CA 1
ATOM 3824 C C . ASN A 1 505 ? -0.911 -1.394 37.463 1.00 87.94 505 ASN A C 1
ATOM 3826 O O . ASN A 1 505 ? -0.811 -2.620 37.524 1.00 87.94 505 ASN A O 1
ATOM 3830 N N . SER A 1 506 ? -1.995 -0.796 36.964 1.00 89.06 506 SER A N 1
ATOM 3831 C CA . SER A 1 506 ? -3.130 -1.493 36.365 1.00 89.06 506 SER A CA 1
ATOM 3832 C C . SER A 1 506 ? -2.802 -1.880 34.922 1.00 89.06 506 SER A C 1
ATOM 3834 O O . SER A 1 506 ? -2.565 -1.019 34.077 1.00 89.06 506 SER A O 1
ATOM 3836 N N . LYS A 1 507 ? -2.736 -3.186 34.644 1.00 93.00 507 LYS A N 1
ATOM 3837 C CA . LYS A 1 507 ? -2.659 -3.734 33.283 1.00 93.00 507 LYS A CA 1
ATOM 3838 C C . LYS A 1 507 ? -3.234 -5.146 33.169 1.00 93.00 507 LYS A C 1
ATOM 3840 O O . LYS A 1 507 ? -2.884 -6.049 33.932 1.00 93.00 507 LYS A O 1
ATOM 3845 N N . ALA A 1 508 ? -4.058 -5.365 32.160 1.00 95.19 508 ALA A N 1
ATOM 3846 C CA . ALA A 1 508 ? -4.835 -6.581 31.963 1.00 95.19 508 ALA A CA 1
ATOM 3847 C C . ALA A 1 508 ? -4.899 -6.936 30.473 1.00 95.19 508 ALA A C 1
ATOM 3849 O O . ALA A 1 508 ? -4.710 -6.072 29.620 1.00 95.19 508 ALA A O 1
ATOM 3850 N N . THR A 1 509 ? -5.100 -8.208 30.127 1.00 98.12 509 THR A N 1
ATOM 3851 C CA . THR A 1 509 ? -5.486 -8.537 28.745 1.00 98.12 509 THR A CA 1
ATOM 3852 C C . THR A 1 509 ? -6.910 -8.032 28.501 1.00 98.12 509 THR A C 1
ATOM 3854 O O . THR A 1 509 ? -7.662 -7.823 29.452 1.00 98.12 509 THR A O 1
ATOM 3857 N N . VAL A 1 510 ? -7.312 -7.853 27.241 1.00 98.44 510 VAL A N 1
ATOM 3858 C CA . VAL A 1 510 ? -8.704 -7.471 26.931 1.00 98.44 510 VAL A CA 1
ATOM 3859 C C . VAL A 1 510 ? -9.687 -8.508 27.496 1.00 98.44 510 VAL A C 1
ATOM 3861 O O . VAL A 1 510 ? -10.697 -8.136 28.078 1.00 98.44 510 VAL A O 1
ATOM 3864 N N . LEU A 1 511 ? -9.338 -9.799 27.438 1.00 98.38 511 LEU A N 1
ATOM 3865 C CA . LEU A 1 511 ? -10.121 -10.882 28.039 1.00 98.38 511 LEU A CA 1
ATOM 3866 C C . LEU A 1 511 ? -10.190 -10.793 29.578 1.00 98.38 511 LEU A C 1
ATOM 3868 O O . LEU A 1 511 ? -11.260 -10.986 30.144 1.00 98.38 511 LEU A O 1
ATOM 3872 N N . ASP A 1 512 ? -9.087 -10.469 30.266 1.00 98.38 512 ASP A N 1
ATOM 3873 C CA . ASP A 1 512 ? -9.101 -10.220 31.722 1.00 98.38 512 ASP A CA 1
ATOM 3874 C C . ASP A 1 512 ? -10.081 -9.075 32.076 1.00 98.38 512 ASP A C 1
ATOM 3876 O O . ASP A 1 512 ? -10.843 -9.193 33.032 1.00 98.38 512 ASP A O 1
ATOM 3880 N N . ALA A 1 513 ? -10.082 -7.985 31.296 1.00 98.19 513 ALA A N 1
ATOM 3881 C CA . ALA A 1 513 ? -10.938 -6.815 31.519 1.00 98.19 513 ALA A CA 1
ATOM 3882 C C . ALA A 1 513 ? -12.426 -7.073 31.205 1.00 98.19 513 ALA A C 1
ATOM 3884 O O . ALA A 1 513 ? -13.295 -6.544 31.896 1.00 98.19 513 ALA A O 1
ATOM 3885 N N . ILE A 1 514 ? -12.719 -7.913 30.206 1.00 98.62 514 ILE A N 1
ATOM 3886 C CA . ILE A 1 514 ? -14.072 -8.424 29.932 1.00 98.62 514 ILE A CA 1
ATOM 3887 C C . ILE A 1 514 ? -14.568 -9.252 31.121 1.00 98.62 514 ILE A C 1
ATOM 3889 O O . ILE A 1 514 ? -15.619 -8.952 31.677 1.00 98.62 514 ILE A O 1
ATOM 3893 N N . ASN A 1 515 ? -13.772 -10.224 31.582 1.00 98.38 515 ASN A N 1
ATOM 3894 C CA . ASN A 1 515 ? -14.125 -11.064 32.732 1.00 98.38 515 ASN A CA 1
ATOM 3895 C C . ASN A 1 515 ? -14.357 -10.251 34.023 1.00 98.38 515 ASN A C 1
ATOM 3897 O O . ASN A 1 515 ? -15.134 -10.674 34.876 1.00 98.38 515 ASN A O 1
ATOM 3901 N N . ALA A 1 516 ? -13.701 -9.094 34.179 1.00 98.12 516 ALA A N 1
ATOM 3902 C CA . ALA A 1 516 ? -13.946 -8.182 35.296 1.00 98.12 516 ALA A CA 1
ATOM 3903 C C . ALA A 1 516 ? -15.305 -7.459 35.188 1.00 98.12 516 ALA A C 1
ATOM 3905 O O . ALA A 1 516 ? -16.003 -7.340 36.190 1.00 98.12 516 ALA A O 1
ATOM 3906 N N . ALA A 1 517 ? -15.708 -7.023 33.989 1.00 98.12 517 ALA A N 1
ATOM 3907 C CA . ALA A 1 517 ? -17.023 -6.412 33.762 1.00 98.12 517 ALA A CA 1
ATOM 3908 C C . ALA A 1 517 ? -18.172 -7.432 33.924 1.00 98.12 517 ALA A C 1
ATOM 3910 O O . ALA A 1 517 ? -19.169 -7.139 34.584 1.00 98.12 517 ALA A O 1
ATOM 3911 N N . GLU A 1 518 ? -17.987 -8.653 33.415 1.00 98.12 518 GLU A N 1
ATOM 3912 C CA . GLU A 1 518 ? -18.905 -9.788 33.603 1.00 98.12 518 GLU A CA 1
ATOM 3913 C C . GLU A 1 518 ? -19.088 -10.144 35.090 1.00 98.12 518 GLU A C 1
ATOM 3915 O O . GLU A 1 518 ? -20.202 -10.403 35.547 1.00 98.12 518 GLU A O 1
ATOM 3920 N N . ALA A 1 519 ? -18.010 -10.102 35.885 1.00 98.00 519 ALA A N 1
ATOM 3921 C CA . ALA A 1 519 ? -18.068 -10.362 37.327 1.00 98.00 519 ALA A CA 1
ATOM 3922 C C . ALA A 1 519 ? -18.879 -9.309 38.112 1.00 98.00 519 ALA A C 1
ATOM 3924 O O . ALA A 1 519 ? -19.471 -9.647 39.139 1.00 98.00 519 ALA A O 1
ATOM 3925 N N . ASP A 1 520 ? -18.953 -8.072 37.609 1.00 97.88 520 ASP A N 1
ATOM 3926 C CA . ASP A 1 520 ? -19.829 -7.007 38.119 1.00 97.88 520 ASP A CA 1
ATOM 3927 C C . ASP A 1 520 ? -21.263 -7.074 37.545 1.00 97.88 520 ASP A C 1
ATOM 3929 O O . ASP A 1 520 ? -22.118 -6.259 37.901 1.00 97.88 520 ASP A O 1
ATOM 3933 N N . GLY A 1 521 ? -21.560 -8.057 36.686 1.00 97.62 521 GLY A N 1
ATOM 3934 C CA . GLY A 1 521 ? -22.880 -8.274 36.088 1.00 97.62 521 GLY A CA 1
ATOM 3935 C C . GLY A 1 521 ? -23.162 -7.436 34.838 1.00 97.62 521 GLY A C 1
ATOM 3936 O O . GLY A 1 521 ? -24.327 -7.149 34.557 1.00 97.62 521 GLY A O 1
ATOM 3937 N N . ILE A 1 522 ? -22.122 -7.021 34.109 1.00 98.00 522 ILE A N 1
ATOM 3938 C CA . ILE A 1 522 ? -22.237 -6.304 32.834 1.00 98.00 522 ILE A CA 1
ATOM 3939 C C . ILE A 1 522 ? -21.993 -7.287 31.684 1.00 98.00 522 ILE A C 1
ATOM 3941 O O . ILE A 1 522 ? -20.889 -7.799 31.550 1.00 98.00 522 ILE A O 1
ATOM 3945 N N . ASP A 1 523 ? -23.017 -7.504 30.857 1.00 96.88 523 ASP A N 1
ATOM 3946 C CA . ASP A 1 523 ? -23.015 -8.457 29.738 1.00 96.88 523 ASP A CA 1
ATOM 3947 C C . ASP A 1 523 ? -22.325 -7.866 28.485 1.00 96.88 523 ASP A C 1
ATOM 3949 O O . ASP A 1 523 ? -22.757 -6.835 27.947 1.00 96.88 523 ASP A O 1
ATOM 3953 N N . ILE A 1 524 ? -21.229 -8.485 28.036 1.00 98.56 524 ILE A N 1
ATOM 3954 C CA . ILE A 1 524 ? -20.326 -7.971 26.992 1.00 98.56 524 ILE A CA 1
ATOM 3955 C C . ILE A 1 524 ? -20.455 -8.760 25.679 1.00 98.56 524 ILE A C 1
ATOM 3957 O O . ILE A 1 524 ? -20.370 -9.984 25.652 1.00 98.56 524 ILE A O 1
ATOM 3961 N N . ALA A 1 525 ? -20.591 -8.051 24.555 1.00 98.38 525 ALA A N 1
ATOM 3962 C CA . ALA A 1 525 ? -20.573 -8.622 23.206 1.00 98.38 525 ALA A CA 1
ATOM 3963 C C . ALA A 1 525 ? -19.144 -8.757 22.647 1.00 98.38 525 ALA A C 1
ATOM 3965 O O . ALA A 1 525 ? -18.806 -9.745 21.999 1.00 98.38 525 ALA A O 1
ATOM 3966 N N . ALA A 1 526 ? -18.297 -7.744 22.863 1.00 98.75 526 ALA A N 1
ATOM 3967 C CA . ALA A 1 526 ? -16.950 -7.687 22.296 1.00 98.75 526 ALA A CA 1
ATOM 3968 C C . ALA A 1 526 ? -16.032 -6.699 23.035 1.00 98.75 526 ALA A C 1
ATOM 3970 O O . ALA A 1 526 ? -16.494 -5.833 23.783 1.00 98.75 526 ALA A O 1
ATOM 3971 N N . GLY A 1 527 ? -14.727 -6.769 22.760 1.00 98.62 527 GLY A N 1
ATOM 3972 C CA . GLY A 1 527 ? -13.763 -5.774 23.226 1.00 98.62 527 GLY A CA 1
ATOM 3973 C C . GLY A 1 527 ? -12.459 -5.714 22.431 1.00 98.62 527 GLY A C 1
ATOM 3974 O O . GLY A 1 527 ? -12.000 -6.713 21.871 1.00 98.62 527 GLY A O 1
ATOM 3975 N N . VAL A 1 528 ? -11.833 -4.533 22.429 1.00 98.88 528 VAL A N 1
ATOM 3976 C CA . VAL A 1 528 ? -10.502 -4.271 21.847 1.00 98.88 528 VAL A CA 1
ATOM 3977 C C . VAL A 1 528 ? -9.609 -3.475 22.803 1.00 98.88 528 VAL A C 1
ATOM 3979 O O . VAL A 1 528 ? -10.091 -2.843 23.741 1.00 98.88 528 VAL A O 1
ATOM 3982 N N . ASN A 1 529 ? -8.293 -3.469 22.584 1.00 98.56 529 ASN A N 1
ATOM 3983 C CA . ASN A 1 529 ? -7.374 -2.618 23.353 1.00 98.56 529 ASN A CA 1
ATOM 3984 C C . ASN A 1 529 ? -7.587 -1.117 23.054 1.00 98.56 529 ASN A C 1
ATOM 3986 O O . ASN A 1 529 ? -7.972 -0.760 21.943 1.00 98.56 529 ASN A O 1
ATOM 3990 N N . ALA A 1 530 ? -7.298 -0.240 24.023 1.00 97.38 530 ALA A N 1
ATOM 3991 C CA . ALA A 1 530 ? -7.496 1.207 23.886 1.00 97.38 530 ALA A CA 1
ATOM 3992 C C . ALA A 1 530 ? -6.179 2.015 23.854 1.00 97.38 530 ALA A C 1
ATOM 3994 O O . ALA A 1 530 ? -5.456 1.958 22.859 1.00 97.38 530 ALA A O 1
ATOM 3995 N N . ASP A 1 531 ? -5.886 2.814 24.885 1.00 94.38 531 ASP A N 1
ATOM 3996 C CA . ASP A 1 531 ? -4.829 3.833 24.832 1.00 94.38 531 ASP A CA 1
ATOM 3997 C C . ASP A 1 531 ? -3.411 3.241 24.941 1.00 94.38 531 ASP A C 1
ATOM 3999 O O . ASP A 1 531 ? -3.177 2.161 25.491 1.00 94.38 531 ASP A O 1
ATOM 4003 N N . PHE A 1 532 ? -2.442 4.006 24.443 1.00 91.50 532 PHE A N 1
ATOM 4004 C CA . PHE A 1 532 ? -1.018 3.776 24.654 1.00 91.50 532 PHE A CA 1
ATOM 4005 C C . PHE A 1 532 ? -0.689 3.923 26.142 1.00 91.50 532 PHE A C 1
ATOM 4007 O O . PHE A 1 532 ? -1.293 4.736 26.839 1.00 91.50 532 PHE A O 1
ATOM 4014 N N . PHE A 1 533 ? 0.313 3.194 26.633 1.00 90.12 533 PHE A N 1
ATOM 4015 C CA . PHE A 1 533 ? 0.662 3.182 28.056 1.00 90.12 533 PHE A CA 1
ATOM 4016 C C . PHE A 1 533 ? 2.175 3.100 28.296 1.00 90.12 533 PHE A C 1
ATOM 4018 O O . PHE A 1 533 ? 2.942 2.635 27.449 1.00 90.12 533 PHE A O 1
ATOM 4025 N N . HIS A 1 534 ? 2.621 3.553 29.468 1.00 88.06 534 HIS A N 1
ATOM 4026 C CA . HIS A 1 534 ? 4.036 3.606 29.847 1.00 88.06 534 HIS A CA 1
ATOM 4027 C C . HIS A 1 534 ? 4.584 2.219 30.248 1.00 88.06 534 HIS A C 1
ATOM 4029 O O . HIS A 1 534 ? 4.815 1.930 31.422 1.00 88.06 534 HIS A O 1
ATOM 4035 N N . ILE A 1 535 ? 4.798 1.356 29.247 1.00 82.69 535 ILE A N 1
ATOM 4036 C CA . ILE A 1 535 ? 5.162 -0.069 29.390 1.00 82.69 535 ILE A CA 1
ATOM 4037 C C . ILE A 1 535 ? 6.474 -0.348 30.153 1.00 82.69 535 ILE A C 1
ATOM 4039 O O . ILE A 1 535 ? 6.619 -1.423 30.728 1.00 82.69 535 ILE A O 1
ATOM 4043 N N . GLU A 1 536 ? 7.406 0.607 30.201 1.00 85.00 536 GLU A N 1
ATOM 4044 C CA . GLU A 1 536 ? 8.676 0.502 30.949 1.00 85.00 536 GLU A CA 1
ATOM 4045 C C . GLU A 1 536 ? 8.630 1.193 32.329 1.00 85.00 536 GLU A C 1
ATOM 4047 O O . GLU A 1 536 ? 9.658 1.366 32.983 1.00 85.00 536 GLU A O 1
ATOM 4052 N N . SER A 1 537 ? 7.447 1.627 32.773 1.00 88.12 537 SER A N 1
ATOM 4053 C CA . SER A 1 537 ? 7.256 2.399 34.004 1.00 88.12 537 SER A CA 1
ATOM 4054 C C . SER A 1 537 ? 6.058 1.867 34.806 1.00 88.12 537 SER A C 1
ATOM 4056 O O . SER A 1 537 ? 5.955 0.665 35.041 1.00 88.12 537 SER A O 1
ATOM 4058 N N . ASP A 1 538 ? 5.160 2.744 35.249 1.00 88.06 538 ASP A N 1
ATOM 4059 C CA . ASP A 1 538 ? 3.971 2.423 36.040 1.00 88.06 538 ASP A CA 1
ATOM 4060 C C . ASP A 1 538 ? 2.763 1.943 35.214 1.00 88.06 538 ASP A C 1
ATOM 4062 O O . ASP A 1 538 ? 1.681 1.781 35.773 1.00 88.06 538 ASP A O 1
ATOM 4066 N N . TYR A 1 539 ? 2.915 1.708 33.906 1.00 89.69 539 TYR A N 1
ATOM 4067 C CA . TYR A 1 539 ? 1.837 1.309 32.986 1.00 89.69 539 TYR A CA 1
ATOM 4068 C C . TYR A 1 539 ? 0.660 2.295 32.890 1.00 89.69 539 TYR A C 1
ATOM 4070 O O . TYR A 1 539 ? -0.386 1.928 32.360 1.00 89.69 539 TYR A O 1
ATOM 4078 N N . SER A 1 540 ? 0.816 3.539 33.350 1.00 90.25 540 SER A N 1
ATOM 4079 C CA . SER A 1 540 ? -0.217 4.569 33.205 1.00 90.25 540 SER A CA 1
ATOM 4080 C C . SER A 1 540 ? -0.487 4.913 31.725 1.00 90.25 540 SER A C 1
ATOM 4082 O O . SER A 1 540 ? 0.411 4.770 30.883 1.00 90.25 540 SER A O 1
ATOM 4084 N N . PRO A 1 541 ? -1.711 5.359 31.375 1.00 92.62 541 PRO A N 1
ATOM 4085 C CA . PRO A 1 541 ? -2.069 5.735 30.007 1.00 92.62 541 PRO A CA 1
ATOM 4086 C C . PRO A 1 541 ? -1.299 6.979 29.556 1.00 92.62 541 PRO A C 1
ATOM 4088 O O . PRO A 1 541 ? -0.973 7.848 30.370 1.00 92.62 541 PRO A O 1
ATOM 4091 N N . VAL A 1 542 ? -1.050 7.121 28.255 1.00 92.19 542 VAL A N 1
ATOM 4092 C CA . VAL A 1 542 ? -0.306 8.251 27.670 1.00 92.19 542 VAL A CA 1
ATOM 4093 C C . VAL A 1 542 ? -1.242 9.409 27.313 1.00 92.19 542 VAL A C 1
ATOM 4095 O O . VAL A 1 542 ? -0.880 10.566 27.541 1.00 92.19 542 VAL A O 1
ATOM 4098 N N . GLY A 1 543 ? -2.448 9.131 26.821 1.00 93.81 543 GLY A N 1
ATOM 4099 C CA . GLY A 1 543 ? -3.489 10.115 26.531 1.00 93.81 543 GLY A CA 1
ATOM 4100 C C . GLY A 1 543 ? -4.346 10.467 27.749 1.00 93.81 543 GLY A C 1
ATOM 4101 O O . GLY A 1 543 ? -3.840 10.554 28.873 1.00 93.81 543 GLY A O 1
ATOM 4102 N N . LEU A 1 544 ? -5.635 10.733 27.515 1.00 95.38 544 LEU A N 1
ATOM 4103 C CA . LEU A 1 544 ? -6.627 10.955 28.573 1.00 95.38 544 LEU A CA 1
ATOM 4104 C C . LEU A 1 544 ? -7.303 9.648 28.997 1.00 95.38 544 LEU A C 1
ATOM 4106 O O . LEU A 1 544 ? -7.305 8.666 28.258 1.00 95.38 544 LEU A O 1
ATOM 4110 N N . CYS A 1 545 ? -7.896 9.660 30.187 1.00 96.12 545 CYS A N 1
ATOM 4111 C CA . CYS A 1 545 ? -8.682 8.548 30.701 1.00 96.12 545 CYS A CA 1
ATOM 4112 C C . CYS A 1 545 ? -9.882 9.100 31.479 1.00 96.12 545 CYS A C 1
ATOM 4114 O O . CYS A 1 545 ? -9.708 9.754 32.512 1.00 96.12 545 CYS A O 1
ATOM 4116 N N . VAL A 1 546 ? -11.090 8.860 30.969 1.00 97.69 546 VAL A N 1
ATOM 4117 C CA . VAL A 1 546 ? -12.361 9.147 31.649 1.00 97.69 546 VAL A CA 1
ATOM 4118 C C . VAL A 1 546 ? -13.189 7.866 31.635 1.00 97.69 546 VAL A C 1
ATOM 4120 O O . VAL A 1 546 ? -13.369 7.282 30.569 1.00 97.69 546 VAL A O 1
ATOM 4123 N N . LYS A 1 547 ? -13.668 7.431 32.800 1.00 97.75 547 LYS A N 1
ATOM 4124 C CA . LYS A 1 547 ? -14.535 6.255 32.957 1.00 97.75 547 LYS A CA 1
ATOM 4125 C C . LYS A 1 547 ? -15.727 6.649 33.818 1.00 97.75 547 LYS A C 1
ATOM 4127 O O . LYS A 1 547 ? -15.537 7.284 34.855 1.00 97.75 547 LYS A O 1
ATOM 4132 N N . ASP A 1 548 ? -16.930 6.295 33.380 1.00 96.81 548 ASP A N 1
ATOM 4133 C CA . ASP A 1 548 ? -18.199 6.509 34.094 1.00 96.81 548 ASP A CA 1
ATOM 4134 C C . ASP A 1 548 ? -18.373 7.975 34.554 1.00 96.81 548 ASP A C 1
ATOM 4136 O O . ASP A 1 548 ? -18.768 8.291 35.680 1.00 96.81 548 ASP A O 1
ATOM 4140 N N . GLY A 1 549 ? -17.954 8.903 33.688 1.00 97.06 549 GLY A N 1
ATOM 4141 C CA . GLY A 1 549 ? -17.983 10.344 33.915 1.00 97.06 549 GLY A CA 1
ATOM 4142 C C . GLY A 1 549 ? -16.893 10.903 34.836 1.00 97.06 549 GLY A C 1
ATOM 4143 O O . GLY A 1 549 ? -16.832 12.131 34.994 1.00 97.06 549 GLY A O 1
ATOM 4144 N N . VAL A 1 550 ? -16.033 10.055 35.409 1.00 97.06 550 VAL A N 1
ATOM 4145 C CA . VAL A 1 550 ? -14.929 10.414 36.312 1.00 97.06 550 VAL A CA 1
ATOM 4146 C C . VAL A 1 550 ? -13.626 10.569 35.527 1.00 97.06 550 VAL A C 1
ATOM 4148 O O . VAL A 1 550 ? -13.172 9.648 34.850 1.00 97.06 550 VAL A O 1
ATOM 4151 N N . ILE A 1 551 ? -12.980 11.735 35.640 1.00 96.62 551 ILE A N 1
ATOM 4152 C CA . ILE A 1 551 ? -11.687 11.988 34.989 1.00 96.62 551 ILE A CA 1
ATOM 4153 C C . ILE A 1 551 ? -10.575 11.322 35.804 1.00 96.62 551 ILE A C 1
ATOM 4155 O O . ILE A 1 551 ? -10.128 11.863 36.816 1.00 96.62 551 ILE A O 1
ATOM 4159 N N . LEU A 1 552 ? -10.113 10.166 35.335 1.00 95.56 552 LEU A N 1
ATOM 4160 C CA . LEU A 1 552 ? -9.019 9.409 35.941 1.00 95.56 552 LEU A CA 1
ATOM 4161 C C . LEU A 1 552 ? -7.650 9.978 35.537 1.00 95.56 552 LEU A C 1
ATOM 4163 O O . LEU A 1 552 ? -6.737 10.048 36.359 1.00 95.56 552 LEU A O 1
ATOM 4167 N N . LYS A 1 553 ? -7.514 10.457 34.291 1.00 93.62 553 LYS A N 1
ATOM 4168 C CA . LYS A 1 553 ? -6.337 11.200 33.822 1.00 93.62 553 LYS A CA 1
ATOM 4169 C C . LYS A 1 553 ? -6.716 12.315 32.841 1.00 93.62 553 LYS A C 1
ATOM 4171 O O . LYS A 1 553 ? -7.405 12.089 31.848 1.00 93.62 553 LYS A O 1
ATOM 4176 N N . GLN A 1 554 ? -6.203 13.516 33.105 1.00 91.50 554 GLN A N 1
ATOM 4177 C CA . GLN A 1 554 ? -6.301 14.687 32.226 1.00 91.50 554 GLN A CA 1
ATOM 4178 C C . GLN A 1 554 ? -5.456 14.524 30.951 1.00 91.50 554 GLN A C 1
ATOM 4180 O O . GLN A 1 554 ? -4.376 13.933 30.989 1.00 91.50 554 GLN A O 1
ATOM 4185 N N . ASN A 1 555 ? -5.890 15.130 29.841 1.00 83.69 555 ASN A N 1
ATOM 4186 C CA . ASN A 1 555 ? -5.038 15.282 28.659 1.00 83.69 555 ASN A CA 1
ATOM 4187 C C . ASN A 1 555 ? -4.024 16.410 28.893 1.00 83.69 555 ASN A C 1
ATOM 4189 O O . ASN A 1 555 ? -4.420 17.554 29.112 1.00 83.69 555 ASN A O 1
ATOM 4193 N N . THR A 1 556 ? -2.727 16.125 28.800 1.00 69.31 556 THR A N 1
ATOM 4194 C CA . THR A 1 556 ? -1.658 17.134 28.924 1.00 69.31 556 THR A CA 1
ATOM 4195 C C . THR A 1 556 ? -1.348 17.816 27.586 1.00 69.31 556 THR A C 1
ATOM 4197 O O . THR A 1 556 ? -0.190 18.073 27.278 1.00 69.31 556 THR A O 1
ATOM 4200 N N . GLU A 1 557 ? -2.381 18.060 26.774 1.00 65.56 557 GLU A N 1
ATOM 4201 C CA . GLU A 1 557 ? -2.321 18.740 25.470 1.00 65.56 557 GLU A CA 1
ATOM 4202 C C . GLU A 1 557 ? -1.389 18.061 24.423 1.00 65.56 557 GLU A C 1
ATOM 4204 O O . GLU A 1 557 ? -1.008 18.685 23.435 1.00 65.56 557 GLU A O 1
ATOM 4209 N N . THR A 1 558 ? -1.086 16.756 24.568 1.00 75.12 558 THR A N 1
ATOM 4210 C CA . THR A 1 558 ? -0.170 15.993 23.680 1.00 75.12 558 THR A CA 1
ATOM 4211 C C . THR A 1 558 ? -0.783 14.859 22.845 1.00 75.12 558 THR A C 1
ATOM 4213 O O . THR A 1 558 ? -0.137 14.420 21.892 1.00 75.12 558 THR A O 1
ATOM 4216 N N . LYS A 1 559 ? -1.985 14.347 23.158 1.00 90.75 559 LYS A N 1
ATOM 4217 C CA . LYS A 1 559 ? -2.595 13.205 22.438 1.00 90.75 559 LYS A CA 1
ATOM 4218 C C . LYS A 1 559 ? -4.022 13.463 21.940 1.00 90.75 559 LYS A C 1
ATOM 4220 O O . LYS A 1 559 ? -4.817 14.028 22.691 1.00 90.75 559 LYS A O 1
ATOM 4225 N N . PRO A 1 560 ? -4.379 13.045 20.710 1.00 95.69 560 PRO A N 1
ATOM 4226 C CA . PRO A 1 560 ? -5.769 12.893 20.290 1.00 95.69 560 PRO A CA 1
ATOM 4227 C C . PRO A 1 560 ? -6.599 11.998 21.213 1.00 95.69 560 PRO A C 1
ATOM 4229 O O . PRO A 1 560 ? -6.073 11.312 22.092 1.00 95.69 560 PRO A O 1
ATOM 4232 N N . TRP A 1 561 ? -7.912 12.030 21.019 1.00 97.31 561 TRP A N 1
ATOM 4233 C CA . TRP A 1 561 ? -8.878 11.338 21.868 1.00 97.31 561 TRP A CA 1
ATOM 4234 C C . TRP A 1 561 ? -10.189 11.066 21.122 1.00 97.31 561 TRP A C 1
ATOM 4236 O O . TRP A 1 561 ? -10.522 11.755 20.154 1.00 97.31 561 TRP A O 1
ATOM 4246 N N . ILE A 1 562 ? -10.942 10.089 21.624 1.00 98.38 562 ILE A N 1
ATOM 4247 C CA . ILE A 1 562 ? -12.331 9.792 21.252 1.00 98.38 562 ILE A CA 1
ATOM 4248 C C . ILE A 1 562 ? -13.145 9.567 22.530 1.00 98.38 562 ILE A C 1
ATOM 4250 O O . ILE A 1 562 ? -12.610 9.058 23.520 1.00 98.38 562 ILE A O 1
ATOM 4254 N N . ALA A 1 563 ? -14.409 9.984 22.541 1.00 98.31 563 ALA A N 1
ATOM 4255 C CA . ALA A 1 563 ? -15.254 9.885 23.723 1.00 98.31 563 ALA A CA 1
ATOM 4256 C C . ALA A 1 563 ? -16.738 9.670 23.402 1.00 98.31 563 ALA A C 1
ATOM 4258 O O . ALA A 1 563 ? -17.257 10.198 22.417 1.00 98.31 563 ALA A O 1
ATOM 4259 N N . VAL A 1 564 ? -17.411 8.954 24.305 1.00 98.56 564 VAL A N 1
ATOM 4260 C CA . VAL A 1 564 ? -18.852 9.086 24.545 1.00 98.56 564 VAL A CA 1
ATOM 4261 C C . VAL A 1 564 ? -19.053 10.279 25.475 1.00 98.56 564 VAL A C 1
ATOM 4263 O O . VAL A 1 564 ? -18.373 10.406 26.498 1.00 98.56 564 VAL A O 1
ATOM 4266 N N . MET A 1 565 ? -19.990 11.149 25.134 1.00 97.88 565 MET A N 1
ATOM 4267 C CA . MET A 1 565 ? -20.344 12.341 25.894 1.00 97.88 565 MET A CA 1
ATOM 4268 C C . MET A 1 565 ? -21.555 12.066 26.798 1.00 97.88 565 MET A C 1
ATOM 4270 O O . MET A 1 565 ? -22.396 11.220 26.505 1.00 97.88 565 MET A O 1
ATOM 4274 N N . LYS A 1 566 ? -21.670 12.805 27.907 1.00 98.00 566 LYS A N 1
ATOM 4275 C CA . LYS A 1 566 ? -22.732 12.651 28.925 1.00 98.00 566 LYS A CA 1
ATOM 4276 C C . LYS A 1 566 ? -24.151 12.981 28.432 1.00 98.00 566 LYS A C 1
ATOM 4278 O O . LYS A 1 566 ? -25.108 12.787 29.176 1.00 98.00 566 LYS A O 1
ATOM 4283 N N . ASP A 1 567 ? -24.290 13.494 27.212 1.00 96.62 567 ASP A N 1
ATOM 4284 C CA . ASP A 1 567 ? -25.560 13.714 26.510 1.00 96.62 567 ASP A CA 1
ATOM 4285 C C . ASP A 1 567 ? -25.916 12.585 25.519 1.00 96.62 567 ASP A C 1
ATOM 4287 O O . ASP A 1 567 ? -26.948 12.663 24.855 1.00 96.62 567 ASP A O 1
ATOM 4291 N N . GLY A 1 568 ? -25.092 11.533 25.433 1.00 95.00 568 GLY A N 1
ATOM 4292 C CA . GLY A 1 568 ? -25.268 10.405 24.514 1.00 95.00 568 GLY A CA 1
ATOM 4293 C C . GLY A 1 568 ? -24.655 10.612 23.125 1.00 95.00 568 GLY A C 1
ATOM 4294 O O . GLY A 1 568 ? -24.844 9.764 22.257 1.00 95.00 568 GLY A O 1
ATOM 4295 N N . THR A 1 569 ? -23.926 11.707 22.885 1.00 95.94 569 THR A N 1
ATOM 4296 C CA . THR A 1 569 ? -23.229 11.937 21.606 1.00 95.94 569 THR A CA 1
ATOM 4297 C C . THR A 1 569 ? -21.820 11.329 21.580 1.00 95.94 569 THR A C 1
ATOM 4299 O O . THR A 1 569 ? -21.231 11.032 22.620 1.00 95.94 569 THR A O 1
ATOM 4302 N N . PHE A 1 570 ? -21.257 11.150 20.381 1.00 97.56 570 PHE A N 1
ATOM 4303 C CA . PHE A 1 570 ? -19.835 10.851 20.185 1.00 97.56 570 PHE A CA 1
ATOM 4304 C C . PHE A 1 570 ? -19.072 12.106 19.750 1.00 97.56 570 PHE A C 1
ATOM 4306 O O . PHE A 1 570 ? -19.577 12.911 18.968 1.00 97.56 570 PHE A O 1
ATOM 4313 N N . ASP A 1 571 ? -17.826 12.240 20.204 1.00 97.19 571 ASP A N 1
ATOM 4314 C CA . ASP A 1 571 ? -16.909 13.299 19.772 1.00 97.19 571 ASP A CA 1
ATOM 4315 C C . ASP A 1 571 ? -15.467 12.759 19.708 1.00 97.19 571 ASP A C 1
ATOM 4317 O O . ASP A 1 571 ? -15.091 11.822 20.418 1.00 97.19 571 ASP A O 1
ATOM 4321 N N . CYS A 1 572 ? -14.637 13.342 18.846 1.00 97.12 572 CYS A N 1
ATOM 4322 C CA . CYS A 1 572 ? -13.207 13.052 18.772 1.00 97.12 572 CYS A CA 1
ATOM 4323 C C . CYS A 1 572 ? -12.425 14.297 18.349 1.00 97.12 572 CYS A C 1
ATOM 4325 O O . CYS A 1 572 ? -12.907 15.127 17.572 1.00 97.12 572 CYS A O 1
ATOM 4327 N N . GLY A 1 573 ? -11.181 14.427 18.799 1.00 95.44 573 GLY A N 1
ATOM 4328 C CA . GLY A 1 573 ? -10.402 15.619 18.489 1.00 95.44 573 GLY A CA 1
ATOM 4329 C C . GLY A 1 573 ? -8.918 15.503 18.772 1.00 95.44 573 GLY A C 1
ATOM 4330 O O . GLY A 1 573 ? -8.425 14.517 19.324 1.00 95.44 573 GLY A O 1
ATOM 4331 N N . ILE A 1 574 ? -8.196 16.555 18.393 1.00 94.19 574 ILE A N 1
ATOM 4332 C CA . ILE A 1 574 ? -6.787 16.703 18.758 1.00 94.19 574 ILE A CA 1
ATOM 4333 C C . ILE A 1 574 ? -6.653 17.121 20.226 1.00 94.19 574 ILE A C 1
ATOM 4335 O O . ILE A 1 574 ? -7.606 17.567 20.870 1.00 94.19 574 ILE A O 1
ATOM 4339 N N . ALA A 1 575 ? -5.443 16.997 20.762 1.00 89.88 575 ALA A N 1
ATOM 4340 C CA . ALA A 1 575 ? -5.170 17.163 22.185 1.00 89.88 575 ALA A CA 1
ATOM 4341 C C . ALA A 1 575 ? -5.624 18.509 22.780 1.00 89.88 575 ALA A C 1
ATOM 4343 O O . ALA A 1 575 ? -6.170 18.541 23.882 1.00 89.88 575 ALA A O 1
ATOM 4344 N N . GLY A 1 576 ? -5.457 19.607 22.034 1.00 89.38 576 GLY A N 1
ATOM 4345 C CA . GLY A 1 576 ? -5.881 20.946 22.460 1.00 89.38 576 GLY A CA 1
ATOM 4346 C C . GLY A 1 576 ? -7.400 21.114 22.609 1.00 89.38 576 GLY A C 1
ATOM 4347 O O . GLY A 1 576 ? -7.843 21.976 23.362 1.00 89.38 576 GLY A O 1
ATOM 4348 N N . GLU A 1 577 ? -8.213 20.274 21.955 1.00 92.44 577 GLU A N 1
ATOM 4349 C CA . GLU A 1 577 ? -9.676 20.284 22.116 1.00 92.44 577 GLU A CA 1
ATOM 4350 C C . GLU A 1 577 ? -10.134 19.597 23.411 1.00 92.44 577 GLU A C 1
ATOM 4352 O O . GLU A 1 577 ? -11.220 19.886 23.909 1.00 92.44 577 GLU A O 1
ATOM 4357 N N . ALA A 1 578 ? -9.329 18.688 23.976 1.00 92.44 578 ALA A N 1
ATOM 4358 C CA . ALA A 1 578 ? -9.754 17.853 25.101 1.00 92.44 578 ALA A CA 1
ATOM 4359 C C . ALA A 1 578 ? -10.123 18.686 26.336 1.00 92.44 578 ALA A C 1
ATOM 4361 O O . ALA A 1 578 ? -11.109 18.408 27.015 1.00 92.44 578 ALA A O 1
ATOM 4362 N N . ARG A 1 579 ? -9.343 19.734 26.620 1.00 88.88 579 ARG A N 1
ATOM 4363 C CA . ARG A 1 579 ? -9.427 20.520 27.858 1.00 88.88 579 ARG A CA 1
ATOM 4364 C C . ARG A 1 579 ? -10.769 21.231 28.064 1.00 88.88 579 ARG A C 1
ATOM 4366 O O . ARG A 1 579 ? -11.164 21.430 29.209 1.00 88.88 579 ARG A O 1
ATOM 4373 N N . SER A 1 580 ? -11.468 21.605 26.992 1.00 91.38 580 SER A N 1
ATOM 4374 C CA . SER A 1 580 ? -12.803 22.220 27.072 1.00 91.38 580 SER A CA 1
ATOM 4375 C C . SER A 1 580 ? -13.945 21.198 27.116 1.00 91.38 580 SER A C 1
ATOM 4377 O O . SER A 1 580 ? -15.047 21.554 27.526 1.00 91.38 580 SER A O 1
ATOM 4379 N N . LYS A 1 581 ? -13.690 19.943 26.722 1.00 95.00 581 LYS A N 1
ATOM 4380 C CA . LYS A 1 581 ? -14.704 18.887 26.562 1.00 95.00 581 LYS A CA 1
ATOM 4381 C C . LYS A 1 581 ? -14.658 17.806 27.652 1.00 95.00 581 LYS A C 1
ATOM 4383 O O . LYS A 1 581 ? -15.690 17.217 27.956 1.00 95.00 581 LYS A O 1
ATOM 4388 N N . ILE A 1 582 ? -13.503 17.566 28.283 1.00 95.19 582 ILE A N 1
ATOM 4389 C CA . ILE A 1 582 ? -13.240 16.404 29.160 1.00 95.19 582 ILE A CA 1
ATOM 4390 C C . ILE A 1 582 ? -14.181 16.268 30.371 1.00 95.19 582 ILE A C 1
ATOM 4392 O O . ILE A 1 582 ? -14.486 15.158 30.793 1.00 95.19 582 ILE A O 1
ATOM 4396 N N . THR A 1 583 ? -14.712 17.369 30.908 1.00 96.62 583 THR A N 1
ATOM 4397 C CA . THR A 1 583 ? -15.722 17.340 31.987 1.00 96.62 583 THR A CA 1
ATOM 4398 C C . THR A 1 583 ? -17.080 16.792 31.536 1.00 96.62 583 THR A C 1
ATOM 4400 O O . THR A 1 583 ? -17.842 16.281 32.362 1.00 96.62 583 THR A O 1
ATOM 4403 N N . SER A 1 584 ? -17.362 16.869 30.234 1.00 97.69 584 SER A N 1
ATOM 4404 C CA . SER A 1 584 ? -18.606 16.431 29.590 1.00 97.69 584 SER A CA 1
ATOM 4405 C C . SER A 1 584 ? -18.501 15.031 28.973 1.00 97.69 584 SER A C 1
ATOM 4407 O O . SER A 1 584 ? -19.504 14.517 28.495 1.00 97.69 584 SER A O 1
ATOM 4409 N N . MET A 1 585 ? -17.323 14.398 29.005 1.00 98.12 585 MET A N 1
ATOM 4410 C CA . MET A 1 585 ? -17.143 12.993 28.617 1.00 98.12 585 MET A CA 1
ATOM 4411 C C . MET A 1 585 ? -17.730 12.063 29.683 1.00 98.12 585 MET A C 1
ATOM 4413 O O . MET A 1 585 ? -17.625 12.358 30.879 1.00 98.12 585 MET A O 1
ATOM 4417 N N . ASP A 1 586 ? -18.311 10.945 29.258 1.00 98.19 586 ASP A N 1
ATOM 4418 C CA . ASP A 1 586 ? -18.651 9.812 30.122 1.00 98.19 586 ASP A CA 1
ATOM 4419 C C . ASP A 1 586 ? -17.564 8.731 30.048 1.00 98.19 586 ASP A C 1
ATOM 4421 O O . ASP A 1 586 ? -16.879 8.469 31.037 1.00 98.19 586 ASP A O 1
ATOM 4425 N N . GLN A 1 587 ? -17.325 8.211 28.842 1.00 98.19 587 GLN A N 1
ATOM 4426 C CA . GLN A 1 587 ? -16.229 7.299 28.517 1.00 98.19 587 GLN A CA 1
ATOM 4427 C C . GLN A 1 587 ? -15.268 8.039 27.583 1.00 98.19 587 GLN A C 1
ATOM 4429 O O . GLN A 1 587 ? -15.683 8.495 26.520 1.00 98.19 587 GLN A O 1
ATOM 4434 N N . GLY A 1 588 ? -14.000 8.191 27.959 1.00 97.75 588 GLY A N 1
ATOM 4435 C CA . GLY A 1 588 ? -13.019 8.983 27.212 1.00 97.75 588 GLY A CA 1
ATOM 4436 C C . GLY A 1 588 ? -11.678 8.272 27.104 1.00 97.75 588 GLY A C 1
ATOM 4437 O O . GLY A 1 588 ? -11.044 7.975 28.120 1.00 97.75 588 GLY A O 1
ATOM 4438 N N . PHE A 1 589 ? -11.230 8.049 25.869 1.00 97.94 589 PHE A N 1
ATOM 4439 C CA . PHE A 1 589 ? -10.045 7.264 25.532 1.00 97.94 589 PHE A CA 1
ATOM 4440 C C . PHE A 1 589 ? -8.968 8.133 24.871 1.00 97.94 589 PHE A C 1
ATOM 4442 O O . PHE A 1 589 ? -9.256 8.941 23.983 1.00 97.94 589 PHE A O 1
ATOM 4449 N N . GLY A 1 590 ? -7.713 7.947 25.283 1.00 96.56 590 GLY A N 1
ATOM 4450 C CA . GLY A 1 590 ? -6.549 8.459 24.563 1.00 96.56 590 GLY A CA 1
ATOM 4451 C C . GLY A 1 590 ? -6.318 7.734 23.233 1.00 96.56 590 GLY A C 1
ATOM 4452 O O . GLY A 1 590 ? -6.653 6.561 23.077 1.00 96.56 590 GLY A O 1
ATOM 4453 N N . ALA A 1 591 ? -5.761 8.457 22.262 1.00 96.06 591 ALA A N 1
ATOM 4454 C CA . ALA A 1 591 ? -5.450 7.958 20.928 1.00 96.06 591 ALA A CA 1
ATOM 4455 C C . ALA A 1 591 ? -4.170 8.608 20.368 1.00 96.06 591 ALA A C 1
ATOM 4457 O O . ALA A 1 591 ? -3.617 9.556 20.929 1.00 96.06 591 ALA A O 1
ATOM 4458 N N . SER A 1 592 ? -3.690 8.108 19.228 1.00 94.19 592 SER A N 1
ATOM 4459 C CA . SER A 1 592 ? -2.502 8.650 18.544 1.00 94.19 592 SER A CA 1
ATOM 4460 C C . SER A 1 592 ? -2.820 9.687 17.468 1.00 94.19 592 SER A C 1
ATOM 4462 O O . SER A 1 592 ? -2.115 10.689 17.393 1.00 94.19 592 SER A O 1
ATOM 4464 N N . HIS A 1 593 ? -3.865 9.453 16.670 1.00 95.31 593 HIS A N 1
ATOM 4465 C CA . HIS A 1 593 ? -4.214 10.222 15.471 1.00 95.31 593 HIS A CA 1
ATOM 4466 C C . HIS A 1 593 ? -5.733 10.259 15.293 1.00 95.31 593 HIS A C 1
ATOM 4468 O O . HIS A 1 593 ? -6.387 9.244 15.538 1.00 95.31 593 HIS A O 1
ATOM 4474 N N . VAL A 1 594 ? -6.278 11.387 14.830 1.00 97.12 594 VAL A N 1
ATOM 4475 C CA . VAL A 1 594 ? -7.652 11.482 14.308 1.00 97.12 594 VAL A CA 1
ATOM 4476 C C . VAL A 1 594 ? -7.601 11.200 12.809 1.00 97.12 594 VAL A C 1
ATOM 4478 O O . VAL A 1 594 ? -7.159 12.047 12.039 1.00 97.12 594 VAL A O 1
ATOM 4481 N N . LEU A 1 595 ? -8.012 10.001 12.404 1.00 96.88 595 LEU A N 1
ATOM 4482 C CA . LEU A 1 595 ? -7.927 9.532 11.018 1.00 96.88 595 LEU A CA 1
ATOM 4483 C C . LEU A 1 595 ? -8.961 10.243 10.142 1.00 96.88 595 LEU A C 1
ATOM 4485 O O . LEU A 1 595 ? -8.619 10.869 9.138 1.00 96.88 595 LEU A O 1
ATOM 4489 N N . LEU A 1 596 ? -10.218 10.205 10.590 1.00 96.19 596 LEU A N 1
ATOM 4490 C CA . LEU A 1 596 ? -11.353 10.893 9.986 1.00 96.19 596 LEU A CA 1
ATOM 4491 C C . LEU A 1 596 ? -11.974 11.852 11.001 1.00 96.19 596 LEU A C 1
ATOM 4493 O O . LEU A 1 596 ? -12.071 11.523 12.187 1.00 96.19 596 LEU A O 1
ATOM 4497 N N . LYS A 1 597 ? -12.439 13.010 10.530 1.00 93.94 597 LYS A N 1
ATOM 4498 C CA . LYS A 1 597 ? -13.279 13.932 11.303 1.00 93.94 597 LYS A CA 1
ATOM 4499 C C . LYS A 1 597 ? -14.364 14.516 10.397 1.00 93.94 597 LYS A C 1
ATOM 4501 O O . LYS A 1 597 ? -14.051 15.232 9.448 1.00 93.94 597 LYS A O 1
ATOM 4506 N N . TYR A 1 598 ? -15.629 14.203 10.676 1.00 91.44 598 TYR A N 1
ATOM 4507 C CA . TYR A 1 598 ? -16.799 14.629 9.886 1.00 91.44 598 TYR A CA 1
ATOM 4508 C C . TYR A 1 598 ? -16.706 14.290 8.379 1.00 91.44 598 TYR A C 1
ATOM 4510 O O . TYR A 1 598 ? -17.039 15.102 7.518 1.00 91.44 598 TYR A O 1
ATOM 4518 N N . GLY A 1 599 ? -16.208 13.095 8.057 1.00 89.19 599 GLY A N 1
ATOM 4519 C CA . GLY A 1 599 ? -16.015 12.590 6.694 1.00 89.19 599 GLY A CA 1
ATOM 4520 C C . GLY A 1 599 ? -14.735 13.075 6.002 1.00 89.19 599 GLY A C 1
ATOM 4521 O O . GLY A 1 599 ? -14.492 12.698 4.856 1.00 89.19 599 GLY A O 1
ATOM 4522 N N . ILE A 1 600 ? -13.913 13.892 6.673 1.00 90.19 600 ILE A N 1
ATOM 4523 C CA . ILE A 1 600 ? -12.666 14.453 6.137 1.00 90.19 600 ILE A CA 1
ATOM 4524 C C . ILE A 1 600 ? -11.460 13.678 6.679 1.00 90.19 600 ILE A C 1
ATOM 4526 O O . ILE A 1 600 ? -11.330 13.510 7.893 1.00 90.19 600 ILE A O 1
ATOM 4530 N N . VAL A 1 601 ? -10.561 13.251 5.788 1.00 91.81 601 VAL A N 1
ATOM 4531 C CA . VAL A 1 601 ? -9.248 12.686 6.140 1.00 91.81 601 VAL A CA 1
ATOM 4532 C C . VAL A 1 601 ? -8.392 13.758 6.814 1.00 91.81 601 VAL A C 1
ATOM 4534 O O . VAL A 1 601 ? -8.126 14.805 6.226 1.00 91.81 601 VAL A O 1
ATOM 4537 N N . TYR A 1 602 ? -7.984 13.508 8.061 1.00 92.81 602 TYR A N 1
ATOM 4538 C CA . TYR A 1 602 ? -7.469 14.553 8.952 1.00 92.81 602 TYR A CA 1
ATOM 4539 C C . TYR A 1 602 ? -6.011 14.333 9.396 1.00 92.81 602 TYR A C 1
ATOM 4541 O O . TYR A 1 602 ? -5.214 15.270 9.357 1.00 92.81 602 TYR A O 1
ATOM 4549 N N . GLN A 1 603 ? -5.630 13.110 9.777 1.00 92.81 603 GLN A N 1
ATOM 4550 C CA . GLN A 1 603 ? -4.239 12.710 10.045 1.00 92.81 603 GLN A CA 1
ATOM 4551 C C . GLN A 1 603 ? -3.965 11.336 9.416 1.00 92.81 603 GLN A C 1
ATOM 4553 O O . GLN A 1 603 ? -4.022 10.310 10.091 1.00 92.81 603 GLN A O 1
ATOM 4558 N N . ASP A 1 604 ? -3.664 11.333 8.114 1.00 84.50 604 ASP A N 1
ATOM 4559 C CA . ASP A 1 604 ? -3.373 10.123 7.322 1.00 84.50 604 ASP A CA 1
ATOM 4560 C C . ASP A 1 604 ? -2.038 9.434 7.679 1.00 84.50 604 ASP A C 1
ATOM 4562 O O . ASP A 1 604 ? -1.851 8.253 7.388 1.00 84.50 604 ASP A O 1
ATOM 4566 N N . GLY A 1 605 ? -1.128 10.143 8.353 1.00 84.75 605 GLY A N 1
ATOM 4567 C CA . GLY A 1 605 ? 0.160 9.618 8.812 1.00 84.75 605 GLY A CA 1
ATOM 4568 C C . GLY A 1 605 ? 1.267 9.611 7.752 1.00 84.75 605 GLY A C 1
ATOM 4569 O O . GLY A 1 605 ? 2.344 9.082 8.022 1.00 84.75 605 GLY A O 1
ATOM 4570 N N . VAL A 1 606 ? 1.038 10.194 6.572 1.00 79.06 606 VAL A N 1
ATOM 4571 C CA . VAL A 1 606 ? 2.069 10.319 5.529 1.00 79.06 606 VAL A CA 1
ATOM 4572 C C . VAL A 1 606 ? 3.139 11.325 5.972 1.00 79.06 606 VAL A C 1
ATOM 4574 O O . VAL A 1 606 ? 2.830 12.389 6.510 1.00 79.06 606 VAL A O 1
ATOM 4577 N N . GLY A 1 607 ? 4.413 10.991 5.762 1.00 70.06 607 GLY A N 1
ATOM 4578 C CA . GLY A 1 607 ? 5.564 11.751 6.254 1.00 70.06 607 GLY A CA 1
ATOM 4579 C C . GLY A 1 607 ? 6.009 11.405 7.682 1.00 70.06 607 GLY A C 1
ATOM 4580 O O . GLY A 1 607 ? 7.022 11.942 8.132 1.00 70.06 607 GLY A O 1
ATOM 4581 N N . ASP A 1 608 ? 5.315 10.502 8.387 1.00 73.69 608 ASP A N 1
ATOM 4582 C CA . ASP A 1 608 ? 5.770 9.918 9.657 1.00 73.69 608 ASP A CA 1
ATOM 4583 C C . ASP A 1 608 ? 5.937 8.400 9.522 1.00 73.69 608 ASP A C 1
ATOM 4585 O O . ASP A 1 608 ? 5.010 7.672 9.176 1.00 73.69 608 ASP A O 1
ATOM 4589 N N . SER A 1 609 ? 7.112 7.895 9.898 1.00 69.25 609 SER A N 1
ATOM 4590 C CA . SER A 1 609 ? 7.387 6.459 9.960 1.00 69.25 609 SER A CA 1
ATOM 4591 C C . SER A 1 609 ? 6.413 5.671 10.857 1.00 69.25 609 SER A C 1
ATOM 4593 O O . SER A 1 609 ? 6.122 4.517 10.554 1.00 69.25 609 SER A O 1
ATOM 4595 N N . PHE A 1 610 ? 5.841 6.256 11.920 1.00 76.19 610 PHE A N 1
ATOM 4596 C CA . PHE A 1 610 ? 4.785 5.578 12.691 1.00 76.19 610 PHE A CA 1
ATOM 4597 C C . PHE A 1 610 ? 3.484 5.421 11.884 1.00 76.19 610 PHE A C 1
ATOM 4599 O O . PHE A 1 610 ? 2.731 4.461 12.096 1.00 76.19 610 PHE A O 1
ATOM 4606 N N . GLY A 1 611 ? 3.209 6.354 10.971 1.00 79.31 611 GLY A N 1
ATOM 4607 C CA . GLY A 1 611 ? 2.048 6.332 10.092 1.00 79.31 611 GLY A CA 1
ATOM 4608 C C . GLY A 1 611 ? 2.217 5.386 8.909 1.00 79.31 611 GLY A C 1
ATOM 4609 O O . GLY A 1 611 ? 1.355 4.540 8.673 1.00 79.31 611 GLY A O 1
ATOM 4610 N N . GLU A 1 612 ? 3.347 5.493 8.214 1.00 76.50 612 GLU A N 1
ATOM 4611 C CA . GLU A 1 612 ? 3.625 4.782 6.964 1.00 76.50 612 GLU A CA 1
ATOM 4612 C C . GLU A 1 612 ? 3.949 3.289 7.150 1.00 76.50 612 GLU A C 1
ATOM 4614 O O . GLU A 1 612 ? 3.546 2.467 6.325 1.00 76.50 612 GLU A O 1
ATOM 4619 N N . ILE A 1 613 ? 4.648 2.900 8.226 1.00 74.38 613 ILE A N 1
ATOM 4620 C CA . ILE A 1 613 ? 5.044 1.496 8.429 1.00 74.38 613 ILE A CA 1
ATOM 4621 C C . ILE A 1 613 ? 3.812 0.610 8.647 1.00 74.38 613 ILE A C 1
ATOM 4623 O O . ILE A 1 613 ? 2.936 0.895 9.468 1.00 74.38 613 ILE A O 1
ATOM 4627 N N . ARG A 1 614 ? 3.785 -0.540 7.968 1.00 84.38 614 ARG A N 1
ATOM 4628 C CA . ARG A 1 614 ? 2.750 -1.563 8.145 1.00 84.38 614 ARG A CA 1
ATOM 4629 C C . ARG A 1 614 ? 2.886 -2.233 9.507 1.00 84.38 614 ARG A C 1
ATOM 4631 O O . ARG A 1 614 ? 3.910 -2.840 9.820 1.00 84.38 614 ARG A O 1
ATOM 4638 N N . HIS A 1 615 ? 1.847 -2.139 10.323 1.00 84.44 615 HIS A N 1
ATOM 4639 C CA . HIS A 1 615 ? 1.765 -2.782 11.634 1.00 84.44 615 HIS A CA 1
ATOM 4640 C C . HIS A 1 615 ? 0.361 -3.373 11.840 1.00 84.44 615 HIS A C 1
ATOM 4642 O O . HIS A 1 615 ? -0.571 -2.989 11.129 1.00 84.44 615 HIS A O 1
ATOM 4648 N N . PRO A 1 616 ? 0.175 -4.275 12.822 1.00 94.38 616 PRO A N 1
ATOM 4649 C CA . PRO A 1 616 ? -1.130 -4.456 13.437 1.00 94.38 616 PRO A CA 1
ATOM 4650 C C . PRO A 1 616 ? -1.637 -3.107 13.963 1.00 94.38 616 PRO A C 1
ATOM 4652 O O . PRO A 1 616 ? -0.860 -2.341 14.551 1.00 94.38 616 PRO A O 1
ATOM 4655 N N . ARG A 1 617 ? -2.914 -2.806 13.746 1.00 97.56 617 ARG A N 1
ATOM 4656 C CA . ARG A 1 617 ? -3.545 -1.539 14.148 1.00 97.56 617 ARG A CA 1
ATOM 4657 C C . ARG A 1 617 ? -4.837 -1.822 14.900 1.00 97.56 617 ARG A C 1
ATOM 4659 O O . ARG A 1 617 ? -5.534 -2.773 14.560 1.00 97.56 617 ARG A O 1
ATOM 4666 N N . THR A 1 618 ? -5.175 -0.960 15.853 1.00 98.81 618 THR A N 1
ATOM 4667 C CA . THR A 1 618 ? -6.496 -0.932 16.489 1.00 98.81 618 THR A CA 1
ATOM 4668 C C . THR A 1 618 ? -7.081 0.467 16.339 1.00 98.81 618 THR A C 1
ATOM 4670 O O . THR A 1 618 ? -6.357 1.457 16.463 1.00 98.81 618 THR A O 1
ATOM 4673 N N . ALA A 1 619 ? -8.378 0.575 16.067 1.00 98.75 619 ALA A N 1
ATOM 4674 C CA . ALA A 1 619 ? -9.058 1.852 15.896 1.00 98.75 619 ALA A CA 1
ATOM 4675 C C . ALA A 1 619 ? -10.500 1.816 16.411 1.00 98.75 619 ALA A C 1
ATOM 4677 O O . ALA A 1 619 ? -11.125 0.757 16.483 1.00 98.75 619 ALA A O 1
ATOM 4678 N N . MET A 1 620 ? -11.019 2.999 16.740 1.00 98.75 620 MET A N 1
ATOM 4679 C CA . MET A 1 620 ? -12.414 3.227 17.122 1.00 98.75 620 MET A CA 1
ATOM 4680 C C . MET A 1 620 ? -12.959 4.432 16.350 1.00 98.75 620 MET A C 1
ATOM 4682 O O . MET A 1 620 ? -12.275 5.452 16.236 1.00 98.75 620 MET A O 1
ATOM 4686 N N . GLY A 1 621 ? -14.177 4.321 15.827 1.00 98.62 621 GLY A N 1
ATOM 4687 C CA . GLY A 1 621 ? -14.855 5.397 15.105 1.00 98.62 621 GLY A CA 1
ATOM 4688 C C . GLY A 1 621 ? -16.373 5.250 15.114 1.00 98.62 621 GLY A C 1
ATOM 4689 O O . GLY A 1 621 ? -16.900 4.278 15.648 1.00 98.62 621 GLY A O 1
ATOM 4690 N N . TYR A 1 622 ? -17.071 6.231 14.550 1.00 98.62 622 TYR A N 1
ATOM 4691 C CA . TYR A 1 622 ? -18.530 6.285 14.468 1.00 98.62 622 TYR A CA 1
ATOM 4692 C C . TYR A 1 622 ? -19.011 6.889 13.139 1.00 98.62 622 TYR A C 1
ATOM 4694 O O . TYR A 1 622 ? -18.339 7.726 12.520 1.00 98.62 622 TYR A O 1
ATOM 4702 N N . ASP A 1 623 ? -20.177 6.440 12.683 1.00 97.75 623 ASP A N 1
ATOM 4703 C CA . ASP A 1 623 ? -20.859 6.975 11.500 1.00 97.75 623 ASP A CA 1
ATOM 4704 C C . ASP A 1 623 ? -21.794 8.152 11.850 1.00 97.75 623 ASP A C 1
ATOM 4706 O O . ASP A 1 623 ? -21.825 8.636 12.983 1.00 97.75 623 ASP A O 1
ATOM 4710 N N . GLY A 1 624 ? -22.522 8.659 10.851 1.00 94.75 624 GLY A N 1
ATOM 4711 C CA . GLY A 1 624 ? -23.484 9.751 11.027 1.00 94.75 624 GLY A CA 1
ATOM 4712 C C . GLY A 1 624 ? -24.802 9.348 11.703 1.00 94.75 624 GLY A C 1
ATOM 4713 O O . GLY A 1 624 ? -25.605 10.228 12.007 1.00 94.75 624 GLY A O 1
ATOM 4714 N N . GLU A 1 625 ? -25.032 8.053 11.936 1.00 95.62 625 GLU A N 1
ATOM 4715 C CA . GLU A 1 625 ? -26.250 7.511 12.556 1.00 95.62 625 GLU A CA 1
ATOM 4716 C C . GLU A 1 625 ? -26.053 7.202 14.051 1.00 95.62 625 GLU A C 1
ATOM 4718 O O . GLU A 1 625 ? -27.024 7.045 14.790 1.00 95.62 625 GLU A O 1
ATOM 4723 N N . GLY A 1 626 ? -24.798 7.167 14.513 1.00 95.56 626 GLY A N 1
ATOM 4724 C CA . GLY A 1 626 ? -24.431 6.873 15.899 1.00 95.56 626 GLY A CA 1
ATOM 4725 C C . GLY A 1 626 ? -24.065 5.408 16.145 1.00 95.56 626 GLY A C 1
ATOM 4726 O O . GLY A 1 626 ? -23.971 4.992 17.306 1.00 95.56 626 GLY A O 1
ATOM 4727 N N . ASN A 1 627 ? -23.832 4.625 15.088 1.00 98.31 627 ASN A N 1
ATOM 4728 C CA . ASN A 1 627 ? -23.256 3.290 15.224 1.00 98.31 627 ASN A CA 1
ATOM 4729 C C . ASN A 1 627 ? -21.743 3.427 15.461 1.00 98.31 627 ASN A C 1
ATOM 4731 O O . ASN A 1 627 ? -21.082 4.284 14.864 1.00 98.31 627 ASN A O 1
ATOM 4735 N N . VAL A 1 628 ? -21.187 2.594 16.342 1.00 98.62 628 VAL A N 1
ATOM 4736 C CA . VAL A 1 628 ? -19.751 2.581 16.661 1.00 98.62 628 VAL A CA 1
ATOM 4737 C C . VAL A 1 628 ? -19.062 1.398 15.990 1.00 98.62 628 VAL A C 1
ATOM 4739 O O . VAL A 1 628 ? -19.630 0.313 15.890 1.00 98.62 628 VAL A O 1
ATOM 4742 N N . TYR A 1 629 ? -17.825 1.616 15.553 1.00 98.81 629 TYR A N 1
ATOM 4743 C CA . TYR A 1 629 ? -17.004 0.655 14.830 1.00 98.81 629 TYR A CA 1
ATOM 4744 C C . TYR A 1 629 ? -15.681 0.478 15.568 1.00 98.81 629 TYR A C 1
ATOM 4746 O O . TYR A 1 629 ? -14.916 1.435 15.730 1.00 98.81 629 TYR A O 1
ATOM 4754 N N . LEU A 1 630 ? -15.404 -0.749 16.002 1.00 98.88 630 LEU A N 1
ATOM 4755 C CA . LEU A 1 630 ? -14.101 -1.172 16.510 1.00 98.88 630 LEU A CA 1
ATOM 4756 C C . LEU A 1 630 ? -13.399 -1.976 15.421 1.00 98.88 630 LEU A C 1
ATOM 4758 O O . LEU A 1 630 ? -13.987 -2.915 14.892 1.00 98.88 630 LEU A O 1
ATOM 4762 N N . ILE A 1 631 ? -12.155 -1.631 15.092 1.00 98.69 631 ILE A N 1
ATOM 4763 C CA . ILE A 1 631 ? -11.377 -2.320 14.053 1.00 98.69 631 ILE A CA 1
ATOM 4764 C C . ILE A 1 631 ? -10.052 -2.796 14.632 1.00 98.69 631 ILE A C 1
ATOM 4766 O O . ILE A 1 631 ? -9.340 -2.019 15.268 1.00 98.69 631 ILE A O 1
ATOM 4770 N N . VAL A 1 632 ? -9.694 -4.049 14.353 1.00 98.88 632 VAL A N 1
ATOM 4771 C CA . VAL A 1 632 ? -8.343 -4.589 14.539 1.00 98.88 632 VAL A CA 1
ATOM 4772 C C . VAL A 1 632 ? -7.839 -5.135 13.210 1.00 98.88 632 VAL A C 1
ATOM 4774 O O . VAL A 1 632 ? -8.378 -6.105 12.688 1.00 98.88 632 VAL A O 1
ATOM 4777 N N . VAL A 1 633 ? -6.775 -4.538 12.677 1.00 98.44 633 VAL A N 1
ATOM 4778 C CA . VAL A 1 633 ? -6.039 -5.082 11.528 1.00 98.44 633 VAL A CA 1
ATOM 4779 C C . VAL A 1 633 ? -4.891 -5.935 12.058 1.00 98.44 633 VAL A C 1
ATOM 4781 O O . VAL A 1 633 ? -4.079 -5.458 12.852 1.00 98.44 633 VAL A O 1
ATOM 4784 N N . ASP A 1 634 ? -4.821 -7.195 11.634 1.00 95.25 634 ASP A N 1
ATOM 4785 C CA . ASP A 1 634 ? -3.748 -8.126 12.005 1.00 95.25 634 ASP A CA 1
ATOM 4786 C C . ASP A 1 634 ? -2.444 -7.786 11.262 1.00 95.25 634 ASP A C 1
ATOM 4788 O O . ASP A 1 634 ? -2.480 -7.137 10.218 1.00 95.25 634 ASP A O 1
ATOM 4792 N N . GLY A 1 635 ? -1.279 -8.235 11.726 1.00 87.62 635 GLY A N 1
ATOM 4793 C CA . GLY A 1 635 ? -0.012 -7.872 11.083 1.00 87.62 635 GLY A CA 1
ATOM 4794 C C . GLY A 1 635 ? 1.223 -8.606 11.597 1.00 87.62 635 GLY A C 1
ATOM 4795 O O . GLY A 1 635 ? 1.159 -9.401 12.534 1.00 87.62 635 GLY A O 1
ATOM 4796 N N . ARG A 1 636 ? 2.380 -8.290 10.995 1.00 79.19 636 ARG A N 1
ATOM 4797 C CA . ARG A 1 636 ? 3.694 -8.919 11.262 1.00 79.19 636 ARG A CA 1
ATOM 4798 C C . ARG A 1 636 ? 3.759 -10.422 10.959 1.00 79.19 636 ARG A C 1
ATOM 4800 O O . ARG A 1 636 ? 4.605 -11.136 11.498 1.00 79.19 636 ARG A O 1
ATOM 4807 N N . ARG A 1 637 ? 2.862 -10.920 10.104 1.00 75.50 637 ARG A N 1
ATOM 4808 C CA . ARG A 1 637 ? 2.688 -12.346 9.805 1.00 75.50 637 ARG A CA 1
ATOM 4809 C C . ARG A 1 637 ? 2.579 -12.547 8.283 1.00 75.50 637 ARG A C 1
ATOM 4811 O O . ARG A 1 637 ? 1.458 -12.686 7.799 1.00 75.50 637 ARG A O 1
ATOM 4818 N N . PRO A 1 638 ? 3.702 -12.644 7.539 1.00 67.12 638 PRO A N 1
ATOM 4819 C CA . PRO A 1 638 ? 3.747 -12.619 6.067 1.00 67.12 638 PRO A CA 1
ATOM 4820 C C . PRO A 1 638 ? 2.664 -13.424 5.335 1.00 67.12 638 PRO A C 1
ATOM 4822 O O . PRO A 1 638 ? 2.080 -12.981 4.353 1.00 67.12 638 PRO A O 1
ATOM 4825 N N . LYS A 1 639 ? 2.384 -14.634 5.836 1.00 74.25 639 LYS A N 1
ATOM 4826 C CA . LYS A 1 639 ? 1.469 -15.613 5.227 1.00 74.25 639 LYS A CA 1
ATOM 4827 C C . LYS A 1 639 ? 0.015 -15.517 5.713 1.00 74.25 639 LYS A C 1
ATOM 4829 O O . LYS A 1 639 ? -0.784 -16.375 5.357 1.00 74.25 639 LYS A O 1
ATOM 4834 N N . LEU A 1 640 ? -0.307 -14.547 6.572 1.00 80.00 640 LEU A N 1
ATOM 4835 C CA . LEU A 1 640 ? -1.630 -14.370 7.183 1.00 80.00 640 LEU A CA 1
ATOM 4836 C C . LEU A 1 640 ? -2.109 -12.920 7.079 1.00 80.00 640 LEU A C 1
ATOM 4838 O O . LEU A 1 640 ? -3.190 -12.680 6.561 1.00 80.00 640 LEU A O 1
ATOM 4842 N N . SER A 1 641 ? -1.308 -11.969 7.565 1.00 88.31 641 SER A N 1
ATOM 4843 C CA . SER A 1 641 ? -1.557 -10.538 7.414 1.00 88.31 641 SER A CA 1
ATOM 4844 C C . SER A 1 641 ? -0.255 -9.746 7.526 1.00 88.31 641 SER A C 1
ATOM 4846 O O . SER A 1 641 ? 0.499 -9.876 8.497 1.00 88.31 641 SER A O 1
ATOM 4848 N N . ASN A 1 642 ? -0.017 -8.884 6.541 1.00 82.06 642 ASN A N 1
ATOM 4849 C CA . ASN A 1 642 ? 1.089 -7.928 6.514 1.00 82.06 642 ASN A CA 1
ATOM 4850 C C . ASN A 1 642 ? 0.828 -6.683 7.394 1.00 82.06 642 ASN A C 1
ATOM 4852 O O . ASN A 1 642 ? 1.766 -6.028 7.846 1.00 82.06 642 ASN A O 1
ATOM 4856 N N . GLY A 1 643 ? -0.437 -6.371 7.692 1.00 87.69 643 GLY A N 1
ATOM 4857 C CA . GLY A 1 643 ? -0.826 -5.165 8.427 1.00 87.69 643 GLY A CA 1
ATOM 4858 C C . GLY A 1 643 ? -0.910 -3.899 7.573 1.00 87.69 643 GLY A C 1
ATOM 4859 O O . GLY A 1 643 ? -0.716 -3.920 6.353 1.00 87.69 643 GLY A O 1
ATOM 4860 N N . ALA A 1 644 ? -1.229 -2.793 8.246 1.00 90.25 644 ALA A N 1
ATOM 4861 C CA . ALA A 1 644 ? -1.688 -1.545 7.641 1.00 90.25 644 ALA A CA 1
ATOM 4862 C C . ALA A 1 644 ? -0.858 -0.324 8.074 1.00 90.25 644 ALA A C 1
ATOM 4864 O O . ALA A 1 644 ? -0.382 -0.237 9.216 1.00 90.25 644 ALA A O 1
ATOM 4865 N N . SER A 1 645 ? -0.726 0.635 7.156 1.00 91.81 645 SER A N 1
ATOM 4866 C CA . SER A 1 645 ? -0.418 2.035 7.471 1.00 91.81 645 SER A CA 1
ATOM 4867 C C . SER A 1 645 ? -1.644 2.721 8.102 1.00 91.81 645 SER A C 1
ATOM 4869 O O . SER A 1 645 ? -2.753 2.177 8.097 1.00 91.81 645 SER A O 1
ATOM 4871 N N . LEU A 1 646 ? -1.475 3.931 8.638 1.00 93.31 646 LEU A N 1
ATOM 4872 C CA . LEU A 1 646 ? -2.614 4.737 9.096 1.00 93.31 646 LEU A CA 1
ATOM 4873 C C . LEU A 1 646 ? -3.522 5.180 7.940 1.00 93.31 646 LEU A C 1
ATOM 4875 O O . LEU A 1 646 ? -4.733 5.280 8.131 1.00 93.31 646 LEU A O 1
ATOM 4879 N N . LEU A 1 647 ? -2.977 5.366 6.737 1.00 92.56 647 LEU A N 1
ATOM 4880 C CA . LEU A 1 647 ? -3.759 5.719 5.556 1.00 92.56 647 LEU A CA 1
ATOM 4881 C C . LEU A 1 647 ? -4.610 4.537 5.057 1.00 92.56 647 LEU A C 1
ATOM 4883 O O . LEU A 1 647 ? -5.788 4.729 4.774 1.00 92.56 647 LEU A O 1
ATOM 4887 N N . ASP A 1 648 ? -4.080 3.306 5.053 1.00 94.12 648 ASP A N 1
ATOM 4888 C CA . ASP A 1 648 ? -4.891 2.105 4.771 1.00 94.12 648 ASP A CA 1
ATOM 4889 C C . ASP A 1 648 ? -6.065 1.988 5.759 1.00 94.12 648 ASP A C 1
ATOM 4891 O O . ASP A 1 648 ? -7.203 1.759 5.364 1.00 94.12 648 ASP A O 1
ATOM 4895 N N . LEU A 1 649 ? -5.797 2.196 7.052 1.00 96.62 649 LEU A N 1
ATOM 4896 C CA . LEU A 1 649 ? -6.796 2.139 8.123 1.00 96.62 649 LEU A CA 1
ATOM 4897 C C . LEU A 1 649 ? -7.851 3.254 8.010 1.00 96.62 649 LEU A C 1
ATOM 4899 O O . LEU A 1 649 ? -9.020 3.042 8.326 1.00 96.62 649 LEU A O 1
ATOM 4903 N N . THR A 1 650 ? -7.446 4.428 7.522 1.00 95.81 650 THR A N 1
ATOM 4904 C CA . THR A 1 650 ? -8.343 5.554 7.223 1.00 95.81 650 THR A CA 1
ATOM 4905 C C . THR A 1 650 ? -9.273 5.232 6.049 1.00 95.81 650 THR A C 1
ATOM 4907 O O . THR A 1 650 ? -10.456 5.563 6.103 1.00 95.81 650 THR A O 1
ATOM 4910 N N . ILE A 1 651 ? -8.757 4.560 5.013 1.00 93.88 651 ILE A N 1
ATOM 4911 C CA . ILE A 1 651 ? -9.547 4.099 3.863 1.00 93.88 651 ILE A CA 1
ATOM 4912 C C . ILE A 1 651 ? -10.522 3.000 4.300 1.00 93.88 651 ILE A C 1
ATOM 4914 O O . ILE A 1 651 ? -11.709 3.137 4.038 1.00 93.88 651 ILE A O 1
ATOM 4918 N N . ILE A 1 652 ? -10.078 1.998 5.073 1.00 96.06 652 ILE A N 1
ATOM 4919 C CA . ILE A 1 652 ? -10.962 0.958 5.637 1.00 96.06 652 ILE A CA 1
ATOM 4920 C C . ILE A 1 652 ? -12.118 1.584 6.436 1.00 96.06 652 ILE A C 1
ATOM 4922 O O . ILE A 1 652 ? -13.262 1.170 6.277 1.00 96.06 652 ILE A O 1
ATOM 4926 N N . PHE A 1 653 ? -11.860 2.603 7.266 1.00 96.12 653 PHE A N 1
ATOM 4927 C CA . PHE A 1 653 ? -12.939 3.315 7.962 1.00 96.12 653 PHE A CA 1
ATOM 4928 C C . PHE A 1 653 ? -13.923 3.989 6.994 1.00 96.12 653 PHE A C 1
ATOM 4930 O O . PHE A 1 653 ? -15.133 3.901 7.197 1.00 96.12 653 PHE A O 1
ATOM 4937 N N . ARG A 1 654 ? -13.418 4.656 5.951 1.00 92.69 654 ARG A N 1
ATOM 4938 C CA . ARG A 1 654 ? -14.241 5.367 4.964 1.00 92.69 654 ARG A CA 1
ATOM 4939 C C . ARG A 1 654 ? -15.099 4.408 4.133 1.00 92.69 654 ARG A C 1
ATOM 4941 O O . ARG A 1 654 ? -16.282 4.680 3.952 1.00 92.69 654 ARG A O 1
ATOM 4948 N N . ASP A 1 655 ? -14.531 3.281 3.714 1.00 91.94 655 ASP A N 1
ATOM 4949 C CA . ASP A 1 655 ? -15.222 2.204 2.992 1.00 91.94 655 ASP A CA 1
ATOM 4950 C C . ASP A 1 655 ? -16.293 1.520 3.879 1.00 91.94 655 ASP A C 1
ATOM 4952 O O . ASP A 1 655 ? -17.286 1.002 3.375 1.00 91.94 655 ASP A O 1
ATOM 4956 N N . LEU A 1 656 ? -16.145 1.580 5.211 1.00 94.88 656 LEU A N 1
ATOM 4957 C CA . LEU A 1 656 ? -17.143 1.148 6.205 1.00 94.88 656 LEU A CA 1
ATOM 4958 C C . LEU A 1 656 ? -18.150 2.245 6.614 1.00 94.88 656 LEU A C 1
ATOM 4960 O O . LEU A 1 656 ? -18.934 2.033 7.537 1.00 94.88 656 LEU A O 1
ATOM 4964 N N . GLY A 1 657 ? -18.138 3.418 5.972 1.00 93.88 657 GLY A N 1
ATOM 4965 C CA . GLY A 1 657 ? -19.070 4.519 6.260 1.00 93.88 657 GLY A CA 1
ATOM 4966 C C . GLY A 1 657 ? -18.775 5.322 7.537 1.00 93.88 657 GLY A C 1
ATOM 4967 O O . GLY A 1 657 ? -19.552 6.209 7.900 1.00 93.88 657 GLY A O 1
ATOM 4968 N N . VAL A 1 658 ? -17.651 5.068 8.217 1.00 97.19 658 VAL A N 1
ATOM 4969 C CA . VAL A 1 658 ? -17.247 5.826 9.411 1.00 97.19 658 VAL A CA 1
ATOM 4970 C C . VAL A 1 658 ? -16.946 7.274 9.032 1.00 97.19 658 VAL A C 1
ATOM 4972 O O . VAL A 1 658 ? -16.199 7.554 8.096 1.00 97.19 658 VAL A O 1
ATOM 4975 N N . THR A 1 659 ? -17.503 8.217 9.793 1.00 96.12 659 THR A N 1
ATOM 4976 C CA . THR A 1 659 ? -17.339 9.659 9.538 1.00 96.12 659 THR A CA 1
ATOM 4977 C C . THR A 1 659 ? -16.280 10.292 10.436 1.00 96.12 659 THR A C 1
ATOM 4979 O O . THR A 1 659 ? -15.611 11.243 10.030 1.00 96.12 659 THR A O 1
ATOM 4982 N N . SER A 1 660 ? -16.086 9.757 11.638 1.00 98.12 660 SER A N 1
ATOM 4983 C CA . SER A 1 660 ? -15.139 10.267 12.628 1.00 98.12 660 SER A CA 1
ATOM 4984 C C . SER A 1 660 ? -14.483 9.095 13.353 1.00 98.12 660 SER A C 1
ATOM 4986 O O . SER A 1 660 ? -15.179 8.198 13.820 1.00 98.12 660 SER A O 1
ATOM 4988 N N . GLY A 1 661 ? -13.153 9.071 13.461 1.00 98.12 661 GLY A N 1
ATOM 4989 C CA . GLY A 1 661 ? -12.451 7.920 14.038 1.00 98.12 661 GLY A CA 1
ATOM 4990 C C . GLY A 1 661 ? -10.962 8.139 14.284 1.00 98.12 661 GLY A C 1
ATOM 4991 O O . GLY A 1 661 ? -10.335 9.018 13.689 1.00 98.12 661 GLY A O 1
ATOM 4992 N N . VAL A 1 662 ? -10.390 7.338 15.186 1.00 98.56 662 VAL A N 1
ATOM 4993 C CA . VAL A 1 662 ? -9.030 7.514 15.720 1.00 98.56 662 VAL A CA 1
ATOM 4994 C C . VAL A 1 662 ? -8.223 6.210 15.731 1.00 98.56 662 VAL A C 1
ATOM 4996 O O . VAL A 1 662 ? -8.779 5.135 15.953 1.00 98.56 662 VAL A O 1
ATOM 4999 N N . ASN A 1 663 ? -6.897 6.302 15.559 1.00 98.38 663 ASN A N 1
ATOM 5000 C CA . ASN A 1 663 ? -5.988 5.165 15.765 1.00 98.38 663 ASN A CA 1
ATOM 5001 C C . ASN A 1 663 ? -5.571 5.050 17.243 1.00 98.38 663 ASN A C 1
ATOM 5003 O O . ASN A 1 663 ? -4.927 5.958 17.792 1.00 98.38 663 ASN A O 1
ATOM 5007 N N . LEU A 1 664 ? -5.897 3.909 17.845 1.00 98.38 664 LEU A N 1
ATOM 5008 C CA . LEU A 1 664 ? -5.586 3.497 19.217 1.00 98.38 664 LEU A CA 1
ATOM 5009 C C . LEU A 1 664 ? -4.194 2.822 19.283 1.00 98.38 664 LEU A C 1
ATOM 5011 O O . LEU A 1 664 ? -3.415 2.914 18.327 1.00 98.38 664 LEU A O 1
ATOM 5015 N N . ASP A 1 665 ? -3.831 2.192 20.406 1.00 97.19 665 ASP A N 1
ATOM 5016 C CA . ASP A 1 665 ? -2.567 1.440 20.493 1.00 97.19 665 ASP A CA 1
ATOM 5017 C C . ASP A 1 665 ? -2.568 0.216 19.557 1.00 97.19 665 ASP A C 1
ATOM 5019 O O . ASP A 1 665 ? -3.610 -0.370 19.265 1.00 97.19 665 ASP A O 1
ATOM 5023 N N . GLY A 1 666 ? -1.392 -0.166 19.063 1.00 95.25 666 GLY A N 1
ATOM 5024 C CA . GLY A 1 666 ? -1.237 -1.137 17.980 1.00 95.25 666 GLY A CA 1
ATOM 5025 C C . GLY A 1 666 ? -0.164 -2.195 18.230 1.00 95.25 666 GLY A C 1
ATOM 5026 O O . GLY A 1 666 ? 0.282 -2.445 19.353 1.00 95.25 666 GLY A O 1
ATOM 5027 N N . GLY A 1 667 ? 0.293 -2.830 17.152 1.00 90.19 667 GLY A N 1
ATOM 5028 C CA . GLY A 1 667 ? 1.340 -3.845 17.218 1.00 90.19 667 GLY A CA 1
ATOM 5029 C C . GLY A 1 667 ? 0.939 -5.029 18.100 1.00 90.19 667 GLY A C 1
ATOM 5030 O O . GLY A 1 667 ? -0.080 -5.669 17.874 1.00 90.19 667 GLY A O 1
ATOM 5031 N N . GLY A 1 668 ? 1.740 -5.316 19.126 1.00 89.44 668 GLY A N 1
ATOM 5032 C CA . GLY A 1 668 ? 1.467 -6.413 20.057 1.00 89.44 668 GLY A CA 1
ATOM 5033 C C . GLY A 1 668 ? 0.301 -6.169 21.012 1.00 89.44 668 GLY A C 1
ATOM 5034 O O . GLY A 1 668 ? -0.154 -7.109 21.654 1.00 89.44 668 GLY A O 1
ATOM 5035 N N . SER A 1 669 ? -0.181 -4.927 21.118 1.00 96.56 669 SER A N 1
ATOM 5036 C CA . SER A 1 669 ? -1.382 -4.600 21.890 1.00 96.56 669 SER A CA 1
ATOM 5037 C C . SER A 1 669 ? -2.663 -4.963 21.134 1.00 96.56 669 SER A C 1
ATOM 5039 O O . SER A 1 669 ? -3.665 -5.275 21.777 1.00 96.56 669 SER A O 1
ATOM 5041 N N . SER A 1 670 ? -2.618 -4.980 19.793 1.00 98.31 670 SER A N 1
ATOM 5042 C CA . SER A 1 670 ? -3.775 -5.230 18.928 1.00 98.31 670 SER A CA 1
ATOM 5043 C C . SER A 1 670 ? -4.450 -6.560 19.239 1.00 98.31 670 SER A C 1
ATOM 5045 O O . SER A 1 670 ? -3.897 -7.636 19.003 1.00 98.31 670 SER A O 1
ATOM 5047 N N . THR A 1 671 ? -5.659 -6.461 19.785 1.00 98.56 671 THR A N 1
ATOM 5048 C CA . THR A 1 671 ? -6.453 -7.579 20.300 1.00 98.56 671 THR A CA 1
ATOM 5049 C C . THR A 1 671 ? -7.924 -7.326 19.998 1.00 98.56 671 THR A C 1
ATOM 5051 O O . THR A 1 671 ? -8.413 -6.248 20.327 1.00 98.56 671 THR A O 1
ATOM 5054 N N . MET A 1 672 ? -8.630 -8.313 19.444 1.00 98.69 672 MET A N 1
ATOM 5055 C CA . MET A 1 672 ? -10.094 -8.334 19.372 1.00 98.69 672 MET A CA 1
ATOM 5056 C C . MET A 1 672 ? -10.629 -9.620 20.004 1.00 98.69 672 MET A C 1
ATOM 5058 O O . MET A 1 672 ? -10.269 -10.722 19.581 1.00 98.69 672 MET A O 1
ATOM 5062 N N . ILE A 1 673 ? -11.486 -9.454 21.011 1.00 98.75 673 ILE A N 1
ATOM 5063 C CA . ILE A 1 673 ? -12.259 -10.514 21.662 1.00 98.75 673 ILE A CA 1
ATOM 5064 C C . ILE A 1 673 ? -13.732 -10.323 21.290 1.00 98.75 673 ILE A C 1
ATOM 5066 O O . ILE A 1 673 ? -14.212 -9.188 21.288 1.00 98.75 673 ILE A O 1
ATOM 5070 N N . VAL A 1 674 ? -14.437 -11.411 20.994 1.00 98.56 674 VAL A N 1
ATOM 5071 C CA . VAL A 1 674 ? -15.863 -11.425 20.628 1.00 98.56 674 VAL A CA 1
ATOM 5072 C C . VAL A 1 674 ? -16.549 -12.592 21.337 1.00 98.56 674 VAL A C 1
ATOM 5074 O O . VAL A 1 674 ? -15.925 -13.640 21.490 1.00 98.56 674 VAL A O 1
ATOM 5077 N N . ASP A 1 675 ? -17.789 -12.417 21.789 1.00 97.50 675 ASP A N 1
ATOM 5078 C CA . ASP A 1 675 ? -18.624 -13.504 22.309 1.00 97.50 675 ASP A CA 1
ATOM 5079 C C . ASP A 1 675 ? -19.334 -14.246 21.161 1.00 97.50 675 ASP A C 1
ATOM 5081 O O . ASP A 1 675 ? -20.128 -13.659 20.428 1.00 97.50 675 ASP A O 1
ATOM 5085 N N . GLU A 1 676 ? -19.029 -15.532 20.997 1.00 91.00 676 GLU A N 1
ATOM 5086 C CA . GLU A 1 676 ? -19.624 -16.440 20.005 1.00 91.00 676 GLU A CA 1
ATOM 5087 C C . GLU A 1 676 ? -19.954 -17.772 20.704 1.00 91.00 676 GLU A C 1
ATOM 5089 O O . GLU A 1 676 ? -19.253 -18.771 20.529 1.00 91.00 676 GLU A O 1
ATOM 5094 N N . ASP A 1 677 ? -20.973 -17.759 21.574 1.00 87.56 677 ASP A N 1
ATOM 5095 C CA . ASP A 1 677 ? -21.213 -18.792 22.603 1.00 87.56 677 ASP A CA 1
ATOM 5096 C C . ASP A 1 677 ? -19.990 -18.993 23.540 1.00 87.56 677 ASP A C 1
ATOM 5098 O O . ASP A 1 677 ? -19.678 -20.101 23.996 1.00 87.56 677 ASP A O 1
ATOM 5102 N N . GLY A 1 678 ? -19.284 -17.898 23.838 1.00 93.62 678 GLY A N 1
ATOM 5103 C CA . GLY A 1 678 ? -18.054 -17.824 24.624 1.00 93.62 678 GLY A CA 1
ATOM 5104 C C . GLY A 1 678 ? -17.045 -16.829 24.032 1.00 93.62 678 GLY A C 1
ATOM 5105 O O . GLY A 1 678 ? -16.955 -16.655 22.819 1.00 93.62 678 GLY A O 1
ATOM 5106 N N . PHE A 1 679 ? -16.226 -16.199 24.882 1.00 97.94 679 PHE A N 1
ATOM 5107 C CA . PHE A 1 679 ? -15.240 -15.201 24.445 1.00 97.94 679 PHE A CA 1
ATOM 5108 C C . PHE A 1 679 ? -14.066 -15.803 23.647 1.00 97.94 679 PHE A C 1
ATOM 5110 O O . PHE A 1 679 ? -13.171 -16.448 24.204 1.00 97.94 679 PHE A O 1
ATOM 5117 N N . VAL A 1 680 ? -14.023 -15.519 22.344 1.00 97.81 680 VAL A N 1
ATOM 5118 C CA . VAL A 1 680 ? -12.994 -15.958 21.390 1.00 97.81 680 VAL A CA 1
ATOM 5119 C C . VAL A 1 680 ? -12.070 -14.796 21.009 1.00 97.81 680 VAL A C 1
ATOM 5121 O O . VAL A 1 680 ? -12.522 -13.714 20.636 1.00 97.81 680 VAL A O 1
ATOM 5124 N N . THR A 1 681 ? -10.752 -15.024 21.030 1.00 98.12 681 THR A N 1
ATOM 5125 C CA . THR A 1 681 ? -9.778 -14.112 20.399 1.00 98.12 681 THR A CA 1
ATOM 5126 C C . THR A 1 681 ? -9.825 -14.298 18.884 1.00 98.12 681 THR A C 1
ATOM 5128 O O . THR A 1 681 ? -9.461 -15.366 18.393 1.00 98.12 681 THR A O 1
ATOM 5131 N N . LYS A 1 682 ? -10.255 -13.271 18.143 1.00 97.81 682 LYS A N 1
ATOM 5132 C CA . LYS A 1 682 ? -10.468 -13.360 16.687 1.00 97.81 682 LYS A CA 1
ATOM 5133 C C . LYS A 1 682 ? -9.196 -13.097 15.875 1.00 97.81 682 LYS A C 1
ATOM 5135 O O . LYS A 1 682 ? -8.970 -13.752 14.864 1.00 97.81 682 LYS A O 1
ATOM 5140 N N . ASN A 1 683 ? -8.348 -12.171 16.329 1.00 96.62 683 ASN A N 1
ATOM 5141 C CA . ASN A 1 683 ? -7.062 -11.887 15.686 1.00 96.62 683 ASN A CA 1
ATOM 5142 C C . ASN A 1 683 ? -5.935 -12.808 16.182 1.00 96.62 683 ASN A C 1
ATOM 5144 O O . ASN A 1 683 ? -6.106 -13.595 17.111 1.00 96.62 683 ASN A O 1
ATOM 5148 N N . SER A 1 684 ? -4.747 -12.691 15.586 1.00 94.31 684 SER A N 1
ATOM 5149 C CA . SER A 1 684 ? -3.564 -13.471 15.952 1.00 94.31 684 SER A CA 1
ATOM 5150 C C . SER A 1 684 ? -2.465 -12.562 16.546 1.00 94.31 684 SER A C 1
ATOM 5152 O O . SER A 1 684 ? -1.588 -12.095 15.818 1.00 94.31 684 SER A O 1
ATOM 5154 N N . PRO A 1 685 ? -2.455 -12.299 17.874 1.00 92.62 685 PRO A N 1
ATOM 5155 C CA . PRO A 1 685 ? -1.588 -11.299 18.515 1.00 92.62 685 PRO A CA 1
ATOM 5156 C C . PRO A 1 685 ? -0.116 -11.363 18.079 1.00 92.62 685 PRO A C 1
ATOM 5158 O O . PRO A 1 685 ? 0.483 -12.445 18.075 1.00 92.62 685 PRO A O 1
ATOM 5161 N N . SER A 1 686 ? 0.493 -10.226 17.707 1.00 84.00 686 SER A N 1
ATOM 5162 C CA . SER A 1 686 ? 1.832 -10.240 17.079 1.00 84.00 686 SER A CA 1
ATOM 5163 C C . SER A 1 686 ? 2.951 -10.718 18.003 1.00 84.00 686 SER A C 1
ATOM 5165 O O . SER A 1 686 ? 3.974 -11.196 17.526 1.00 84.00 686 SER A O 1
ATOM 5167 N N . ASP A 1 687 ? 2.748 -10.612 19.317 1.00 84.88 687 ASP A N 1
ATOM 5168 C CA . ASP A 1 687 ? 3.714 -11.030 20.340 1.00 84.88 687 ASP A CA 1
ATOM 5169 C C . ASP A 1 687 ? 3.617 -12.544 20.650 1.00 84.88 687 ASP A C 1
ATOM 5171 O O . ASP A 1 687 ? 4.302 -13.049 21.535 1.00 84.88 687 ASP A O 1
ATOM 5175 N N . GLY A 1 688 ? 2.743 -13.280 19.948 1.00 85.56 688 GLY A N 1
ATOM 5176 C CA . GLY A 1 688 ? 2.494 -14.714 20.148 1.00 85.56 688 GLY A CA 1
ATOM 5177 C C . GLY A 1 688 ? 1.533 -15.048 21.297 1.00 85.56 688 GLY A C 1
ATOM 5178 O O . GLY A 1 688 ? 1.097 -16.191 21.407 1.00 85.56 688 GLY A O 1
ATOM 5179 N N . ALA A 1 689 ? 1.165 -14.063 22.118 1.00 92.06 689 ALA A N 1
ATOM 5180 C CA . ALA A 1 689 ? 0.195 -14.173 23.206 1.00 92.06 689 ALA A CA 1
ATOM 5181 C C . ALA A 1 689 ? -0.567 -12.847 23.396 1.00 92.06 689 ALA A C 1
ATOM 5183 O O . ALA A 1 689 ? -0.142 -11.806 22.895 1.00 92.06 689 ALA A O 1
ATOM 5184 N N . LEU A 1 690 ? -1.675 -12.878 24.146 1.00 94.69 690 LEU A N 1
ATOM 5185 C CA . LEU A 1 690 ? -2.407 -11.673 24.545 1.00 94.69 690 LEU A CA 1
ATOM 5186 C C . LEU A 1 690 ? -1.525 -10.777 25.431 1.00 94.69 690 LEU A C 1
ATOM 5188 O O . LEU A 1 690 ? -1.100 -11.180 26.517 1.00 94.69 690 LEU A O 1
ATOM 5192 N N . ARG A 1 691 ? -1.272 -9.542 24.989 1.00 95.38 691 ARG A N 1
ATOM 5193 C CA . ARG A 1 691 ? -0.541 -8.539 25.773 1.00 95.38 691 ARG A CA 1
ATOM 5194 C C . ARG A 1 691 ? -1.438 -7.968 26.876 1.00 95.38 691 ARG A C 1
ATOM 5196 O O . ARG A 1 691 ? -2.626 -7.735 26.665 1.00 95.38 691 ARG A O 1
ATOM 5203 N N . LYS A 1 692 ? -0.859 -7.688 28.051 1.00 96.38 692 LYS A N 1
ATOM 5204 C CA . LYS A 1 692 ? -1.527 -6.886 29.089 1.00 96.38 692 LYS A CA 1
ATOM 5205 C C . LYS A 1 692 ? -1.368 -5.394 28.778 1.00 96.38 692 LYS A C 1
ATOM 5207 O O . LYS A 1 692 ? -0.241 -4.899 28.758 1.00 96.38 692 LYS A O 1
ATOM 5212 N N . VAL A 1 693 ? -2.489 -4.720 28.545 1.00 96.81 693 VAL A N 1
ATOM 5213 C CA . VAL A 1 693 ? -2.633 -3.291 28.220 1.00 96.81 693 VAL A CA 1
ATOM 5214 C C . VAL A 1 693 ? -3.224 -2.533 29.412 1.00 96.81 693 VAL A C 1
ATOM 5216 O O . VAL A 1 693 ? -3.725 -3.162 30.342 1.00 96.81 693 VAL A O 1
ATOM 5219 N N . PHE A 1 694 ? -3.166 -1.198 29.415 1.00 96.00 694 PHE A N 1
ATOM 5220 C CA . PHE A 1 694 ? -3.752 -0.394 30.497 1.00 96.00 694 PHE A CA 1
ATOM 5221 C C . PHE A 1 694 ? -5.292 -0.460 30.514 1.00 96.00 694 PHE A C 1
ATOM 5223 O O . PHE A 1 694 ? -5.889 -0.788 31.539 1.00 96.00 694 PHE A O 1
ATOM 5230 N N . ASN A 1 695 ? -5.933 -0.172 29.377 1.00 97.19 695 ASN A N 1
ATOM 5231 C CA . ASN A 1 695 ? -7.387 -0.182 29.227 1.00 97.19 695 ASN A CA 1
ATOM 5232 C C . ASN A 1 695 ? -7.838 -0.721 27.856 1.00 97.19 695 ASN A C 1
ATOM 5234 O O . ASN A 1 695 ? -7.043 -0.965 26.943 1.00 97.19 695 ASN A O 1
ATOM 5238 N N . SER A 1 696 ? -9.147 -0.925 27.738 1.00 98.50 696 SER A N 1
ATOM 5239 C CA . SER A 1 696 ? -9.830 -1.503 26.578 1.00 98.50 696 SER A CA 1
ATOM 5240 C C . SER A 1 696 ? -11.140 -0.766 26.290 1.00 98.50 696 SER A C 1
ATOM 5242 O O . SER A 1 696 ? -11.718 -0.165 27.197 1.00 98.50 696 SER A O 1
ATOM 5244 N N . VAL A 1 697 ? -11.601 -0.805 25.038 1.00 98.81 697 VAL A N 1
ATOM 5245 C CA . VAL A 1 697 ? -12.966 -0.409 24.660 1.00 98.81 697 VAL A CA 1
ATOM 5246 C C . VAL A 1 697 ? -13.803 -1.682 24.613 1.00 98.81 697 VAL A C 1
ATOM 5248 O O . VAL A 1 697 ? -13.464 -2.592 23.854 1.00 98.81 697 VAL A O 1
ATOM 5251 N N . LEU A 1 698 ? -14.863 -1.760 25.416 1.00 98.81 698 LEU A N 1
ATOM 5252 C CA . LEU A 1 698 ? -15.807 -2.881 25.423 1.00 98.81 698 LEU A CA 1
ATOM 5253 C C . LEU A 1 698 ? -17.170 -2.438 24.876 1.00 98.81 698 LEU A C 1
ATOM 5255 O O . LEU A 1 698 ? -17.549 -1.272 25.014 1.00 98.81 698 LEU A O 1
ATOM 5259 N N . ILE A 1 699 ? -17.901 -3.381 24.283 1.00 98.81 699 ILE A N 1
ATOM 5260 C CA . ILE A 1 699 ? -19.263 -3.219 23.759 1.00 98.81 699 ILE A CA 1
ATOM 5261 C C . ILE A 1 699 ? -20.201 -4.102 24.579 1.00 98.81 699 ILE A C 1
ATOM 5263 O O . ILE A 1 699 ? -20.033 -5.319 24.592 1.00 98.81 699 ILE A O 1
ATOM 5267 N N . LYS A 1 700 ? -21.193 -3.499 25.234 1.00 98.25 700 LYS A N 1
ATOM 5268 C CA . LYS A 1 700 ? -22.267 -4.210 25.949 1.00 98.25 700 LYS A CA 1
ATOM 5269 C C . LYS A 1 700 ? -23.320 -4.773 24.980 1.00 98.25 700 LYS A C 1
ATOM 5271 O O . LYS A 1 700 ? -23.568 -4.160 23.929 1.00 98.25 700 LYS A O 1
ATOM 5276 N N . LYS A 1 701 ? -23.928 -5.904 25.353 1.00 95.62 701 LYS A N 1
ATOM 5277 C CA . LYS A 1 701 ? -25.084 -6.497 24.650 1.00 95.62 701 LYS A CA 1
ATOM 5278 C C . LYS A 1 701 ? -26.334 -5.607 24.722 1.00 95.62 701 LYS A C 1
ATOM 5280 O O . LYS A 1 701 ? -26.390 -4.709 25.590 1.00 95.62 701 LYS A O 1
#

Foldseek 3Di:
DDDDDDDDDDDDDDDDDDDDDDDDDDPDQDDFAFDPPDLWDQDPPVQETDAEEAWDAPARVCVRTPDRKFWADPNHTHDDRHTFWFQTWIDDSPDIGTYAYAQRFVGPSGREVVSLVQLVCVVVVHPHDTPQRSQQQVPPSDRDVVSSVLSVCVNVVAFHHRDQHHPPKDFQDDADQEAEEEAPDHDPLLVLLNQLLVVLRCVVHVHDCGCVSYDYLVDDGRAYEYFECHPDCVQVVQLVPDDQLKWKWAAAGSRYIYTYYVHSVSSLQRSQVVSCQQPVQHFNASDDQDDDDDDFDDDDPDPHDPGRIHRDMDMDDQAAQQDFADAQNHTPQQEAEEDAPPPVVLSVVLQSLLCRDRVDRHHYDHPVVCPPTQYEYQEAPPVTQNDPDPAEDQFKWKWADAPSYTYTHHNDPVCSNVSSSLCSLCGRVNPDYHHHPDIAMDGHLWQSWDWDDKDWDDQDVQKIKMWIWTAGSRRFIKIKIKIKGALQLVFKFKFWQQSDLDQFLTWDFQVNSQVNCVVVVFAFFKKKFFADFDPVHRRGGPAWFAGQLRGSGQGPQQFKKWFRFQVSDIDTDHSVVCVVGVNRGRGMTTAHDWQAAQSHGDCCQPPHPQQSQFAWWWKWFAAPNNIIMTMTMADSPRRHHPGTGSNNVSSVCVVVRTHIMGIGDTHQRTWMWGPDVHTDTPYQRNVNDRDIHRIMITTTD